Protein AF-A0A453J1J2-F1 (afdb_monomer_lite)

Sequence (426 aa):
AAAAWRRLLLQSETPRRQQQQAAAASPSPWSAGYLNTWLSQRTPVFGLRLWVLMGIAVGAAIVLVLLLLFLCLSRRRRGRRAANLYHPADAKPLKQQQHLQHHHAPTPAKDIQEIVRRQQQQQQPAPTPLPQPAAVQMAKAEPPPPQTQAQTLQQQRAQLPAMPAGSKRSTAASGLSATTSGGSERDLATPRSAGSGAAGPEVSHLGWGHWFTLRELEKATDGLAEENVIGEGGYGIVYRGTLQDSTIIAVKNLLNNRGQAEKEFKVEVETIGRVRHKNLVRLLGYCVEGAYRMLVYEYVDNGNLDQWLHGEIGEESPLTWDMRMNIIIGTAKGLAYLHEGLEPKVVHRDVKSSNILIDKQWNAKVSDFGLAKLLCSEESYVTTRVMGTFGYVAPEYASTGMLTERSDVYSFGVLLMEIITGRSPV

Organism: Aegilops tauschii subsp. strangulata (NCBI:txid200361)

Structure (mmCIF, N/CA/C/O backbone):
data_AF-A0A453J1J2-F1
#
_entry.id   AF-A0A453J1J2-F1
#
loop_
_atom_site.group_PDB
_atom_site.id
_atom_site.type_symbol
_atom_site.label_atom_id
_atom_site.label_alt_id
_atom_site.label_comp_id
_atom_site.label_asym_id
_atom_site.label_entity_id
_atom_site.label_seq_id
_atom_site.pdbx_PDB_ins_code
_atom_site.Cartn_x
_atom_site.Cartn_y
_atom_site.Cartn_z
_atom_site.occupancy
_atom_site.B_iso_or_equiv
_atom_site.auth_seq_id
_atom_site.auth_comp_id
_atom_site.auth_asym_id
_atom_site.auth_atom_id
_atom_site.pdbx_PDB_model_num
ATOM 1 N N . ALA A 1 1 ? 88.544 21.289 10.995 1.00 56.62 1 ALA A N 1
ATOM 2 C CA . ALA A 1 1 ? 88.482 20.207 12.005 1.00 56.62 1 ALA A CA 1
ATOM 3 C C . ALA A 1 1 ? 87.090 20.047 12.646 1.00 56.62 1 ALA A C 1
ATOM 5 O O . ALA A 1 1 ? 86.561 18.946 12.608 1.00 56.62 1 ALA A O 1
ATOM 6 N N . ALA A 1 2 ? 86.435 21.106 13.148 1.00 53.62 2 ALA A N 1
ATOM 7 C CA . ALA A 1 2 ? 85.122 20.995 13.819 1.00 53.62 2 ALA A CA 1
ATOM 8 C C . ALA A 1 2 ? 83.929 20.584 12.915 1.00 53.62 2 ALA A C 1
ATOM 10 O O . ALA A 1 2 ? 82.980 19.960 13.385 1.00 53.62 2 ALA A O 1
ATOM 11 N N . ALA A 1 3 ? 83.977 20.863 11.607 1.00 58.22 3 ALA A N 1
ATOM 12 C CA . ALA A 1 3 ? 82.910 20.477 10.673 1.00 58.22 3 ALA A CA 1
ATOM 13 C C . ALA A 1 3 ? 82.924 18.980 10.289 1.00 58.22 3 ALA A C 1
ATOM 15 O O . ALA A 1 3 ? 81.883 18.424 9.944 1.00 58.22 3 ALA A O 1
ATOM 16 N N . ALA A 1 4 ? 84.080 18.313 10.387 1.00 58.53 4 ALA A N 1
ATOM 17 C CA . ALA A 1 4 ? 84.209 16.885 10.080 1.00 58.53 4 ALA A CA 1
ATOM 18 C C . ALA A 1 4 ? 83.643 16.006 11.211 1.00 58.53 4 ALA A C 1
ATOM 20 O O . ALA A 1 4 ? 82.980 15.006 10.950 1.00 58.53 4 ALA A O 1
ATOM 21 N N . TRP A 1 5 ? 83.799 16.440 12.466 1.00 55.50 5 TRP A N 1
ATOM 22 C CA . TRP A 1 5 ? 83.269 15.732 13.636 1.00 55.50 5 TRP A CA 1
ATOM 23 C C . TRP A 1 5 ? 81.740 15.817 13.760 1.00 55.50 5 TRP A C 1
ATOM 25 O O . TRP A 1 5 ? 81.105 14.850 14.174 1.00 55.50 5 TRP A O 1
ATOM 35 N N . ARG A 1 6 ? 81.114 16.919 13.317 1.00 58.50 6 ARG A N 1
ATOM 36 C CA . ARG A 1 6 ? 79.641 17.033 13.289 1.00 58.50 6 ARG A CA 1
ATOM 37 C C . ARG A 1 6 ? 78.972 16.116 12.260 1.00 58.50 6 ARG A C 1
ATOM 39 O O . ARG A 1 6 ? 77.857 15.671 12.507 1.00 58.50 6 ARG A O 1
ATOM 46 N N . ARG A 1 7 ? 79.629 15.799 11.136 1.00 58.19 7 ARG A N 1
ATOM 47 C CA . ARG A 1 7 ? 79.069 14.872 10.131 1.00 58.19 7 ARG A CA 1
ATOM 48 C C . ARG A 1 7 ? 79.158 13.403 10.556 1.00 58.19 7 ARG A C 1
ATOM 50 O O . ARG A 1 7 ? 78.246 12.648 10.243 1.00 58.19 7 ARG A O 1
ATOM 57 N N . LEU A 1 8 ? 80.180 13.024 11.325 1.00 56.69 8 LEU A N 1
ATOM 58 C CA . LEU A 1 8 ? 80.324 11.661 11.855 1.00 56.69 8 LEU A CA 1
ATOM 59 C C . LEU A 1 8 ? 79.337 11.342 12.992 1.00 56.69 8 LEU A C 1
ATOM 61 O O . LEU A 1 8 ? 78.865 10.212 13.077 1.00 56.69 8 LEU A O 1
ATOM 65 N N . LEU A 1 9 ? 78.957 12.328 13.814 1.00 56.53 9 LEU A N 1
ATOM 66 C CA . LEU A 1 9 ? 77.939 12.145 14.864 1.00 56.53 9 LEU A CA 1
ATOM 67 C C . LEU A 1 9 ? 76.501 12.060 14.311 1.00 56.53 9 LEU A C 1
ATOM 69 O O . LEU A 1 9 ? 75.681 11.332 14.856 1.00 56.53 9 LEU A O 1
ATOM 73 N N . LEU A 1 10 ? 76.196 12.731 13.194 1.00 55.06 10 LEU A N 1
ATOM 74 C CA . LEU A 1 10 ? 74.865 12.670 12.564 1.00 55.06 10 LEU A CA 1
ATOM 75 C C . LEU A 1 10 ? 74.625 11.385 11.743 1.00 55.06 10 LEU A C 1
ATOM 77 O O . LEU A 1 10 ? 73.475 11.007 11.517 1.00 55.06 10 LEU A O 1
ATOM 81 N N . GLN A 1 11 ? 75.684 10.686 11.316 1.00 54.75 11 GLN A N 1
ATOM 82 C CA . GLN A 1 11 ? 75.571 9.399 10.612 1.00 54.75 11 GLN A CA 1
ATOM 83 C C . GLN A 1 11 ? 75.462 8.184 11.549 1.00 54.75 11 GLN A C 1
ATOM 85 O O . GLN A 1 11 ? 75.001 7.134 11.110 1.00 54.75 11 GLN A O 1
ATOM 90 N N . SER A 1 12 ? 75.826 8.301 12.832 1.00 50.47 12 SER A N 1
ATOM 91 C CA . SER A 1 12 ? 75.741 7.185 13.789 1.00 50.47 12 SER A CA 1
ATOM 92 C C . SER A 1 12 ? 74.404 7.103 14.546 1.00 50.47 12 SER A C 1
ATOM 94 O O . SER A 1 12 ? 74.060 6.036 15.058 1.00 50.47 12 SER A O 1
ATOM 96 N N . GLU A 1 13 ? 73.610 8.181 14.583 1.00 52.31 13 GLU A N 1
ATOM 97 C CA . GLU A 1 13 ? 72.320 8.223 15.300 1.00 52.31 13 GLU A CA 1
ATOM 98 C C . GLU A 1 13 ? 71.091 7.861 14.446 1.00 52.31 13 GLU A C 1
ATOM 100 O O . GLU A 1 13 ? 70.024 7.551 14.986 1.00 52.31 13 GLU A O 1
ATOM 105 N N . THR A 1 14 ? 71.214 7.841 13.118 1.00 55.72 14 THR A N 1
ATOM 106 C CA . THR A 1 14 ? 70.097 7.554 12.203 1.00 55.72 14 THR A CA 1
ATOM 107 C C . THR A 1 14 ? 69.649 6.081 12.156 1.00 55.72 14 THR A C 1
ATOM 109 O O . THR A 1 14 ? 68.434 5.863 12.163 1.00 55.72 14 THR A O 1
ATOM 112 N N . PRO A 1 15 ? 70.519 5.047 12.220 1.00 51.25 15 PRO A N 1
ATOM 113 C CA . PRO A 1 15 ? 70.036 3.663 12.198 1.00 51.25 15 PRO A CA 1
ATOM 114 C C . PRO A 1 15 ? 69.425 3.218 13.538 1.00 51.25 15 PRO A C 1
ATOM 116 O O . PRO A 1 15 ? 68.524 2.383 13.551 1.00 51.25 15 PRO A O 1
ATOM 119 N N . ARG A 1 16 ? 69.827 3.810 14.677 1.00 49.88 16 ARG A N 1
ATOM 120 C CA . ARG A 1 16 ? 69.275 3.438 15.997 1.00 49.88 16 ARG A CA 1
ATOM 121 C C . ARG A 1 16 ? 67.840 3.923 16.216 1.00 49.88 16 ARG A C 1
ATOM 123 O O . ARG A 1 16 ? 67.052 3.193 16.811 1.00 49.88 16 ARG A O 1
ATOM 130 N N . ARG A 1 17 ? 67.460 5.096 15.690 1.00 50.31 17 ARG A N 1
ATOM 131 C CA . ARG A 1 17 ? 66.071 5.590 15.791 1.00 50.31 17 ARG A CA 1
ATOM 132 C C . ARG A 1 17 ? 65.099 4.849 14.869 1.00 50.31 17 ARG A C 1
ATOM 134 O O . ARG A 1 17 ? 63.969 4.602 15.279 1.00 50.31 17 ARG A O 1
ATOM 141 N N . GLN A 1 18 ? 65.539 4.409 13.686 1.00 48.69 18 GLN A N 1
ATOM 142 C CA . GLN A 1 18 ? 64.707 3.570 12.809 1.00 48.69 18 GLN A CA 1
ATOM 143 C C . GLN A 1 18 ? 64.544 2.136 13.336 1.00 48.69 18 GLN A C 1
ATOM 145 O O . GLN A 1 18 ? 63.481 1.542 13.167 1.00 48.69 18 GLN A O 1
ATOM 150 N N . GLN A 1 19 ? 65.534 1.599 14.055 1.00 46.69 19 GLN A N 1
ATOM 151 C CA . GLN A 1 19 ? 65.447 0.253 14.633 1.00 46.69 19 GLN A CA 1
ATOM 152 C C . GLN A 1 19 ? 64.636 0.200 15.945 1.00 46.69 19 GLN A C 1
ATOM 154 O O . GLN A 1 19 ? 64.081 -0.845 16.272 1.00 46.69 19 GLN A O 1
ATOM 159 N N . GLN A 1 20 ? 64.477 1.326 16.657 1.00 46.50 20 GLN A N 1
ATOM 160 C CA . GLN A 1 20 ? 63.583 1.432 17.824 1.00 46.50 20 GLN A CA 1
ATOM 161 C C . GLN A 1 20 ? 62.115 1.736 17.474 1.00 46.50 20 GLN A C 1
ATOM 163 O O . GLN A 1 20 ? 61.237 1.394 18.260 1.00 46.50 20 GLN A O 1
ATOM 168 N N . GLN A 1 21 ? 61.816 2.304 16.298 1.00 45.72 21 GLN A N 1
ATOM 169 C CA . GLN A 1 21 ? 60.429 2.504 15.840 1.00 45.72 21 GLN A CA 1
ATOM 170 C C . GLN A 1 21 ? 59.830 1.292 15.105 1.00 45.72 21 GLN A C 1
ATOM 172 O O . GLN A 1 21 ? 58.610 1.180 15.030 1.00 45.72 21 GLN A O 1
ATOM 177 N N . ALA A 1 22 ? 60.647 0.346 14.630 1.00 45.25 22 ALA A N 1
ATOM 178 C CA . ALA A 1 22 ? 60.169 -0.888 13.993 1.00 45.25 22 ALA A CA 1
ATOM 179 C C . ALA A 1 22 ? 59.859 -2.037 14.982 1.00 45.25 22 ALA A C 1
ATOM 181 O O . ALA A 1 22 ? 59.237 -3.023 14.598 1.00 45.25 22 ALA A O 1
ATOM 182 N N . ALA A 1 23 ? 60.259 -1.921 16.255 1.00 45.78 23 ALA A N 1
ATOM 183 C CA . ALA A 1 23 ? 60.120 -2.986 17.258 1.00 45.78 23 ALA A CA 1
ATOM 184 C C . ALA A 1 23 ? 58.888 -2.850 18.184 1.00 45.78 23 ALA A C 1
ATOM 186 O O . ALA A 1 23 ? 58.718 -3.662 19.089 1.00 45.78 23 ALA A O 1
ATOM 187 N N . ALA A 1 24 ? 58.019 -1.852 17.971 1.00 48.31 24 ALA A N 1
ATOM 188 C CA . ALA A 1 24 ? 56.889 -1.539 18.861 1.00 48.31 24 ALA A CA 1
ATOM 189 C C . ALA A 1 24 ? 55.494 -1.759 18.239 1.00 48.31 24 ALA A C 1
ATOM 191 O O . ALA A 1 24 ? 54.511 -1.192 18.709 1.00 48.31 24 ALA A O 1
ATOM 192 N N . ALA A 1 25 ? 55.379 -2.586 17.198 1.00 50.47 25 ALA A N 1
ATOM 193 C CA . ALA A 1 25 ? 54.092 -2.941 16.601 1.00 50.47 25 ALA A CA 1
ATOM 194 C C . ALA A 1 25 ? 53.935 -4.463 16.509 1.00 50.47 25 ALA A C 1
ATOM 196 O O . ALA A 1 25 ? 53.969 -5.052 15.432 1.00 50.47 25 ALA A O 1
ATOM 197 N N . SER A 1 26 ? 53.751 -5.120 17.654 1.00 55.06 26 SER A N 1
ATOM 198 C CA . SER A 1 26 ? 53.107 -6.433 17.675 1.00 55.06 26 SER A CA 1
ATOM 199 C C . SER A 1 26 ? 51.663 -6.259 17.174 1.00 55.06 26 SER A C 1
ATOM 201 O O . SER A 1 26 ? 50.910 -5.507 17.802 1.00 55.06 26 SER A O 1
ATOM 203 N N . PRO A 1 27 ? 51.261 -6.881 16.047 1.00 55.09 27 PRO A N 1
ATOM 204 C CA . PRO A 1 27 ? 49.915 -6.722 15.514 1.00 55.09 27 PRO A CA 1
ATOM 205 C C . PRO A 1 27 ? 48.901 -7.230 16.537 1.00 55.09 27 PRO A C 1
ATOM 207 O O . PRO A 1 27 ? 49.075 -8.297 17.127 1.00 55.09 27 PRO A O 1
ATOM 210 N N . SER A 1 28 ? 47.838 -6.457 16.760 1.00 57.00 28 SER A N 1
ATOM 211 C CA . SER A 1 28 ? 46.749 -6.890 17.628 1.00 57.00 28 SER A CA 1
ATOM 212 C C . SER A 1 28 ? 46.155 -8.205 17.088 1.00 57.00 28 SER A C 1
ATOM 214 O O . SER A 1 28 ? 46.036 -8.357 15.863 1.00 57.00 28 SER A O 1
ATOM 216 N N . PRO A 1 29 ? 45.729 -9.145 17.959 1.00 58.69 29 PRO A N 1
ATOM 217 C CA . PRO A 1 29 ? 45.108 -10.414 17.545 1.00 58.69 29 PRO A CA 1
ATOM 218 C C . PRO A 1 29 ? 43.850 -10.234 16.677 1.00 58.69 29 PRO A C 1
ATOM 220 O O . PRO A 1 29 ? 43.385 -11.171 16.039 1.00 58.69 29 PRO A O 1
ATOM 223 N N . TRP A 1 30 ? 43.312 -9.013 16.657 1.00 55.50 30 TRP A N 1
ATOM 224 C CA . TRP A 1 30 ? 42.101 -8.601 15.955 1.00 55.50 30 TRP A CA 1
ATOM 225 C C . TRP A 1 30 ? 42.380 -7.806 14.675 1.00 55.50 30 TRP A C 1
ATOM 227 O O . TRP A 1 30 ? 41.449 -7.338 14.024 1.00 55.50 30 TRP A O 1
ATOM 237 N N . SER A 1 31 ? 43.648 -7.619 14.299 1.00 70.00 31 SER A N 1
ATOM 238 C CA . SER A 1 31 ? 43.981 -6.976 13.031 1.00 70.00 31 SER A CA 1
ATOM 239 C C . SER A 1 31 ? 43.538 -7.863 11.860 1.00 70.00 31 SER A C 1
ATOM 241 O O . SER A 1 31 ? 43.788 -9.070 11.837 1.00 70.00 31 SER A O 1
ATOM 243 N N . ALA A 1 32 ? 42.883 -7.263 10.861 1.00 61.59 32 ALA A N 1
ATOM 244 C CA . ALA A 1 32 ? 42.356 -7.978 9.693 1.00 61.59 32 ALA A CA 1
ATOM 245 C C . ALA A 1 32 ? 43.434 -8.812 8.966 1.00 61.59 32 ALA A C 1
ATOM 247 O O . ALA A 1 32 ? 43.147 -9.883 8.436 1.00 61.59 32 ALA A O 1
ATOM 248 N N . GLY A 1 33 ? 44.695 -8.365 9.001 1.00 67.62 33 GLY A N 1
ATOM 249 C CA . GLY A 1 33 ? 45.837 -9.102 8.453 1.00 67.62 33 GLY A CA 1
ATOM 250 C C . GLY A 1 33 ? 46.183 -10.385 9.220 1.00 67.62 33 GLY A C 1
ATOM 251 O O . GLY A 1 33 ? 46.533 -11.382 8.588 1.00 67.62 33 GLY A O 1
ATOM 252 N N . TYR A 1 34 ? 46.028 -10.392 10.550 1.00 69.44 34 TYR A N 1
ATOM 253 C CA . TYR A 1 34 ? 46.321 -11.546 11.411 1.00 69.44 34 TYR A CA 1
ATOM 254 C C . TYR A 1 34 ? 45.223 -12.611 11.320 1.00 69.44 34 TYR A C 1
ATOM 256 O O . TYR A 1 34 ? 45.510 -13.795 11.150 1.00 69.44 34 TYR A O 1
ATOM 264 N N . LEU A 1 35 ? 43.954 -12.187 11.318 1.00 67.00 35 LEU A N 1
ATOM 265 C CA . LEU A 1 35 ? 42.814 -13.077 11.069 1.00 67.00 35 LEU A CA 1
ATOM 266 C C . LEU A 1 35 ? 42.929 -13.743 9.694 1.00 67.00 35 LEU A C 1
ATOM 268 O O . LEU A 1 35 ? 42.712 -14.950 9.571 1.00 67.00 35 LEU A O 1
ATOM 272 N N . ASN A 1 36 ? 43.354 -12.982 8.679 1.00 67.81 36 ASN A N 1
ATOM 273 C CA . ASN A 1 36 ? 43.510 -13.514 7.333 1.00 67.81 36 ASN A CA 1
ATOM 274 C C . ASN A 1 36 ? 44.620 -14.554 7.196 1.00 67.81 36 ASN A C 1
ATOM 276 O O . ASN A 1 36 ? 44.466 -15.537 6.470 1.00 67.81 36 ASN A O 1
ATOM 280 N N . THR A 1 37 ? 45.727 -14.375 7.906 1.00 69.75 37 THR A N 1
ATOM 281 C CA . THR A 1 37 ? 46.812 -15.362 7.932 1.00 69.75 37 THR A CA 1
ATOM 282 C C . THR A 1 37 ? 46.430 -16.594 8.746 1.00 69.75 37 THR A C 1
ATOM 284 O O . THR A 1 37 ? 46.704 -17.710 8.304 1.00 69.75 37 THR A O 1
ATOM 287 N N . TRP A 1 38 ? 45.739 -16.418 9.876 1.00 67.62 38 TRP A N 1
ATOM 288 C CA . TRP A 1 38 ? 45.316 -17.522 10.739 1.00 67.62 38 TRP A CA 1
ATOM 289 C C . TRP A 1 38 ? 44.313 -18.448 10.053 1.00 67.62 38 TRP A C 1
ATOM 291 O O . TRP A 1 38 ? 44.503 -19.660 9.981 1.00 67.62 38 TRP A O 1
ATOM 301 N N . LEU A 1 39 ? 43.279 -17.878 9.450 1.00 64.31 39 LEU A N 1
ATOM 302 C CA . LEU A 1 39 ? 42.255 -18.666 8.784 1.00 64.31 39 LEU A CA 1
ATOM 303 C C . LEU A 1 39 ? 42.733 -19.262 7.434 1.00 64.31 39 LEU A C 1
ATOM 305 O O . LEU A 1 39 ? 42.168 -20.247 6.950 1.00 64.31 39 LEU A O 1
ATOM 309 N N . SER A 1 40 ? 43.811 -18.727 6.843 1.00 68.44 40 SER A N 1
ATOM 310 C CA . SER A 1 40 ? 44.469 -19.299 5.654 1.00 68.44 40 SER A CA 1
ATOM 311 C C . SER A 1 40 ? 45.275 -20.563 5.944 1.00 68.44 40 SER A C 1
ATOM 313 O O . SER A 1 40 ? 45.689 -21.236 4.992 1.00 68.44 40 SER A O 1
ATOM 315 N N . GLN A 1 41 ? 45.510 -20.895 7.218 1.00 72.25 41 GLN A N 1
ATOM 316 C CA . GLN A 1 41 ? 46.267 -22.086 7.575 1.00 72.25 41 GLN A CA 1
ATOM 317 C C . GLN A 1 41 ? 45.555 -23.352 7.085 1.00 72.25 41 GLN A C 1
ATOM 319 O O . GLN A 1 41 ? 44.331 -23.502 7.175 1.00 72.25 41 GLN A O 1
ATOM 324 N N . ARG A 1 42 ? 46.346 -24.259 6.505 1.00 69.75 42 ARG A N 1
ATOM 325 C CA . ARG A 1 42 ? 45.876 -25.565 6.041 1.00 69.75 42 ARG A CA 1
ATOM 326 C C . ARG A 1 42 ? 45.885 -26.531 7.214 1.00 69.75 42 ARG A C 1
ATOM 328 O O . ARG A 1 42 ? 46.877 -26.632 7.929 1.00 69.75 42 ARG A O 1
ATOM 335 N N . THR A 1 43 ? 44.785 -27.246 7.392 1.00 73.31 43 THR A N 1
ATOM 336 C CA . THR A 1 43 ? 44.684 -28.269 8.436 1.00 73.31 43 THR A CA 1
ATOM 337 C C . THR A 1 43 ? 45.410 -29.554 8.019 1.00 73.31 43 THR A C 1
ATOM 339 O O . THR A 1 43 ? 45.381 -29.919 6.838 1.00 73.31 43 THR A O 1
ATOM 342 N N . PRO A 1 44 ? 46.052 -30.266 8.965 1.00 61.03 44 PRO A N 1
ATOM 343 C CA . PRO A 1 44 ? 46.910 -31.413 8.658 1.00 61.03 44 PRO A CA 1
ATOM 344 C C . PRO A 1 44 ? 46.146 -32.635 8.132 1.00 61.03 44 PRO A C 1
ATOM 346 O O . PRO A 1 44 ? 46.750 -33.510 7.526 1.00 61.03 44 PRO A O 1
ATOM 349 N N . VAL A 1 45 ? 44.827 -32.700 8.333 1.00 59.31 45 VAL A N 1
ATOM 350 C CA . VAL A 1 45 ? 44.047 -33.919 8.065 1.00 59.31 45 VAL A CA 1
ATOM 351 C C . VAL A 1 45 ? 43.534 -33.987 6.618 1.00 59.31 45 VAL A C 1
ATOM 353 O O . VAL A 1 45 ? 43.320 -35.079 6.112 1.00 59.31 45 VAL A O 1
ATOM 356 N N . PHE A 1 46 ? 43.401 -32.855 5.908 1.00 61.44 46 PHE A N 1
ATOM 357 C CA . PHE A 1 46 ? 42.880 -32.841 4.525 1.00 61.44 46 PHE A CA 1
ATOM 358 C C . PHE A 1 46 ? 43.471 -31.746 3.617 1.00 61.44 46 PHE A C 1
ATOM 360 O O . PHE A 1 46 ? 43.022 -31.575 2.487 1.00 61.44 46 PHE A O 1
ATOM 367 N N . GLY A 1 47 ? 44.437 -30.948 4.091 1.00 72.06 47 GLY A N 1
ATOM 368 C CA . GLY A 1 47 ? 45.032 -29.855 3.306 1.00 72.06 47 GLY A CA 1
ATOM 369 C C . GLY A 1 47 ? 44.071 -28.700 2.977 1.00 72.06 47 GLY A C 1
ATOM 370 O O . GLY A 1 47 ? 44.446 -27.767 2.263 1.00 72.06 47 GLY A O 1
ATOM 371 N N . LEU A 1 48 ? 42.846 -28.737 3.507 1.00 76.19 48 LEU A N 1
ATOM 372 C CA . LEU A 1 48 ? 41.822 -27.712 3.336 1.00 76.19 48 LEU A CA 1
ATOM 373 C C . LEU A 1 48 ? 42.131 -26.497 4.218 1.00 76.19 48 LEU A C 1
ATOM 375 O O . LEU A 1 48 ? 42.612 -26.631 5.350 1.00 76.19 48 LEU A O 1
ATOM 379 N N . ARG A 1 49 ? 41.838 -25.301 3.693 1.00 80.62 49 ARG A N 1
ATOM 380 C CA . ARG A 1 49 ? 41.944 -24.042 4.446 1.00 80.62 49 ARG A CA 1
ATOM 381 C C . ARG A 1 49 ? 40.895 -24.009 5.563 1.00 80.62 49 ARG A C 1
ATOM 383 O O . ARG A 1 49 ? 39.766 -24.450 5.347 1.00 80.62 49 ARG A O 1
ATOM 390 N N . LEU A 1 50 ? 41.236 -23.433 6.715 1.00 78.69 50 LEU A N 1
ATOM 391 C CA . LEU A 1 50 ? 40.373 -23.409 7.903 1.00 78.69 50 LEU A CA 1
ATOM 392 C C . LEU A 1 50 ? 38.982 -22.799 7.641 1.00 78.69 50 LEU A C 1
ATOM 394 O O . LEU A 1 50 ? 37.986 -23.336 8.121 1.00 78.69 50 LEU A O 1
ATOM 398 N N . TRP A 1 51 ? 38.879 -21.755 6.808 1.00 78.75 51 TRP A N 1
ATOM 399 C CA . TRP A 1 51 ? 37.582 -21.173 6.409 1.00 78.75 51 TRP A CA 1
ATOM 400 C C . TRP A 1 51 ? 36.631 -22.181 5.765 1.00 78.75 51 TRP A C 1
ATOM 402 O O . TRP A 1 51 ? 35.424 -22.100 5.963 1.00 78.75 51 TRP A O 1
ATOM 412 N N . VAL A 1 52 ? 37.168 -23.111 4.970 1.00 84.25 52 VAL A N 1
ATOM 413 C CA . VAL A 1 52 ? 36.366 -24.102 4.242 1.00 84.25 52 VAL A CA 1
ATOM 414 C C . VAL A 1 52 ? 35.767 -25.094 5.231 1.00 84.25 52 VAL A C 1
ATOM 416 O O . VAL A 1 52 ? 34.587 -25.414 5.139 1.00 84.25 52 VAL A O 1
ATOM 419 N N . LEU A 1 53 ? 36.542 -25.516 6.232 1.00 82.81 53 LEU A N 1
ATOM 420 C CA . LEU A 1 53 ? 36.052 -26.378 7.307 1.00 82.81 53 LEU A CA 1
ATOM 421 C C . LEU A 1 53 ? 35.005 -25.676 8.173 1.00 82.81 53 LEU A C 1
ATOM 423 O O . LEU A 1 53 ? 33.976 -26.274 8.477 1.00 82.81 53 LEU A O 1
ATOM 427 N N . MET A 1 54 ? 35.224 -24.401 8.508 1.00 85.06 54 MET A N 1
ATOM 428 C CA . MET A 1 54 ? 34.226 -23.593 9.216 1.00 85.06 54 MET A CA 1
ATOM 429 C C . MET A 1 54 ? 32.938 -23.451 8.396 1.00 85.06 54 MET A C 1
ATOM 431 O O . MET A 1 54 ? 31.848 -23.613 8.939 1.00 85.06 54 MET A O 1
ATOM 435 N N . GLY A 1 55 ? 33.047 -23.231 7.082 1.00 88.75 55 GLY A N 1
ATOM 436 C CA . GLY A 1 55 ? 31.903 -23.176 6.172 1.00 88.75 55 GLY A CA 1
ATOM 437 C C . GLY A 1 55 ? 31.130 -24.495 6.101 1.00 88.75 55 GLY A C 1
ATOM 438 O O . GLY A 1 55 ? 29.905 -24.490 6.198 1.00 88.75 55 GLY A O 1
ATOM 439 N N . ILE A 1 56 ? 31.830 -25.631 6.006 1.00 89.88 56 ILE A N 1
ATOM 440 C CA . ILE A 1 56 ? 31.211 -26.967 6.001 1.00 89.88 56 ILE A CA 1
ATOM 441 C C . ILE A 1 56 ? 30.521 -27.254 7.340 1.00 89.88 56 ILE A C 1
ATOM 443 O O . ILE A 1 56 ? 29.391 -27.736 7.347 1.00 89.88 56 ILE A O 1
ATOM 447 N N . ALA A 1 57 ? 31.155 -26.927 8.468 1.00 90.56 57 ALA A N 1
ATOM 448 C CA . ALA A 1 57 ? 30.582 -27.138 9.796 1.00 90.56 57 ALA A CA 1
ATOM 449 C C . ALA A 1 57 ? 29.310 -26.303 10.016 1.00 90.56 57 ALA A C 1
ATOM 451 O O . ALA A 1 57 ? 28.301 -26.828 10.488 1.00 90.56 57 ALA A O 1
ATOM 452 N N . VAL A 1 58 ? 29.327 -25.026 9.617 1.00 94.44 58 VAL A N 1
ATOM 453 C CA . VAL A 1 58 ? 28.146 -24.150 9.672 1.00 94.44 58 VAL A CA 1
ATOM 454 C C . VAL A 1 58 ? 27.048 -24.667 8.742 1.00 94.44 58 VAL A C 1
ATOM 456 O O . VAL A 1 58 ? 25.892 -24.752 9.154 1.00 94.44 58 VAL A O 1
ATOM 459 N N . GLY A 1 59 ? 27.398 -25.090 7.523 1.00 92.75 59 GLY A N 1
ATOM 460 C CA . GLY A 1 59 ? 26.455 -25.701 6.585 1.00 92.75 59 GLY A CA 1
ATOM 461 C C . GLY A 1 59 ? 25.794 -26.962 7.151 1.00 92.75 59 GLY A C 1
ATOM 462 O O . GLY A 1 59 ? 24.570 -27.084 7.122 1.00 92.75 59 GLY A O 1
ATOM 463 N N . ALA A 1 60 ? 26.578 -27.866 7.743 1.00 94.06 60 ALA A N 1
ATOM 464 C CA . ALA A 1 60 ? 26.071 -29.081 8.378 1.00 94.06 60 ALA A CA 1
ATOM 465 C C . ALA A 1 60 ? 25.157 -28.773 9.578 1.00 94.06 60 ALA A C 1
ATOM 467 O O . ALA A 1 60 ? 24.108 -29.401 9.728 1.00 94.06 60 ALA A O 1
ATOM 468 N N . ALA A 1 61 ? 25.506 -27.775 10.398 1.00 94.56 61 ALA A N 1
ATOM 469 C CA . ALA A 1 61 ? 24.676 -27.337 11.518 1.00 94.56 61 ALA A CA 1
ATOM 470 C C . ALA A 1 61 ? 23.324 -26.773 11.049 1.00 94.56 61 ALA A C 1
ATOM 472 O O . ALA A 1 61 ? 22.287 -27.112 11.620 1.00 94.56 61 ALA A O 1
ATOM 473 N N . ILE A 1 62 ? 23.311 -25.971 9.977 1.00 95.56 62 ILE A N 1
ATOM 474 C CA . ILE A 1 62 ? 22.074 -25.438 9.385 1.00 95.56 62 ILE A CA 1
ATOM 475 C C . ILE A 1 62 ? 21.185 -26.579 8.880 1.00 95.56 62 ILE A C 1
ATOM 477 O O . ILE A 1 62 ? 19.997 -26.614 9.203 1.00 95.56 62 ILE A O 1
ATOM 481 N N . VAL A 1 63 ? 21.746 -27.543 8.142 1.00 95.44 63 VAL A N 1
ATOM 482 C CA . VAL A 1 63 ? 20.992 -28.708 7.645 1.00 95.44 63 VAL A CA 1
ATOM 483 C C . VAL A 1 63 ? 20.399 -29.515 8.802 1.00 95.44 63 VAL A C 1
ATOM 485 O O . VAL A 1 63 ? 19.235 -29.908 8.741 1.00 95.44 63 VAL A O 1
ATOM 488 N N . LEU A 1 64 ? 21.154 -29.709 9.886 1.00 96.12 64 LEU A N 1
ATOM 489 C CA . LEU A 1 64 ? 20.683 -30.429 11.068 1.00 96.12 64 LEU A CA 1
ATOM 490 C C . LEU A 1 64 ? 19.529 -29.697 11.770 1.00 96.12 64 LEU A C 1
ATOM 492 O O . LEU A 1 64 ? 18.534 -30.327 12.129 1.00 96.12 64 LEU A O 1
ATOM 496 N N . VAL A 1 65 ? 19.607 -28.370 11.903 1.00 96.38 65 VAL A N 1
ATOM 497 C CA . VAL A 1 65 ? 18.512 -27.551 12.452 1.00 96.38 65 VAL A CA 1
ATOM 498 C C . VAL A 1 65 ? 17.264 -27.639 11.571 1.00 96.38 65 VAL A C 1
ATOM 500 O O . VAL A 1 65 ? 16.166 -27.848 12.089 1.00 96.38 65 VAL A O 1
ATOM 503 N N . LEU A 1 66 ? 17.409 -27.545 10.246 1.00 95.06 66 LEU A N 1
ATOM 504 C CA . LEU A 1 66 ? 16.288 -27.673 9.309 1.00 95.06 66 LEU A CA 1
ATOM 505 C C . LEU A 1 66 ? 15.633 -29.060 9.383 1.00 95.06 66 LEU A C 1
ATOM 507 O O . LEU A 1 66 ? 14.405 -29.166 9.369 1.00 95.06 66 LEU A O 1
ATOM 511 N N . LEU A 1 67 ? 16.432 -30.118 9.534 1.00 96.06 67 LEU A N 1
ATOM 512 C CA . LEU A 1 67 ? 15.944 -31.490 9.672 1.00 96.06 67 LEU A CA 1
ATOM 513 C C . LEU A 1 67 ? 15.187 -31.683 10.996 1.00 96.06 67 LEU A C 1
ATOM 515 O O . LEU A 1 67 ? 14.101 -32.268 11.009 1.00 96.06 67 LEU A O 1
ATOM 519 N N . LEU A 1 68 ? 15.689 -31.123 12.102 1.00 95.38 68 LEU A N 1
ATOM 520 C CA . LEU A 1 68 ? 14.985 -31.126 13.388 1.00 95.38 68 LEU A CA 1
ATOM 521 C C . LEU A 1 68 ? 13.662 -30.355 13.321 1.00 95.38 68 LEU A C 1
ATOM 523 O O . LEU A 1 68 ? 12.646 -30.850 13.810 1.00 95.38 68 LEU A O 1
ATOM 527 N N . LEU A 1 69 ? 13.633 -29.189 12.669 1.00 94.50 69 LEU A N 1
ATOM 528 C CA . LEU A 1 69 ? 12.399 -28.428 12.454 1.00 94.50 69 LEU A CA 1
ATOM 529 C C . LEU A 1 69 ? 11.385 -29.226 11.626 1.00 94.50 69 LEU A C 1
ATOM 531 O O . LEU A 1 69 ? 10.214 -29.302 12.001 1.00 94.50 69 LEU A O 1
ATOM 535 N N . PHE A 1 70 ? 11.828 -29.890 10.557 1.00 94.25 70 PHE A N 1
ATOM 536 C CA . PHE A 1 70 ? 10.973 -30.749 9.739 1.00 94.25 70 PHE A CA 1
ATOM 537 C C . PHE A 1 70 ? 10.375 -31.917 10.542 1.00 94.25 70 PHE A C 1
ATOM 539 O O . PHE A 1 70 ? 9.173 -32.190 10.447 1.00 94.25 70 PHE A O 1
ATOM 546 N N . LEU A 1 71 ? 11.174 -32.576 11.387 1.00 93.38 71 LEU A N 1
ATOM 547 C CA . LEU A 1 71 ? 10.702 -33.652 12.266 1.00 93.38 71 LEU A CA 1
ATOM 548 C C . LEU A 1 71 ? 9.728 -33.140 13.337 1.00 93.38 71 LEU A C 1
ATOM 550 O O . LEU A 1 71 ? 8.698 -33.776 13.582 1.00 93.38 71 LEU A O 1
ATOM 554 N N . CYS A 1 72 ? 10.001 -31.979 13.935 1.00 89.75 72 CYS A N 1
ATOM 555 C CA . CYS A 1 72 ? 9.109 -31.329 14.896 1.00 89.75 72 CYS A CA 1
ATOM 556 C C . CYS A 1 72 ? 7.753 -30.985 14.262 1.00 89.75 72 CYS A C 1
ATOM 558 O O . CYS A 1 72 ? 6.706 -31.309 14.827 1.00 89.75 72 CYS A O 1
ATOM 560 N N . LEU A 1 73 ? 7.751 -30.401 13.061 1.00 87.81 73 LEU A N 1
ATOM 561 C CA . LEU A 1 73 ? 6.528 -30.068 12.324 1.00 87.81 73 LEU A CA 1
ATOM 562 C C . LEU A 1 73 ? 5.755 -31.322 11.892 1.00 87.81 73 LEU A C 1
ATOM 564 O O . LEU A 1 73 ? 4.527 -31.360 12.000 1.00 87.81 73 LEU A O 1
ATOM 568 N N . SER A 1 74 ? 6.459 -32.377 11.479 1.00 84.19 74 SER A N 1
ATOM 569 C CA . SER A 1 74 ? 5.853 -33.656 11.093 1.00 84.19 74 SER A CA 1
ATOM 570 C C . SER A 1 74 ? 5.194 -34.368 12.280 1.00 84.19 74 SER A C 1
ATOM 572 O O . SER A 1 74 ? 4.076 -34.875 12.157 1.00 84.19 74 SER A O 1
ATOM 574 N N . ARG A 1 75 ? 5.826 -34.345 13.464 1.00 83.12 75 ARG A N 1
ATOM 575 C CA . ARG A 1 75 ? 5.233 -34.862 14.711 1.00 83.12 75 ARG A CA 1
ATOM 576 C C . ARG A 1 75 ? 4.021 -34.039 15.150 1.00 83.12 75 ARG A C 1
ATOM 578 O O . ARG A 1 75 ? 3.000 -34.618 15.517 1.00 83.12 75 ARG A O 1
ATOM 585 N N . ARG A 1 76 ? 4.082 -32.706 15.031 1.00 77.25 76 ARG A N 1
ATOM 586 C CA . ARG A 1 76 ? 2.963 -31.803 15.362 1.00 77.25 76 ARG A CA 1
ATOM 587 C C . ARG A 1 76 ? 1.760 -32.008 14.430 1.00 77.25 76 ARG A C 1
ATOM 589 O O . ARG A 1 76 ? 0.624 -31.999 14.896 1.00 77.25 76 ARG A O 1
ATOM 596 N N . ARG A 1 77 ? 1.994 -32.280 13.136 1.00 72.50 77 ARG A N 1
ATOM 597 C CA . ARG A 1 77 ? 0.936 -32.667 12.178 1.00 72.50 77 ARG A CA 1
ATOM 598 C C . ARG A 1 77 ? 0.317 -34.032 12.501 1.00 72.50 77 ARG A C 1
ATOM 600 O O . ARG A 1 77 ? -0.897 -34.175 12.379 1.00 72.50 77 ARG A O 1
ATOM 607 N N . ARG A 1 78 ? 1.106 -35.019 12.949 1.00 69.50 78 ARG A N 1
ATOM 608 C CA . ARG A 1 78 ? 0.584 -36.336 13.376 1.00 69.50 78 ARG A CA 1
ATOM 609 C C . ARG A 1 78 ? -0.254 -36.251 14.655 1.00 69.50 78 ARG A C 1
ATOM 611 O O . ARG A 1 78 ? -1.313 -36.864 14.705 1.00 69.50 78 ARG A O 1
ATOM 618 N N . GLY A 1 79 ? 0.166 -35.445 15.634 1.00 62.72 79 GLY A N 1
ATOM 619 C CA . GLY A 1 79 ? -0.590 -35.223 16.875 1.00 62.72 79 GLY A CA 1
ATOM 620 C C . GLY A 1 79 ? -1.952 -34.558 16.648 1.00 62.72 79 GLY A C 1
ATOM 621 O O . GLY A 1 79 ? -2.945 -34.980 17.230 1.00 62.72 79 GLY A O 1
ATOM 622 N N . ARG A 1 80 ? -2.033 -33.589 15.723 1.00 58.25 80 ARG A N 1
ATOM 623 C CA . ARG A 1 80 ? -3.309 -32.950 15.343 1.00 58.25 80 ARG A CA 1
ATOM 624 C C . ARG A 1 80 ? -4.280 -33.906 14.637 1.00 58.25 80 ARG A C 1
ATOM 626 O O . ARG A 1 80 ? -5.481 -33.792 14.836 1.00 58.25 80 ARG A O 1
ATOM 633 N N . ARG A 1 81 ? -3.782 -34.878 13.860 1.00 54.84 81 ARG A N 1
ATOM 634 C CA . ARG A 1 81 ? -4.633 -35.913 13.238 1.00 54.84 81 ARG A CA 1
ATOM 635 C C . ARG A 1 81 ? -5.187 -36.923 14.248 1.00 54.84 81 ARG A C 1
ATOM 637 O O . ARG A 1 81 ? -6.289 -37.408 14.041 1.00 54.84 81 ARG A O 1
ATOM 644 N N . ALA A 1 82 ? -4.458 -37.215 15.327 1.00 54.69 82 ALA A N 1
ATOM 645 C CA . ALA A 1 82 ? -4.933 -38.111 16.384 1.00 54.69 82 ALA A CA 1
ATOM 646 C C . ALA A 1 82 ? -5.980 -37.447 17.301 1.00 54.69 82 ALA A C 1
ATOM 648 O O . ALA A 1 82 ? -6.922 -38.109 17.721 1.00 54.69 82 ALA A O 1
ATOM 649 N N . ALA A 1 83 ? -5.859 -36.139 17.558 1.00 55.84 83 ALA A N 1
ATOM 650 C CA . ALA A 1 83 ? -6.813 -35.390 18.384 1.00 55.84 83 ALA A CA 1
ATOM 651 C C . ALA A 1 83 ? -8.189 -35.189 17.711 1.00 55.84 83 ALA A C 1
ATOM 653 O O . ALA A 1 83 ? -9.196 -35.116 18.404 1.00 55.84 83 ALA A O 1
ATOM 654 N N . ASN A 1 84 ? -8.255 -35.172 16.374 1.00 48.28 84 ASN A N 1
ATOM 655 C CA . ASN A 1 84 ? -9.514 -35.012 15.630 1.00 48.28 84 ASN A CA 1
ATOM 656 C C . ASN A 1 84 ? -10.342 -36.302 15.474 1.00 48.28 84 ASN A C 1
ATOM 658 O O . ASN A 1 84 ? -11.431 -36.241 14.912 1.00 48.28 84 ASN A O 1
ATOM 662 N N . LEU A 1 85 ? -9.863 -37.461 15.947 1.00 49.75 85 LEU A N 1
ATOM 663 C CA . LEU A 1 85 ? -10.624 -38.723 15.902 1.00 49.75 85 LEU A CA 1
ATOM 664 C C . LEU A 1 85 ? -11.325 -39.085 17.225 1.00 49.75 85 LEU A C 1
ATOM 666 O O . LEU A 1 85 ? -11.991 -40.113 17.287 1.00 49.75 85 LEU A O 1
ATOM 670 N N . TYR A 1 86 ? -11.201 -38.262 18.269 1.00 38.41 86 TYR A N 1
ATOM 671 C CA . TYR A 1 86 ? -11.810 -38.510 19.578 1.00 38.41 86 TYR A CA 1
ATOM 672 C C . TYR A 1 86 ? -12.611 -3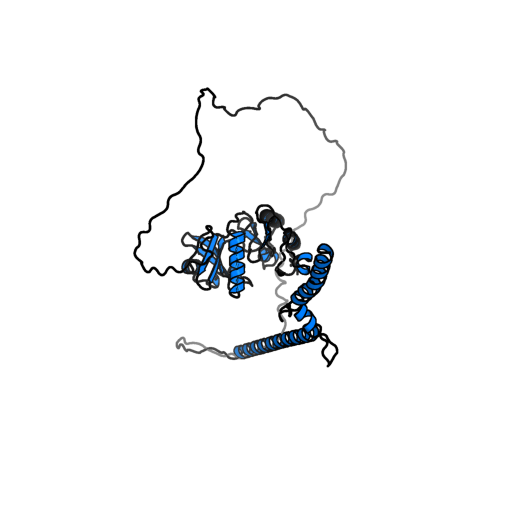7.291 20.048 1.00 38.41 86 TYR A C 1
ATOM 674 O O . TYR A 1 86 ? -12.177 -36.537 20.910 1.00 38.41 86 TYR A O 1
ATOM 682 N N . HIS A 1 87 ? -13.798 -37.106 19.471 1.00 43.94 87 HIS A N 1
ATOM 683 C CA . HIS A 1 87 ? -14.899 -36.403 20.134 1.00 43.94 87 HIS A CA 1
ATOM 684 C C . HIS A 1 87 ? -16.243 -36.807 19.510 1.00 43.94 87 HIS A C 1
ATOM 686 O O . HIS A 1 87 ? -16.496 -36.499 18.346 1.00 43.94 87 HIS A O 1
ATOM 692 N N . PRO A 1 88 ? -17.136 -37.441 20.287 1.00 40.19 88 PRO A N 1
ATOM 693 C CA . PRO A 1 88 ? -18.558 -37.157 20.194 1.00 40.19 88 PRO A CA 1
ATOM 694 C C . PRO A 1 88 ? -19.073 -36.534 21.492 1.00 40.19 88 PRO A C 1
ATOM 696 O O . PRO A 1 88 ? -18.617 -36.841 22.593 1.00 40.19 88 PRO A O 1
ATOM 699 N N . ALA A 1 89 ? -19.996 -35.606 21.282 1.00 36.22 89 ALA A N 1
ATOM 700 C CA . ALA A 1 89 ? -20.530 -34.634 22.211 1.00 36.22 89 ALA A CA 1
ATOM 701 C C . ALA A 1 89 ? -21.530 -35.201 23.231 1.00 36.22 89 ALA A C 1
ATOM 703 O O . ALA A 1 89 ? -22.143 -36.253 23.042 1.00 36.22 89 ALA A O 1
ATOM 704 N N . ASP A 1 90 ? -21.686 -34.417 24.293 1.00 36.56 90 ASP A N 1
ATOM 705 C CA . ASP A 1 90 ? -22.576 -34.586 25.431 1.00 36.56 90 ASP A CA 1
ATOM 706 C C . ASP A 1 90 ? -24.057 -34.757 25.061 1.00 36.56 90 ASP A C 1
ATOM 708 O O . ASP A 1 90 ? -24.641 -33.987 24.296 1.00 36.56 90 ASP A O 1
ATOM 712 N N . ALA A 1 91 ? -24.692 -35.727 25.717 1.00 35.03 91 ALA A N 1
ATOM 713 C CA . ALA A 1 91 ? -26.136 -35.874 25.794 1.00 35.03 91 ALA A CA 1
ATOM 714 C C . ALA A 1 91 ? -26.686 -35.121 27.021 1.00 35.03 91 ALA A C 1
ATOM 716 O O . ALA A 1 91 ? -26.229 -35.330 28.145 1.00 35.03 91 ALA A O 1
ATOM 717 N N . LYS A 1 92 ? -27.742 -34.321 26.831 1.00 33.31 92 LYS A N 1
ATOM 718 C CA . LYS A 1 92 ? -28.706 -33.976 27.892 1.00 33.31 92 LYS A CA 1
ATOM 719 C C . LYS A 1 92 ? -30.134 -34.272 27.409 1.00 33.31 92 LYS A C 1
ATOM 721 O O . LYS A 1 92 ? -30.445 -33.947 26.265 1.00 33.31 92 LYS A O 1
ATOM 726 N N . PRO A 1 93 ? -31.003 -34.877 28.245 1.00 34.97 93 PRO A N 1
ATOM 727 C CA . PRO A 1 93 ? -32.336 -35.301 27.834 1.00 34.97 93 PRO A CA 1
ATOM 728 C C . PRO A 1 93 ? -33.400 -34.245 28.171 1.00 34.97 93 PRO A C 1
ATOM 730 O O . PRO A 1 93 ? -33.390 -33.673 29.261 1.00 34.97 93 PRO A O 1
ATOM 733 N N . LEU A 1 94 ? -34.378 -34.063 27.281 1.00 31.23 94 LEU A N 1
ATOM 734 C CA . LEU A 1 94 ? -35.669 -33.454 27.609 1.00 31.23 94 LEU A CA 1
ATOM 735 C C . LEU A 1 94 ? -36.784 -34.466 27.317 1.00 31.23 94 LEU A C 1
ATOM 737 O O . LEU A 1 94 ? -36.839 -35.059 26.241 1.00 31.23 94 LEU A O 1
ATOM 741 N N . LYS A 1 95 ? -37.640 -34.688 28.316 1.00 31.78 95 LYS A N 1
ATOM 742 C CA . LYS A 1 95 ? -38.832 -35.540 28.252 1.00 31.78 95 LYS A CA 1
ATOM 743 C C . LYS A 1 95 ? -40.041 -34.751 27.726 1.00 31.78 95 LYS A C 1
ATOM 745 O O . LYS A 1 95 ? -40.178 -33.580 28.060 1.00 31.78 95 LYS A O 1
ATOM 750 N N . GLN A 1 96 ? -40.973 -35.516 27.134 1.00 28.55 96 GLN A N 1
ATOM 751 C CA . GLN A 1 96 ? -42.442 -35.340 27.177 1.00 28.55 96 GLN A CA 1
ATOM 752 C C . GLN A 1 96 ? -43.011 -34.321 26.160 1.00 28.55 96 GLN A C 1
ATOM 754 O O . GLN A 1 96 ? -42.518 -33.213 26.071 1.00 28.55 96 GLN A O 1
ATOM 759 N N . GLN A 1 97 ? -44.052 -34.562 25.355 1.00 29.19 97 GLN A N 1
ATOM 760 C CA . GLN A 1 97 ? -45.044 -35.635 25.218 1.00 29.19 97 GLN A CA 1
ATOM 761 C C . GLN A 1 97 ? -45.776 -35.386 23.884 1.00 29.19 97 GLN A C 1
ATOM 763 O O . GLN A 1 97 ? -46.255 -34.275 23.688 1.00 29.19 97 GLN A O 1
ATOM 768 N N . GLN A 1 98 ? -45.947 -36.383 23.015 1.00 31.30 98 GLN A N 1
ATOM 769 C CA . GLN A 1 98 ? -47.173 -36.519 22.216 1.00 31.30 98 GLN A CA 1
ATOM 770 C C . GLN A 1 98 ? -47.292 -37.946 21.674 1.00 31.30 98 GLN A C 1
ATOM 772 O O . GLN A 1 98 ? -46.317 -38.584 21.288 1.00 31.30 98 GLN A O 1
ATOM 777 N N . HIS A 1 99 ? -48.508 -38.459 21.792 1.00 27.86 99 HIS A N 1
ATOM 778 C CA . HIS A 1 99 ? -48.927 -39.844 21.645 1.00 27.86 99 HIS A CA 1
ATOM 779 C C . HIS A 1 99 ? -49.743 -39.991 20.348 1.00 27.86 99 HIS A C 1
ATOM 781 O O . HIS A 1 99 ? -50.361 -39.017 19.928 1.00 27.86 99 HIS A O 1
ATOM 787 N N . LEU A 1 100 ? -49.796 -41.230 19.830 1.00 31.03 100 LEU A N 1
ATOM 788 C CA . LEU A 1 100 ? -50.588 -41.761 18.698 1.00 31.03 100 LEU A CA 1
ATOM 789 C C . LEU A 1 100 ? -50.001 -41.428 17.304 1.00 31.03 100 LEU A C 1
ATOM 791 O O . LEU A 1 100 ? -49.734 -40.276 17.019 1.00 31.03 100 LEU A O 1
ATOM 795 N N . GLN A 1 101 ? -49.744 -42.352 16.366 1.00 29.00 101 GLN A N 1
ATOM 796 C CA . GLN A 1 101 ? -50.241 -43.715 16.145 1.00 29.00 101 GLN A CA 1
ATOM 797 C C . GLN A 1 101 ? -49.356 -44.476 15.121 1.00 29.00 101 GLN A C 1
ATOM 799 O O . GLN A 1 101 ? -48.886 -43.900 14.151 1.00 29.00 101 GLN A O 1
ATOM 804 N N . HIS A 1 102 ? -49.224 -45.787 15.354 1.00 29.94 102 HIS A N 1
ATOM 805 C CA . HIS A 1 102 ? -49.123 -46.924 14.418 1.00 29.94 102 HIS A CA 1
ATOM 806 C C . HIS A 1 102 ? -48.035 -47.072 13.316 1.00 29.94 102 HIS A C 1
ATOM 808 O O . HIS A 1 102 ? -48.051 -46.438 12.273 1.00 29.94 102 HIS A O 1
ATOM 814 N N . HIS A 1 103 ? -47.262 -48.152 13.531 1.00 31.22 103 HIS A N 1
ATOM 815 C CA . HIS A 1 103 ? -46.872 -49.249 12.621 1.00 31.22 103 HIS A CA 1
ATOM 816 C C . HIS A 1 103 ? -45.756 -49.104 11.559 1.00 31.22 103 HIS A C 1
ATOM 818 O O . HIS A 1 103 ? -45.944 -48.575 10.476 1.00 31.22 103 HIS A O 1
ATOM 824 N N . HIS A 1 104 ? -44.652 -49.798 11.889 1.00 31.86 104 HIS A N 1
ATOM 825 C CA . HIS A 1 104 ? -43.865 -50.758 11.086 1.00 31.86 104 HIS A CA 1
ATOM 826 C C . HIS A 1 104 ? -43.280 -50.322 9.727 1.00 31.86 104 HIS A C 1
ATOM 828 O O . HIS A 1 104 ? -43.967 -50.270 8.715 1.00 31.86 104 HIS A O 1
ATOM 834 N N . ALA A 1 105 ? -41.946 -50.222 9.696 1.00 29.00 105 ALA A N 1
ATOM 835 C CA . ALA A 1 105 ? -41.121 -50.578 8.536 1.00 29.00 105 ALA A CA 1
ATOM 836 C C . ALA A 1 105 ? -40.611 -52.031 8.698 1.00 29.00 105 ALA A C 1
ATOM 838 O O . ALA A 1 105 ? -40.533 -52.517 9.833 1.00 29.00 105 ALA A O 1
ATOM 839 N N . PRO A 1 106 ? -40.224 -52.713 7.603 1.00 36.66 106 PRO A N 1
ATOM 840 C CA . PRO A 1 106 ? -38.788 -52.741 7.318 1.00 36.66 106 PRO A CA 1
ATOM 841 C C . PRO A 1 106 ? -38.399 -52.600 5.827 1.00 36.66 106 PRO A C 1
ATOM 843 O O . PRO A 1 106 ? -39.152 -52.911 4.912 1.00 36.66 106 PRO A O 1
ATOM 846 N N . THR A 1 107 ? -37.168 -52.114 5.659 1.00 28.94 107 THR A N 1
ATOM 847 C CA . THR A 1 107 ? -36.222 -52.080 4.515 1.00 28.94 107 THR A CA 1
ATOM 848 C C . THR A 1 107 ? -36.073 -53.419 3.743 1.00 28.94 107 THR A C 1
ATOM 850 O O . THR A 1 107 ? -36.603 -54.413 4.236 1.00 28.94 107 THR A O 1
ATOM 853 N N . PRO A 1 108 ? -35.300 -53.555 2.619 1.00 40.91 108 PRO A N 1
ATOM 854 C CA . PRO A 1 108 ? -34.327 -52.641 1.980 1.00 40.91 108 PRO A CA 1
ATOM 855 C C . PRO A 1 108 ? -34.381 -52.548 0.425 1.00 40.91 108 PRO A C 1
ATOM 857 O O . PRO A 1 108 ? -35.147 -53.213 -0.264 1.00 40.91 108 PRO A O 1
ATOM 860 N N . ALA A 1 109 ? -33.485 -51.708 -0.098 1.00 33.25 109 ALA A N 1
ATOM 861 C CA . ALA A 1 109 ? -33.130 -51.445 -1.491 1.00 33.25 109 ALA A CA 1
ATOM 862 C C . ALA A 1 109 ? -32.956 -52.658 -2.430 1.00 33.25 109 ALA A C 1
ATOM 864 O O . ALA A 1 109 ? -32.455 -53.702 -2.012 1.00 33.25 109 ALA A O 1
ATOM 865 N N . LYS A 1 110 ? -33.241 -52.419 -3.723 1.00 31.78 110 LYS A N 1
ATOM 866 C CA . LYS A 1 110 ? -32.468 -52.860 -4.904 1.00 31.78 110 LYS A CA 1
ATOM 867 C C . LYS A 1 110 ? -32.938 -52.116 -6.170 1.00 31.78 110 LYS A C 1
ATOM 869 O O . LYS A 1 110 ? -34.056 -52.305 -6.625 1.00 31.78 110 LYS A O 1
ATOM 874 N N . ASP A 1 111 ? -32.053 -51.258 -6.668 1.00 30.64 111 ASP A N 1
ATOM 875 C CA . ASP A 1 111 ? -31.615 -51.153 -8.063 1.00 30.64 111 ASP A CA 1
ATOM 876 C C . ASP A 1 111 ? -32.581 -50.868 -9.240 1.00 30.64 111 ASP A C 1
ATOM 878 O O . ASP A 1 111 ? -33.342 -51.715 -9.688 1.00 30.64 111 ASP A O 1
ATOM 882 N N . ILE A 1 112 ? -32.296 -49.705 -9.854 1.00 35.56 112 ILE A N 1
ATOM 883 C CA . ILE A 1 112 ? -31.971 -49.500 -11.283 1.00 35.56 112 ILE A CA 1
ATOM 884 C C . ILE A 1 112 ? -33.127 -49.227 -12.276 1.00 35.56 112 ILE A C 1
ATOM 886 O O . ILE A 1 112 ? -33.971 -50.064 -12.558 1.00 35.56 112 ILE A O 1
ATOM 890 N N . GLN A 1 113 ? -33.000 -48.042 -12.904 1.00 33.12 113 GLN A N 1
ATOM 891 C CA . GLN A 1 113 ? -33.540 -47.592 -14.203 1.00 33.12 113 GLN A CA 1
ATOM 892 C C . GLN A 1 113 ? -35.053 -47.368 -14.341 1.00 33.12 113 GLN A C 1
ATOM 894 O O . GLN A 1 113 ? -35.730 -48.239 -14.856 1.00 33.12 113 GLN A O 1
ATOM 899 N N . GLU A 1 114 ? -35.538 -46.135 -14.098 1.00 39.72 114 GLU A N 1
ATOM 900 C CA . GLU A 1 114 ? -36.520 -45.493 -15.008 1.00 39.72 114 GLU A CA 1
ATOM 901 C C . GLU A 1 114 ? -36.749 -43.981 -14.742 1.00 39.72 114 GLU A C 1
ATOM 903 O O . GLU A 1 114 ? -37.855 -43.558 -14.426 1.00 39.72 114 GLU A O 1
ATOM 908 N N . ILE A 1 115 ? -35.736 -43.109 -14.879 1.00 39.53 115 ILE A N 1
ATOM 909 C CA . ILE A 1 115 ? -35.960 -41.635 -14.897 1.00 39.53 115 ILE A CA 1
ATOM 910 C C . ILE A 1 115 ? -35.133 -40.950 -16.006 1.00 39.53 115 ILE A C 1
ATOM 912 O O . ILE A 1 115 ? -34.569 -39.879 -15.839 1.00 39.53 115 ILE A O 1
ATOM 916 N N . VAL A 1 116 ? -35.082 -41.573 -17.188 1.00 41.78 116 VAL A N 1
ATOM 917 C CA . VAL A 1 116 ? -34.735 -40.901 -18.465 1.00 41.78 116 VAL A CA 1
ATOM 918 C C . VAL A 1 116 ? -36.005 -40.630 -19.295 1.00 41.78 116 VAL A C 1
ATOM 920 O O . VAL A 1 116 ? -35.966 -40.049 -20.371 1.00 41.78 116 VAL A O 1
ATOM 923 N N . ARG A 1 117 ? -37.188 -40.983 -18.771 1.00 38.25 117 ARG A N 1
ATOM 924 C CA . ARG A 1 117 ? -38.448 -40.985 -19.532 1.00 38.25 117 ARG A CA 1
ATOM 925 C C . ARG A 1 117 ? -39.418 -39.842 -19.214 1.00 38.25 117 ARG A C 1
ATOM 927 O O . ARG A 1 117 ? -40.535 -39.844 -19.717 1.00 38.25 117 ARG A O 1
ATOM 934 N N . ARG A 1 118 ? -39.021 -38.852 -18.401 1.00 38.34 118 ARG A N 1
ATOM 935 C CA . ARG A 1 118 ? -39.902 -37.737 -17.977 1.00 38.34 118 ARG A CA 1
ATOM 936 C C . ARG A 1 118 ? -39.520 -36.335 -18.477 1.00 38.34 118 ARG A C 1
ATOM 938 O O . ARG A 1 118 ? -40.104 -35.367 -18.011 1.00 38.34 118 ARG A O 1
ATOM 945 N N . GLN A 1 119 ? -38.634 -36.209 -19.468 1.00 37.00 119 GLN A N 1
ATOM 946 C CA . GLN A 1 119 ? -38.360 -34.919 -20.136 1.00 37.00 119 GLN A CA 1
ATOM 947 C C . GLN A 1 119 ? -38.760 -34.865 -21.625 1.00 37.00 119 GLN A C 1
ATOM 949 O O . GLN A 1 119 ? -38.338 -33.968 -22.343 1.00 37.00 119 GLN A O 1
ATOM 954 N N . GLN A 1 120 ? -39.621 -35.775 -22.099 1.00 38.38 120 GLN A N 1
ATOM 955 C CA . GLN A 1 120 ? -40.082 -35.797 -23.502 1.00 38.38 120 GLN A CA 1
ATOM 956 C C . GLN A 1 120 ? -41.590 -35.586 -23.717 1.00 38.38 120 GLN A C 1
ATOM 958 O O . GLN A 1 120 ? -42.103 -35.870 -24.794 1.00 38.38 120 GLN A O 1
ATOM 963 N N . GLN A 1 121 ? -42.319 -35.022 -22.753 1.00 37.66 121 GLN A N 1
ATOM 964 C CA . GLN A 1 121 ? -43.697 -34.569 -22.991 1.00 37.66 121 GLN A CA 1
ATOM 965 C C . GLN A 1 121 ? -43.907 -33.137 -22.505 1.00 37.66 121 GLN A C 1
ATOM 967 O O . GLN A 1 121 ? -44.578 -32.893 -21.511 1.00 37.66 121 GLN A O 1
ATOM 972 N N . GLN A 1 122 ? -43.325 -32.192 -23.243 1.00 37.25 122 GLN A N 1
ATOM 973 C CA . GLN A 1 122 ? -43.846 -30.832 -23.402 1.00 37.25 122 GLN A CA 1
ATOM 974 C C . GLN A 1 122 ? -43.221 -30.230 -24.670 1.00 37.25 122 GLN A C 1
ATOM 976 O O . GLN A 1 122 ? -42.175 -29.594 -24.635 1.00 37.25 122 GLN A O 1
ATOM 981 N N . GLN A 1 123 ? -43.850 -30.489 -25.818 1.00 34.06 123 GLN A N 1
ATOM 982 C CA . GLN A 1 123 ? -43.589 -29.782 -27.072 1.00 34.06 123 GLN A CA 1
ATOM 983 C C . GLN A 1 123 ? -44.832 -28.958 -27.422 1.00 34.06 123 GLN A C 1
ATOM 985 O O . GLN A 1 123 ? -45.902 -29.507 -27.678 1.00 34.06 123 GLN A O 1
ATOM 990 N N . GLN A 1 124 ? -44.674 -27.634 -27.380 1.00 35.44 124 GLN A N 1
ATOM 991 C CA . GLN A 1 124 ? -45.552 -26.651 -28.018 1.00 35.44 124 GLN A CA 1
ATOM 992 C C . GLN A 1 124 ? -45.189 -26.524 -29.514 1.00 35.44 124 GLN A C 1
ATOM 994 O O . GLN A 1 124 ? -44.035 -26.775 -29.873 1.00 35.44 124 GLN A O 1
ATOM 999 N N . PRO A 1 125 ? -46.139 -26.153 -30.394 1.00 38.94 125 PRO A N 1
ATOM 1000 C CA . PRO A 1 125 ? -45.914 -26.096 -31.837 1.00 38.94 125 PRO A CA 1
ATOM 1001 C C . PRO A 1 125 ? -45.185 -24.818 -32.300 1.00 38.94 125 PRO A C 1
ATOM 1003 O O . PRO A 1 125 ? -45.271 -23.762 -31.677 1.00 38.94 125 PRO A O 1
ATOM 1006 N N . ALA A 1 126 ? -44.472 -24.958 -33.421 1.00 38.16 126 ALA A N 1
ATOM 1007 C CA . ALA A 1 126 ? -43.595 -23.980 -34.072 1.00 38.16 126 ALA A CA 1
ATOM 1008 C C . ALA A 1 126 ? -44.325 -22.808 -34.774 1.00 38.16 126 ALA A C 1
ATOM 1010 O O . ALA A 1 126 ? -45.474 -22.975 -35.190 1.00 38.16 126 ALA A O 1
ATOM 1011 N N . PRO A 1 127 ? -43.651 -21.659 -35.008 1.00 39.44 127 PRO A N 1
ATOM 1012 C CA . PRO A 1 127 ? -44.144 -20.600 -35.883 1.00 39.44 127 PRO A CA 1
ATOM 1013 C C . PRO A 1 127 ? -43.660 -20.740 -37.344 1.00 39.44 127 PRO A C 1
ATOM 1015 O O . PRO A 1 127 ? -42.546 -21.176 -37.632 1.00 39.44 127 PRO A O 1
ATOM 1018 N N . THR A 1 128 ? -44.543 -20.332 -38.256 1.00 39.06 128 THR A N 1
ATOM 1019 C CA . THR A 1 128 ? -44.451 -20.296 -39.728 1.00 39.06 128 THR A CA 1
ATOM 1020 C C . THR A 1 128 ? -43.403 -19.293 -40.258 1.00 39.06 128 THR A C 1
ATOM 1022 O O . THR A 1 128 ? -43.257 -18.222 -39.667 1.00 39.06 128 THR A O 1
ATOM 1025 N N . PRO A 1 129 ? -42.713 -19.560 -41.392 1.00 40.94 129 PRO A N 1
ATOM 1026 C CA . PRO A 1 129 ? -41.705 -18.656 -41.956 1.00 40.94 129 PRO A CA 1
ATOM 1027 C C . PRO A 1 129 ? -42.294 -17.597 -42.911 1.00 40.94 129 PRO A C 1
ATOM 1029 O O . PRO A 1 129 ? -43.202 -17.884 -43.690 1.00 40.94 129 PRO A O 1
ATOM 1032 N N . LEU A 1 130 ? -41.731 -16.381 -42.890 1.00 39.00 130 LEU A N 1
ATOM 1033 C CA . LEU A 1 130 ? -41.980 -15.306 -43.867 1.00 39.00 130 LEU A CA 1
ATOM 1034 C C . LEU A 1 130 ? -40.865 -15.256 -44.938 1.00 39.00 130 LEU A C 1
ATOM 1036 O O . LEU A 1 130 ? -39.726 -15.624 -44.638 1.00 39.00 130 LEU A O 1
ATOM 1040 N N . PRO A 1 131 ? -41.165 -14.821 -46.180 1.00 43.66 131 PRO A N 1
ATOM 1041 C CA . PRO A 1 131 ? -40.291 -15.018 -47.337 1.00 43.66 131 PRO A CA 1
ATOM 1042 C C . PRO A 1 131 ? -39.273 -13.886 -47.567 1.00 43.66 131 PRO A C 1
ATOM 1044 O O . PRO A 1 131 ? -39.501 -12.724 -47.236 1.00 43.66 131 PRO A O 1
ATOM 1047 N N . GLN A 1 132 ? -38.157 -14.252 -48.203 1.00 41.50 132 GLN A N 1
ATOM 1048 C CA . GLN A 1 132 ? -37.102 -13.364 -48.710 1.00 41.50 132 GLN A CA 1
ATOM 1049 C C . GLN A 1 132 ? -37.543 -12.610 -49.979 1.00 41.50 132 GLN A C 1
ATOM 1051 O O . GLN A 1 132 ? -38.303 -13.168 -50.774 1.00 41.50 132 GLN A O 1
ATOM 1056 N N . PRO A 1 133 ? -36.955 -11.437 -50.276 1.00 45.22 133 PRO A N 1
ATOM 1057 C CA . PRO A 1 133 ? -36.831 -10.942 -51.643 1.00 45.22 133 PRO A CA 1
ATOM 1058 C C . PRO A 1 133 ? -35.382 -11.003 -52.157 1.00 45.22 133 PRO A C 1
ATOM 1060 O O . PRO A 1 133 ? -34.429 -10.665 -51.456 1.00 45.22 133 PRO A O 1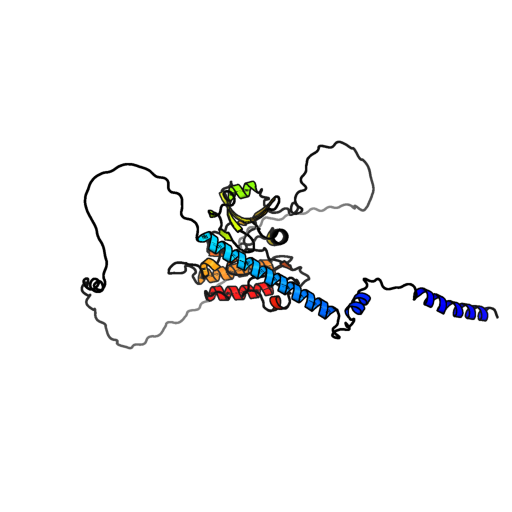
ATOM 1063 N N . ALA A 1 134 ? -35.250 -11.421 -53.417 1.00 34.22 134 ALA A N 1
ATOM 1064 C CA . ALA A 1 134 ? -34.012 -11.482 -54.188 1.00 34.22 134 ALA A CA 1
ATOM 1065 C C . ALA A 1 134 ? -33.608 -10.120 -54.793 1.00 34.22 134 ALA A C 1
ATOM 1067 O O . ALA A 1 134 ? -34.415 -9.201 -54.926 1.00 34.22 134 ALA A O 1
ATOM 1068 N N . ALA A 1 135 ? -32.332 -10.031 -55.168 1.00 36.00 135 ALA A N 1
ATOM 1069 C CA . ALA A 1 135 ? -31.614 -8.853 -55.649 1.00 36.00 135 ALA A CA 1
ATOM 1070 C C . ALA A 1 135 ? -31.999 -8.363 -57.061 1.00 36.00 135 ALA A C 1
ATOM 1072 O O . ALA A 1 135 ? -32.258 -9.168 -57.952 1.00 36.00 135 ALA A O 1
ATOM 1073 N N . VAL A 1 136 ? -31.861 -7.047 -57.291 1.00 33.62 136 VAL A N 1
ATOM 1074 C CA . VAL A 1 136 ? -31.587 -6.434 -58.607 1.00 33.62 136 VAL A CA 1
ATOM 1075 C C . VAL A 1 136 ? -30.571 -5.294 -58.421 1.00 33.62 136 VAL A C 1
ATOM 1077 O O . VAL A 1 136 ? -30.700 -4.480 -57.509 1.00 33.62 136 VAL A O 1
ATOM 1080 N N . GLN A 1 137 ? -29.536 -5.274 -59.266 1.00 33.38 137 GLN A N 1
ATOM 1081 C CA . GLN A 1 137 ? -28.447 -4.290 -59.302 1.00 33.38 137 GLN A CA 1
ATOM 1082 C C . GLN A 1 137 ? -28.720 -3.110 -60.259 1.00 33.38 137 GLN A C 1
ATOM 1084 O O . GLN A 1 137 ? -29.437 -3.251 -61.244 1.00 33.38 137 GLN A O 1
ATOM 1089 N N . MET A 1 138 ? -27.952 -2.037 -60.010 1.00 31.14 138 MET A N 1
ATOM 1090 C CA . MET A 1 138 ? -27.511 -0.931 -60.884 1.00 31.14 138 MET A CA 1
ATOM 1091 C C . MET A 1 138 ? -28.441 0.274 -61.109 1.00 31.14 138 MET A C 1
ATOM 1093 O O . MET A 1 138 ? -29.365 0.218 -61.908 1.00 31.14 138 MET A O 1
ATOM 1097 N N . ALA A 1 139 ? -28.044 1.430 -60.556 1.00 31.25 139 ALA A N 1
ATOM 1098 C CA . ALA A 1 139 ? -27.619 2.592 -61.349 1.00 31.25 139 ALA A CA 1
ATOM 1099 C C . ALA A 1 139 ? -26.902 3.647 -60.476 1.00 31.25 139 ALA A C 1
ATOM 1101 O O . ALA A 1 139 ? -27.106 3.759 -59.274 1.00 31.25 139 ALA A O 1
ATOM 1102 N N . LYS A 1 140 ? -26.017 4.376 -61.149 1.00 31.75 140 LYS A N 1
ATOM 1103 C CA . LYS A 1 140 ? -24.954 5.295 -60.730 1.00 31.75 140 LYS A CA 1
ATOM 1104 C C . LYS A 1 140 ? -25.478 6.726 -60.510 1.00 31.75 140 LYS A C 1
ATOM 1106 O O . LYS A 1 140 ? -26.195 7.210 -61.377 1.00 31.75 140 LYS A O 1
ATOM 1111 N N . ALA A 1 141 ? -25.045 7.421 -59.451 1.00 31.91 141 ALA A N 1
ATOM 1112 C CA . ALA A 1 141 ? -25.018 8.892 -59.385 1.00 31.91 141 ALA A CA 1
ATOM 1113 C C . ALA A 1 141 ? -24.033 9.401 -58.304 1.00 31.91 141 ALA A C 1
ATOM 1115 O O . ALA A 1 141 ? -23.927 8.820 -57.229 1.00 31.91 141 ALA A O 1
ATOM 1116 N N . GLU A 1 142 ? -23.294 10.451 -58.663 1.00 36.06 142 GLU A N 1
ATOM 1117 C CA . GLU A 1 142 ? -22.165 11.122 -57.991 1.00 36.06 142 GLU A CA 1
ATOM 1118 C C . GLU A 1 142 ? -22.461 11.829 -56.650 1.00 36.06 142 GLU A C 1
ATOM 1120 O O . GLU A 1 142 ? -23.618 12.128 -56.350 1.00 36.06 142 GLU A O 1
ATOM 1125 N N . PRO A 1 143 ? -21.411 12.185 -55.873 1.00 49.56 143 PRO A N 1
ATOM 1126 C CA . PRO A 1 143 ? -21.525 12.997 -54.662 1.00 49.56 143 PRO A CA 1
ATOM 1127 C C . PRO A 1 143 ? -21.439 14.509 -54.969 1.00 49.56 143 PRO A C 1
ATOM 1129 O O . PRO A 1 143 ? -20.692 14.902 -55.868 1.00 49.56 143 PRO A O 1
ATOM 1132 N N . PRO A 1 144 ? -22.105 15.399 -54.205 1.00 48.25 144 PRO A N 1
ATOM 1133 C CA . PRO A 1 144 ? -21.810 16.824 -54.280 1.00 48.25 144 PRO A CA 1
ATOM 1134 C C . PRO A 1 144 ? -20.576 17.216 -53.422 1.00 48.25 144 PRO A C 1
ATOM 1136 O O . PRO A 1 144 ? -20.333 16.607 -52.377 1.00 48.25 144 PRO A O 1
ATOM 1139 N N . PRO A 1 145 ? -19.790 18.223 -53.863 1.00 49.00 145 PRO A N 1
ATOM 1140 C CA . PRO A 1 145 ? -18.455 18.570 -53.353 1.00 49.00 145 PRO A CA 1
ATOM 1141 C C . PRO A 1 145 ? -18.474 19.636 -52.225 1.00 49.00 145 PRO A C 1
ATOM 1143 O O . PRO A 1 145 ? -19.540 20.156 -51.888 1.00 49.00 145 PRO A O 1
ATOM 1146 N N . PRO A 1 146 ? -17.309 19.988 -51.629 1.00 46.81 146 PRO A N 1
ATOM 1147 C CA . PRO A 1 146 ? -17.224 20.877 -50.473 1.00 46.81 146 PRO A CA 1
ATOM 1148 C C . PRO A 1 146 ? -17.221 22.350 -50.899 1.00 46.81 146 PRO A C 1
ATOM 1150 O O . PRO A 1 146 ? -16.675 22.697 -51.947 1.00 46.81 146 PRO A O 1
ATOM 1153 N N . GLN A 1 147 ? -17.769 23.237 -50.065 1.00 36.28 147 GLN A N 1
ATOM 1154 C CA . GLN A 1 147 ? -17.604 24.680 -50.245 1.00 36.28 147 GLN A CA 1
ATOM 1155 C C . GLN A 1 147 ? -16.950 25.335 -49.032 1.00 36.28 147 GLN A C 1
ATOM 1157 O O . GLN A 1 147 ? -17.514 25.486 -47.953 1.00 36.28 147 GLN A O 1
ATOM 1162 N N . THR A 1 148 ? -15.707 25.714 -49.291 1.00 32.62 148 THR A N 1
ATOM 1163 C CA . THR A 1 148 ? -14.869 26.698 -48.625 1.00 32.62 148 THR A CA 1
ATOM 1164 C C . THR A 1 148 ? -15.523 28.078 -48.666 1.00 32.62 148 THR A C 1
ATOM 1166 O O . THR A 1 148 ? -15.941 28.507 -49.737 1.00 32.62 148 THR A O 1
ATOM 1169 N N . GLN A 1 149 ? -15.471 28.831 -47.566 1.00 33.00 149 GLN A N 1
ATOM 1170 C CA . GLN A 1 149 ? -15.112 30.251 -47.629 1.00 33.00 149 GLN A CA 1
ATOM 1171 C C . GLN A 1 149 ? -14.588 30.723 -46.272 1.00 33.00 149 GLN A C 1
ATOM 1173 O O . GLN A 1 149 ? -15.306 30.850 -45.284 1.00 33.00 149 GLN A O 1
ATOM 1178 N N . ALA A 1 150 ? -13.277 30.941 -46.251 1.00 30.41 150 ALA A N 1
ATOM 1179 C CA . ALA A 1 150 ? -12.600 31.749 -45.263 1.00 30.41 150 ALA A CA 1
ATOM 1180 C C . ALA A 1 150 ? -12.850 33.239 -45.551 1.00 30.41 150 ALA A C 1
ATOM 1182 O O . ALA A 1 150 ? -13.069 33.623 -46.696 1.00 30.41 150 ALA A O 1
ATOM 1183 N N . GLN A 1 151 ? -12.642 34.040 -44.502 1.00 32.59 151 GLN A N 1
ATOM 1184 C CA . GLN A 1 151 ? -12.430 35.493 -44.476 1.00 32.59 151 GLN A CA 1
ATOM 1185 C C . GLN A 1 151 ? -13.673 36.375 -44.328 1.00 32.59 151 GLN A C 1
ATOM 1187 O O . GLN A 1 151 ? -14.220 36.883 -45.300 1.00 32.59 151 GLN A O 1
ATOM 1192 N N . THR A 1 152 ? -13.964 36.754 -43.079 1.00 30.47 152 THR A N 1
ATOM 1193 C CA . THR A 1 152 ? -14.003 38.185 -42.733 1.00 30.47 152 THR A CA 1
ATOM 1194 C C . THR A 1 152 ? -13.707 38.416 -41.243 1.00 30.47 152 THR A C 1
ATOM 1196 O O . THR A 1 152 ? -14.477 38.050 -40.367 1.00 30.47 152 THR A O 1
ATOM 1199 N N . LEU A 1 153 ? -12.523 38.985 -41.001 1.00 33.22 153 LEU A N 1
ATOM 1200 C CA . LEU A 1 153 ? -12.179 40.006 -40.003 1.00 33.22 153 LEU A CA 1
ATOM 1201 C C . LEU A 1 153 ? -12.719 39.898 -38.556 1.00 33.22 153 LEU A C 1
ATOM 1203 O O . LEU A 1 153 ? -13.814 40.330 -38.227 1.00 33.22 153 LEU A O 1
ATOM 1207 N N . GLN A 1 154 ? -11.810 39.511 -37.656 1.00 38.72 154 GLN A N 1
ATOM 1208 C CA . GLN A 1 154 ? -11.211 40.455 -36.701 1.00 38.72 154 GLN A CA 1
ATOM 1209 C C . GLN A 1 154 ? -12.183 41.372 -35.929 1.00 38.72 154 GLN A C 1
ATOM 1211 O O . GLN A 1 154 ? -12.226 42.573 -36.176 1.00 38.72 154 GLN A O 1
ATOM 1216 N N . GLN A 1 155 ? -12.848 40.855 -34.893 1.00 35.09 155 GLN A N 1
ATOM 1217 C CA . GLN A 1 155 ? -13.219 41.675 -33.734 1.00 35.09 155 GLN A CA 1
ATOM 1218 C C . GLN A 1 155 ? -13.559 40.823 -32.507 1.00 35.09 155 GLN A C 1
ATOM 1220 O O . GLN A 1 155 ? -14.107 39.737 -32.624 1.00 35.09 155 GLN A O 1
ATOM 1225 N N . GLN A 1 156 ? -13.250 41.379 -31.332 1.00 35.00 156 GLN A N 1
ATOM 1226 C CA . GLN A 1 156 ? -13.602 40.908 -29.983 1.00 35.00 156 GLN A CA 1
ATOM 1227 C C . GLN A 1 156 ? -12.622 39.938 -29.307 1.00 35.00 156 GLN A C 1
ATOM 1229 O O . GLN A 1 156 ? -12.966 38.925 -28.709 1.00 35.00 156 GLN A O 1
ATOM 1234 N N . ARG A 1 157 ? -11.366 40.392 -29.269 1.00 29.05 157 ARG A N 1
ATOM 1235 C CA . ARG A 1 157 ? -10.597 40.409 -28.018 1.00 29.05 157 ARG A CA 1
ATOM 1236 C C . ARG A 1 157 ? -11.075 41.607 -27.179 1.00 29.05 157 ARG A C 1
ATOM 1238 O O . ARG A 1 157 ? -11.326 42.663 -27.749 1.00 29.05 157 ARG A O 1
ATOM 1245 N N . ALA A 1 158 ? -11.075 41.429 -25.856 1.00 31.28 158 ALA A N 1
ATOM 1246 C CA . ALA A 1 158 ? -11.296 42.407 -24.778 1.00 31.28 158 ALA A CA 1
ATOM 1247 C C . ALA A 1 158 ? -12.720 42.482 -24.198 1.00 31.28 158 ALA A C 1
ATOM 1249 O O . ALA A 1 158 ? -13.627 43.025 -24.817 1.00 31.28 158 ALA A O 1
ATOM 1250 N N . GLN A 1 159 ? -12.846 42.028 -22.944 1.00 32.38 159 GLN A N 1
ATOM 1251 C CA . GLN A 1 159 ? -13.363 42.835 -21.830 1.00 32.38 159 GLN A CA 1
ATOM 1252 C C . GLN A 1 159 ? -13.056 42.145 -20.482 1.00 32.38 159 GLN A C 1
ATOM 1254 O O . GLN A 1 159 ? -13.742 41.228 -20.047 1.00 32.38 159 GLN A O 1
ATOM 1259 N N . LEU A 1 160 ? -11.978 42.606 -19.844 1.00 35.28 160 LEU A N 1
ATOM 1260 C CA . LEU A 1 160 ? -11.689 42.515 -18.408 1.00 35.28 160 LEU A CA 1
ATOM 1261 C C . LEU A 1 160 ? -11.623 43.975 -17.922 1.00 35.28 160 LEU A C 1
ATOM 1263 O O . LEU A 1 160 ? -10.945 44.769 -18.583 1.00 35.28 160 LEU A O 1
ATOM 1267 N N . PRO A 1 161 ? -12.307 44.372 -16.836 1.00 39.19 161 PRO A N 1
ATOM 1268 C CA . PRO A 1 161 ? -12.256 45.748 -16.356 1.00 39.19 161 PRO A CA 1
ATOM 1269 C C . PRO A 1 161 ? -10.994 46.011 -15.522 1.00 39.19 161 PRO A C 1
ATOM 1271 O O . PRO A 1 161 ? -10.651 45.257 -14.612 1.00 39.19 161 PRO A O 1
ATOM 1274 N N . ALA A 1 162 ? -10.318 47.113 -15.849 1.00 32.25 162 ALA A N 1
ATOM 1275 C CA . ALA A 1 162 ? -9.188 47.674 -15.120 1.00 32.25 162 ALA A CA 1
ATOM 1276 C C . ALA A 1 162 ? -9.663 48.629 -14.009 1.00 32.25 162 ALA A C 1
ATOM 1278 O O . ALA A 1 162 ? -10.596 49.405 -14.210 1.00 32.25 162 ALA A O 1
ATOM 1279 N N . MET A 1 163 ? -8.967 48.604 -12.869 1.00 35.53 163 MET A N 1
ATOM 1280 C CA . MET A 1 163 ? -9.016 49.630 -11.819 1.00 35.53 163 MET A CA 1
ATOM 1281 C C . MET A 1 163 ? -7.847 50.621 -11.998 1.00 35.53 163 MET A C 1
ATOM 1283 O O . MET A 1 163 ? -6.802 50.229 -12.525 1.00 35.53 163 MET A O 1
ATOM 1287 N N . PRO A 1 164 ? -8.000 51.897 -11.597 1.00 46.91 164 PRO A N 1
ATOM 1288 C CA . PRO A 1 164 ? -7.107 52.974 -12.014 1.00 46.91 164 PRO A CA 1
ATOM 1289 C C . PRO A 1 164 ? -5.866 53.147 -11.128 1.00 46.91 164 PRO A C 1
ATOM 1291 O O . PRO A 1 164 ? -5.854 52.826 -9.941 1.00 46.91 164 PRO A O 1
ATOM 1294 N N . ALA A 1 165 ? -4.835 53.735 -11.737 1.00 32.41 165 ALA A N 1
ATOM 1295 C CA . ALA A 1 165 ? -3.593 54.171 -11.113 1.00 32.41 165 ALA A CA 1
ATOM 1296 C C . ALA A 1 165 ? -3.569 55.693 -10.872 1.00 32.41 165 ALA A C 1
ATOM 1298 O O . ALA A 1 165 ? -4.116 56.470 -11.653 1.00 32.41 165 ALA A O 1
ATOM 1299 N N . GLY A 1 166 ? -2.825 56.100 -9.842 1.00 30.67 166 GLY A N 1
ATOM 1300 C CA . GLY A 1 166 ? -2.343 57.462 -9.581 1.00 30.67 166 GLY A CA 1
ATOM 1301 C C . GLY A 1 166 ? -2.108 57.647 -8.076 1.00 30.67 166 GLY A C 1
ATOM 1302 O O . GLY A 1 166 ? -2.920 57.197 -7.286 1.00 30.67 166 GLY A O 1
ATOM 1303 N N . SER A 1 167 ? -1.056 58.272 -7.552 1.00 30.59 167 SER A N 1
ATOM 1304 C CA . SER A 1 167 ? 0.158 58.883 -8.093 1.00 30.59 167 SER A CA 1
ATOM 1305 C C . SER A 1 167 ? 1.076 59.192 -6.889 1.00 30.59 167 SER A C 1
ATOM 1307 O O . SER A 1 167 ? 0.587 59.614 -5.848 1.00 30.59 167 SER A O 1
ATOM 1309 N N . LYS A 1 168 ? 2.389 58.980 -7.057 1.00 33.66 168 LYS A N 1
ATOM 1310 C CA . LYS A 1 168 ? 3.556 59.675 -6.455 1.00 33.66 168 LYS A CA 1
ATOM 1311 C C . LYS A 1 168 ? 3.484 60.217 -5.004 1.00 33.66 168 LYS A C 1
ATOM 1313 O O . LYS A 1 168 ? 2.846 61.237 -4.775 1.00 33.66 168 LYS A O 1
ATOM 1318 N N . ARG A 1 169 ? 4.414 59.768 -4.138 1.00 30.20 169 ARG A N 1
ATOM 1319 C CA . ARG A 1 169 ? 5.447 60.647 -3.522 1.00 30.20 169 ARG A CA 1
ATOM 1320 C C . ARG A 1 169 ? 6.578 59.869 -2.829 1.00 30.20 169 ARG A C 1
ATOM 1322 O O . ARG A 1 169 ? 6.353 58.864 -2.172 1.00 30.20 169 ARG A O 1
ATOM 1329 N N . SER A 1 170 ? 7.790 60.387 -3.003 1.00 31.17 170 SER A N 1
ATOM 1330 C CA . SER A 1 170 ? 9.058 60.068 -2.333 1.00 31.17 170 SER A CA 1
ATOM 1331 C C . SER A 1 170 ? 9.061 60.413 -0.836 1.00 31.17 170 SER A C 1
ATOM 1333 O O . SER A 1 170 ? 8.438 61.413 -0.493 1.00 31.17 170 SER A O 1
ATOM 1335 N N . THR A 1 171 ? 9.859 59.716 -0.011 1.00 31.42 171 THR A N 1
ATOM 1336 C CA . THR A 1 171 ? 11.129 60.215 0.592 1.00 31.42 171 THR A CA 1
ATOM 1337 C C . THR A 1 171 ? 11.704 59.247 1.643 1.00 31.42 171 THR A C 1
ATOM 1339 O O . THR A 1 171 ? 11.026 58.923 2.605 1.00 31.42 171 THR A O 1
ATOM 1342 N N . ALA A 1 172 ? 12.975 58.883 1.429 1.00 30.02 172 ALA A N 1
ATOM 1343 C CA . ALA A 1 172 ? 14.132 58.897 2.342 1.00 30.02 172 ALA A CA 1
ATOM 1344 C C . ALA A 1 172 ? 14.150 58.199 3.726 1.00 30.02 172 ALA A C 1
ATOM 1346 O O . ALA A 1 172 ? 13.311 58.451 4.580 1.00 30.02 172 ALA A O 1
ATOM 1347 N N . ALA A 1 173 ? 15.313 57.548 3.938 1.00 30.89 173 ALA A N 1
ATOM 1348 C CA . ALA A 1 173 ? 16.056 57.313 5.191 1.00 30.89 173 ALA A CA 1
ATOM 1349 C C . ALA A 1 173 ? 15.408 56.336 6.190 1.00 30.89 173 ALA A C 1
ATOM 1351 O O . ALA A 1 173 ? 14.200 56.276 6.322 1.00 30.89 173 ALA A O 1
ATOM 1352 N N . SER A 1 174 ? 16.100 55.505 6.961 1.00 30.88 174 SER A N 1
ATOM 1353 C CA . SER A 1 174 ? 17.510 55.254 7.295 1.00 30.88 174 SER A CA 1
ATOM 1354 C C . SER A 1 174 ? 17.453 53.974 8.148 1.00 30.88 174 SER A C 1
ATOM 1356 O O . SER A 1 174 ? 16.502 53.787 8.895 1.00 30.88 174 SER A O 1
ATOM 1358 N N . GLY A 1 175 ? 18.382 53.037 8.047 1.00 28.47 175 GLY A N 1
ATOM 1359 C CA . GLY A 1 175 ? 19.541 53.061 8.928 1.00 28.47 175 GLY A CA 1
ATOM 1360 C C . GLY A 1 175 ? 19.837 51.646 9.435 1.00 28.47 175 GLY A C 1
ATOM 1361 O O . GLY A 1 175 ? 18.982 50.767 9.425 1.00 28.47 175 GLY A O 1
ATOM 1362 N N . LEU A 1 176 ? 21.104 51.454 9.774 1.00 32.69 176 LEU A N 1
ATOM 1363 C CA . LEU A 1 176 ? 21.813 50.200 9.971 1.00 32.69 176 LEU A CA 1
ATOM 1364 C C . LEU A 1 176 ? 21.315 49.364 11.159 1.00 32.69 176 LEU A C 1
ATOM 1366 O O . LEU A 1 176 ? 20.786 49.894 12.131 1.00 32.69 176 LEU A O 1
ATOM 1370 N N . SER A 1 177 ? 21.657 48.073 11.160 1.00 31.48 177 SER A N 1
ATOM 1371 C CA . SER A 1 177 ? 21.971 47.353 12.400 1.00 31.48 177 SER A CA 1
ATOM 1372 C C . SER A 1 177 ? 23.026 46.281 12.141 1.00 31.48 177 SER A C 1
ATOM 1374 O O . SER A 1 177 ? 22.815 45.340 11.380 1.00 31.48 177 SER A O 1
ATOM 1376 N N . ALA A 1 178 ? 24.172 46.468 12.790 1.00 32.59 178 ALA A N 1
ATOM 1377 C CA . ALA A 1 178 ? 25.257 45.517 12.921 1.00 32.59 178 ALA A CA 1
ATOM 1378 C C . ALA A 1 178 ? 25.426 45.172 14.409 1.00 32.59 178 ALA A C 1
ATOM 1380 O O . ALA A 1 178 ? 25.369 46.050 15.263 1.00 32.59 178 ALA A O 1
ATOM 1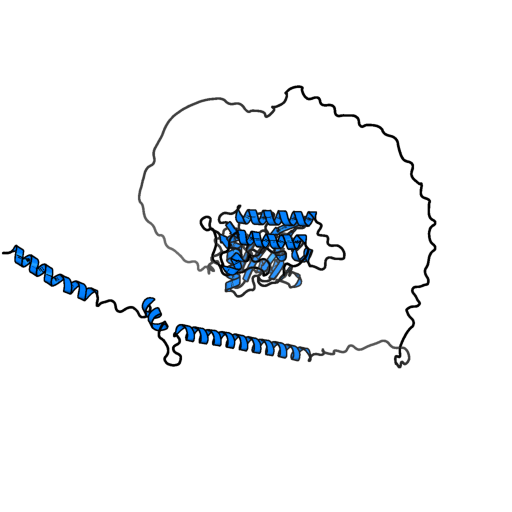381 N N . THR A 1 179 ? 25.685 43.885 14.644 1.00 30.08 179 THR A N 1
ATOM 1382 C CA . THR A 1 179 ? 26.569 43.305 15.670 1.00 30.08 179 THR A CA 1
ATOM 1383 C C . THR A 1 179 ? 26.296 43.488 17.173 1.00 30.08 179 THR A C 1
ATOM 1385 O O . THR A 1 179 ? 26.387 44.572 17.733 1.00 30.08 179 THR A O 1
ATOM 1388 N N . THR A 1 180 ? 26.213 42.308 17.808 1.00 31.67 180 THR A N 1
ATOM 1389 C CA . THR A 1 180 ? 26.876 41.871 19.058 1.00 31.67 180 THR A CA 1
ATOM 1390 C C . THR A 1 180 ? 26.421 42.434 20.404 1.00 31.67 180 THR A C 1
ATOM 1392 O O . THR A 1 180 ? 26.611 43.606 20.698 1.00 31.67 180 THR A O 1
ATOM 1395 N N . SER A 1 181 ? 26.036 41.521 21.304 1.00 32.75 181 SER A N 1
ATOM 1396 C CA . SER A 1 181 ? 26.819 41.096 22.488 1.00 32.75 181 SER A CA 1
ATOM 1397 C C . SER A 1 181 ? 25.954 40.849 23.733 1.00 32.75 181 SER A C 1
ATOM 1399 O O . SER A 1 181 ? 25.111 41.664 24.077 1.00 32.75 181 SER A O 1
ATOM 1401 N N . GLY A 1 182 ? 26.257 39.734 24.412 1.00 27.11 182 GLY A N 1
ATOM 1402 C CA . GLY A 1 182 ? 26.393 39.653 25.870 1.00 27.11 182 GLY A CA 1
ATOM 1403 C C . GLY A 1 182 ? 25.130 39.593 26.734 1.00 27.11 182 GLY A C 1
ATOM 1404 O O . GLY A 1 182 ? 24.220 40.396 26.593 1.00 27.11 182 GLY A O 1
ATOM 1405 N N . GLY A 1 183 ? 25.158 38.712 27.738 1.00 27.78 183 GLY A N 1
ATOM 1406 C CA . GLY A 1 183 ? 24.417 38.950 28.980 1.00 27.78 183 GLY A CA 1
ATOM 1407 C C . GLY A 1 183 ? 23.709 37.735 29.555 1.00 27.78 183 GLY A C 1
ATOM 1408 O O . GLY A 1 183 ? 22.633 37.361 29.115 1.00 27.78 183 GLY A O 1
ATOM 1409 N N . SER A 1 184 ? 24.341 37.152 30.559 1.00 32.03 184 SER A N 1
ATOM 1410 C CA . SER A 1 184 ? 23.966 35.990 31.357 1.00 32.03 184 SER A CA 1
ATOM 1411 C C . SER A 1 184 ? 23.003 36.296 32.525 1.00 32.03 184 SER A C 1
ATOM 1413 O O . SER A 1 184 ? 22.810 37.447 32.903 1.00 32.03 184 SER A O 1
ATOM 1415 N N . GLU A 1 185 ? 22.528 35.201 33.138 1.00 33.69 185 GLU A N 1
ATOM 1416 C CA . GLU A 1 185 ? 22.015 35.026 34.515 1.00 33.69 185 GLU A CA 1
ATOM 1417 C C . GLU A 1 185 ? 20.518 35.277 34.811 1.00 33.69 185 GLU A C 1
ATOM 1419 O O . GLU A 1 185 ? 20.058 36.414 34.916 1.00 33.69 185 GLU A O 1
ATOM 1424 N N . ARG A 1 186 ? 19.783 34.207 35.165 1.00 33.09 186 ARG A N 1
ATOM 1425 C CA . ARG A 1 186 ? 19.568 33.812 36.579 1.00 33.09 186 ARG A CA 1
ATOM 1426 C C . ARG A 1 186 ? 18.626 32.610 36.720 1.00 33.09 186 ARG A C 1
ATOM 1428 O O . ARG A 1 186 ? 17.511 32.612 36.209 1.00 33.09 186 ARG A O 1
ATOM 1435 N N . ASP A 1 187 ? 19.096 31.636 37.493 1.00 32.91 187 ASP A N 1
ATOM 1436 C CA . ASP A 1 187 ? 18.331 30.542 38.085 1.00 32.91 187 ASP A CA 1
ATOM 1437 C C . ASP A 1 187 ? 17.344 31.046 39.150 1.00 32.91 187 ASP A C 1
ATOM 1439 O O . ASP A 1 187 ? 17.708 31.843 40.017 1.00 32.91 187 ASP A O 1
ATOM 1443 N N . LEU A 1 188 ? 16.131 30.485 39.158 1.00 33.34 188 LEU A N 1
ATOM 1444 C CA 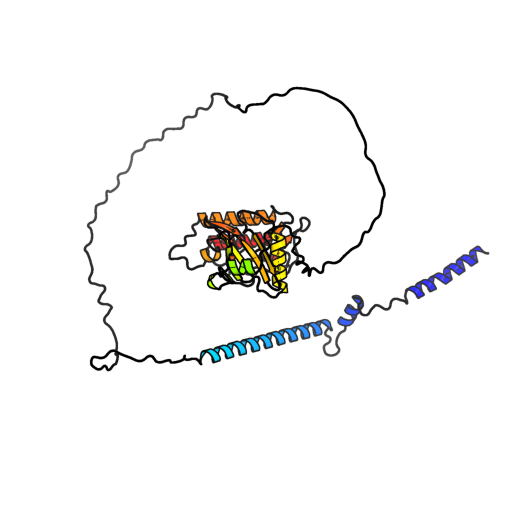. LEU A 1 188 ? 15.296 30.361 40.354 1.00 33.34 188 LEU A CA 1
ATOM 1445 C C . LEU A 1 188 ? 14.689 28.949 40.395 1.00 33.34 188 LEU A C 1
ATOM 1447 O O . LEU A 1 188 ? 13.915 28.557 39.525 1.00 33.34 188 LEU A O 1
ATOM 1451 N N . ALA A 1 189 ? 15.057 28.192 41.427 1.00 33.38 189 ALA A N 1
ATOM 1452 C CA . ALA A 1 189 ? 14.543 26.861 41.746 1.00 33.38 189 ALA A CA 1
ATOM 1453 C C . ALA A 1 189 ? 13.231 26.973 42.554 1.00 33.38 189 ALA A C 1
ATOM 1455 O O . ALA A 1 189 ? 13.143 27.785 43.472 1.00 33.38 189 ALA A O 1
ATOM 1456 N N . THR A 1 190 ? 12.161 26.228 42.248 1.00 30.33 190 THR A N 1
ATOM 1457 C CA . THR A 1 190 ? 11.693 24.957 42.879 1.00 30.33 190 THR A CA 1
ATOM 1458 C C . THR A 1 190 ? 10.140 24.919 42.786 1.00 30.33 190 THR A C 1
ATOM 1460 O O . THR A 1 190 ? 9.568 25.970 42.502 1.00 30.33 190 THR A O 1
ATOM 1463 N N . PRO A 1 191 ? 9.399 23.817 43.078 1.00 40.81 191 PRO A N 1
ATOM 1464 C CA . PRO A 1 191 ? 9.781 22.423 43.310 1.00 40.81 191 PRO A CA 1
ATOM 1465 C C . PRO A 1 191 ? 9.053 21.407 42.391 1.00 40.81 191 PRO A C 1
ATOM 1467 O O . PRO A 1 191 ? 8.123 21.703 41.648 1.00 40.81 191 PRO A O 1
ATOM 1470 N N . ARG A 1 192 ? 9.506 20.155 42.500 1.00 36.66 192 ARG A N 1
ATOM 1471 C CA . ARG A 1 192 ? 8.961 18.934 41.894 1.00 36.66 192 ARG A CA 1
ATOM 1472 C C . ARG A 1 192 ? 7.458 18.747 42.152 1.00 36.66 192 ARG A C 1
ATOM 1474 O O . ARG A 1 192 ? 7.039 18.703 43.304 1.00 36.66 192 ARG A O 1
ATOM 1481 N N . SER A 1 193 ? 6.709 18.455 41.090 1.00 31.31 193 SER A N 1
ATOM 1482 C CA . SER A 1 193 ? 5.531 17.585 41.158 1.00 31.31 193 SER A CA 1
ATOM 1483 C C . SER A 1 193 ? 5.861 16.287 40.429 1.00 31.31 193 SER A C 1
ATOM 1485 O O . SER A 1 193 ? 6.304 16.293 39.279 1.00 31.31 193 SER A O 1
ATOM 1487 N N . ALA A 1 194 ? 5.713 15.178 41.146 1.00 40.47 194 ALA A N 1
ATOM 1488 C CA . ALA A 1 194 ? 5.856 13.831 40.632 1.00 40.47 194 ALA A CA 1
ATOM 1489 C C . ALA A 1 194 ? 4.697 13.531 39.670 1.00 40.47 194 ALA A C 1
ATOM 1491 O O . ALA A 1 194 ? 3.630 13.086 40.077 1.00 40.47 194 ALA A O 1
ATOM 1492 N N . GLY A 1 195 ? 4.919 13.784 38.384 1.00 31.31 195 GLY A N 1
ATOM 1493 C CA . GLY A 1 195 ? 4.118 13.231 37.304 1.00 31.31 195 GLY A CA 1
ATOM 1494 C C . GLY A 1 195 ? 4.928 12.141 36.627 1.00 31.31 195 GLY A C 1
ATOM 1495 O O . GLY A 1 195 ? 5.956 12.429 36.020 1.00 31.31 195 GLY A O 1
ATOM 1496 N N . SER A 1 196 ? 4.476 10.896 36.751 1.00 38.50 196 SER A N 1
ATOM 1497 C CA . SER A 1 196 ? 4.886 9.764 35.920 1.00 38.50 196 SER A CA 1
ATOM 1498 C C . SER A 1 196 ? 4.573 10.080 34.451 1.00 38.50 196 SER A C 1
ATOM 1500 O O . SER A 1 196 ? 3.564 9.641 33.904 1.00 38.50 196 SER A O 1
ATOM 1502 N N . GLY A 1 197 ? 5.420 10.888 33.818 1.00 31.02 197 GLY A N 1
ATOM 1503 C CA . GLY A 1 197 ? 5.437 11.063 32.380 1.00 31.02 197 GLY A CA 1
ATOM 1504 C C . GLY A 1 197 ? 6.019 9.798 31.783 1.00 31.02 197 GLY A C 1
ATOM 1505 O O . GLY A 1 197 ? 7.236 9.621 31.773 1.00 31.02 197 GLY A O 1
ATOM 1506 N N . ALA A 1 198 ? 5.147 8.905 31.317 1.00 40.53 198 ALA A N 1
ATOM 1507 C CA . ALA A 1 198 ? 5.531 7.938 30.309 1.00 40.53 198 ALA A CA 1
ATOM 1508 C C . ALA A 1 198 ? 6.198 8.738 29.187 1.00 40.53 198 ALA A C 1
ATOM 1510 O O . ALA A 1 198 ? 5.549 9.571 28.552 1.00 40.53 198 ALA A O 1
ATOM 1511 N N . ALA A 1 199 ? 7.508 8.561 29.017 1.00 39.06 199 ALA A N 1
ATOM 1512 C CA . ALA A 1 199 ? 8.203 9.077 27.856 1.00 39.06 199 ALA A CA 1
ATOM 1513 C C . ALA A 1 199 ? 7.440 8.545 26.639 1.00 39.06 199 ALA A C 1
ATOM 1515 O O . ALA A 1 199 ? 7.369 7.330 26.436 1.00 39.06 199 ALA A O 1
ATOM 1516 N N . GLY A 1 200 ? 6.774 9.449 25.916 1.00 41.56 200 GLY A N 1
ATOM 1517 C CA . GLY A 1 200 ? 6.061 9.101 24.698 1.00 41.56 200 GLY A CA 1
ATOM 1518 C C . GLY A 1 200 ? 7.015 8.369 23.751 1.00 41.56 200 GLY A C 1
ATOM 1519 O O . GLY A 1 200 ? 8.220 8.642 23.772 1.00 41.56 200 GLY A O 1
ATOM 1520 N N . PRO A 1 201 ? 6.521 7.400 22.963 1.00 47.12 201 PRO A N 1
ATOM 1521 C CA . PRO A 1 201 ? 7.365 6.700 22.004 1.00 47.12 201 PRO A CA 1
ATOM 1522 C C . PRO A 1 201 ? 8.031 7.720 21.074 1.00 47.12 201 PRO A C 1
ATOM 1524 O O . PRO A 1 201 ? 7.379 8.669 20.667 1.00 47.12 201 PRO A O 1
ATOM 1527 N N . GLU A 1 202 ? 9.292 7.500 20.695 1.00 48.72 202 GLU A N 1
ATOM 1528 C CA . GLU A 1 202 ? 10.151 8.373 19.857 1.00 48.72 202 GLU A CA 1
ATOM 1529 C C . GLU A 1 202 ? 9.478 8.897 18.559 1.00 48.72 202 GLU A C 1
ATOM 1531 O O . GLU A 1 202 ? 9.886 9.895 17.971 1.00 48.72 202 GLU A O 1
ATOM 1536 N N . VAL A 1 203 ? 8.379 8.260 18.154 1.00 49.41 203 VAL A N 1
ATOM 1537 C CA . VAL A 1 203 ? 7.498 8.577 17.023 1.00 49.41 203 VAL A CA 1
ATOM 1538 C C . VAL A 1 203 ? 6.537 9.757 17.305 1.00 49.41 203 VAL A C 1
ATOM 1540 O O . VAL A 1 203 ? 5.933 10.306 16.385 1.00 49.41 203 VAL A O 1
ATOM 1543 N N . SER A 1 204 ? 6.402 10.216 18.555 1.00 45.62 204 SER A N 1
ATOM 1544 C CA . SER A 1 204 ? 5.515 11.319 18.965 1.00 45.62 204 SER A CA 1
ATOM 1545 C C . SER A 1 204 ? 5.932 12.707 18.442 1.00 45.62 204 SER A C 1
ATOM 1547 O O . SER A 1 204 ? 5.260 13.703 18.685 1.00 45.62 204 SER A O 1
ATOM 1549 N N . HIS A 1 205 ? 7.028 12.811 17.692 1.00 47.66 205 HIS A N 1
ATOM 1550 C CA . HIS A 1 205 ? 7.512 14.0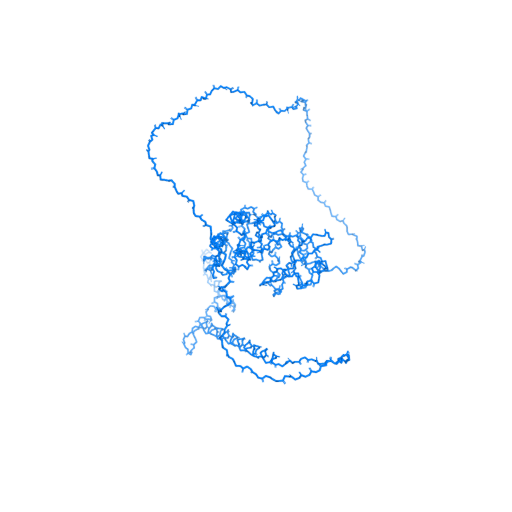82 17.142 1.00 47.66 205 HIS A CA 1
ATOM 1551 C C . HIS A 1 205 ? 7.149 14.311 15.666 1.00 47.66 205 HIS A C 1
ATOM 1553 O O . HIS A 1 205 ? 7.529 15.329 15.092 1.00 47.66 205 HIS A O 1
ATOM 1559 N N . LEU A 1 206 ? 6.405 13.401 15.028 1.00 52.91 206 LEU A N 1
ATOM 1560 C CA . LEU A 1 206 ? 6.196 13.448 13.575 1.00 52.91 206 LEU A CA 1
ATOM 1561 C C . LEU A 1 206 ? 5.148 14.467 13.092 1.00 52.91 206 LEU A C 1
ATOM 1563 O O . LEU A 1 206 ? 5.114 14.778 11.900 1.00 52.91 206 LEU A O 1
ATOM 1567 N N . GLY A 1 207 ? 4.330 15.039 13.981 1.00 54.59 207 GLY A N 1
ATOM 1568 C CA . GLY A 1 207 ? 3.502 16.218 13.682 1.00 54.59 207 GLY A CA 1
ATOM 1569 C C . GLY A 1 207 ? 2.476 16.065 12.546 1.00 54.59 207 GLY A C 1
ATOM 1570 O O . GLY A 1 207 ? 2.010 17.074 12.023 1.00 54.59 207 GLY A O 1
ATOM 1571 N N . TRP A 1 208 ? 2.119 14.844 12.132 1.00 66.75 208 TRP A N 1
ATOM 1572 C CA . TRP A 1 208 ? 1.010 14.607 11.204 1.00 66.75 208 TRP A CA 1
ATOM 1573 C C . TRP A 1 208 ? 0.180 13.394 11.647 1.00 66.75 208 TRP A C 1
ATOM 1575 O O . TRP A 1 208 ? 0.700 12.450 12.243 1.00 66.75 208 TRP A O 1
ATOM 1585 N N . GLY A 1 209 ? -1.102 13.411 11.271 1.00 75.12 209 GLY A N 1
ATOM 1586 C CA . GLY A 1 209 ? -2.033 12.306 11.497 1.00 75.12 209 GLY A CA 1
ATOM 1587 C C . GLY A 1 209 ? -2.609 12.294 12.911 1.00 75.12 209 GLY A C 1
ATOM 1588 O O . GLY A 1 209 ? -2.109 12.964 13.812 1.00 75.12 209 GLY A O 1
ATOM 1589 N N . HIS A 1 210 ? -3.699 11.556 13.094 1.00 86.12 210 HIS A N 1
ATOM 1590 C CA . HIS A 1 210 ? -4.301 11.381 14.413 1.00 86.12 210 HIS A CA 1
ATOM 1591 C C . HIS A 1 210 ? -3.576 10.265 15.169 1.00 86.12 210 HIS A C 1
ATOM 1593 O O . HIS A 1 210 ? -3.353 9.178 14.632 1.00 86.12 210 HIS A O 1
ATOM 1599 N N . TRP A 1 211 ? -3.210 10.522 16.423 1.00 91.62 211 TRP A N 1
ATOM 1600 C CA . TRP A 1 211 ? -2.793 9.455 17.331 1.00 91.62 211 TRP A CA 1
ATOM 1601 C C . TRP A 1 211 ? -4.025 8.833 17.949 1.00 91.62 211 TRP A C 1
ATOM 1603 O O . TRP A 1 211 ? -4.718 9.492 18.721 1.00 91.62 211 TRP A O 1
ATOM 1613 N N . PHE A 1 212 ? -4.292 7.596 17.563 1.00 94.88 212 PHE A N 1
ATOM 1614 C CA . PHE A 1 212 ? -5.395 6.830 18.104 1.00 94.88 212 PHE A CA 1
ATOM 1615 C C . PHE A 1 212 ? -4.919 6.050 19.319 1.00 94.88 212 PHE A C 1
ATOM 1617 O O . PHE A 1 212 ? -3.829 5.466 19.315 1.00 94.88 212 PHE A O 1
ATOM 1624 N N . THR A 1 213 ? -5.760 6.011 20.340 1.00 95.62 213 THR A N 1
ATOM 1625 C CA . THR A 1 213 ? -5.564 5.094 21.458 1.00 95.62 213 THR A CA 1
ATOM 1626 C C . THR A 1 213 ? -5.990 3.680 21.075 1.00 95.62 213 THR A C 1
ATOM 1628 O O . THR A 1 213 ? -6.861 3.495 20.219 1.00 95.62 213 THR A O 1
ATOM 1631 N N . LEU A 1 214 ? -5.423 2.665 21.729 1.00 96.38 214 LEU A N 1
ATOM 1632 C CA . LEU A 1 214 ? -5.829 1.273 21.501 1.00 96.38 214 LEU A CA 1
ATOM 1633 C C . LEU A 1 214 ? -7.331 1.106 21.757 1.00 96.38 214 LEU A C 1
ATOM 1635 O O . LEU A 1 214 ? -8.040 0.531 20.939 1.00 96.38 214 LEU A O 1
ATOM 1639 N N . ARG A 1 215 ? -7.831 1.709 22.841 1.00 96.69 215 ARG A N 1
ATOM 1640 C CA . ARG A 1 215 ? -9.249 1.676 23.219 1.00 96.69 215 ARG A CA 1
ATOM 1641 C C . ARG A 1 215 ? -10.167 2.270 22.148 1.00 96.69 215 ARG A C 1
ATOM 1643 O O . ARG A 1 215 ? -11.280 1.782 21.959 1.00 96.69 215 ARG A O 1
ATOM 1650 N N . GLU A 1 216 ? -9.747 3.343 21.478 1.00 96.81 216 GLU A N 1
ATOM 1651 C CA . GLU A 1 216 ? -10.516 3.929 20.374 1.00 96.81 216 GLU A CA 1
ATOM 1652 C C . GLU A 1 216 ? -10.604 2.973 19.188 1.00 96.81 216 GLU A C 1
ATOM 1654 O O . GLU A 1 216 ? -11.691 2.799 18.638 1.00 96.81 216 GLU A O 1
ATOM 1659 N N . LEU A 1 217 ? -9.491 2.331 18.824 1.00 97.88 217 LEU A N 1
ATOM 1660 C CA . LEU A 1 217 ? -9.451 1.390 17.705 1.00 97.88 217 LEU A CA 1
ATOM 1661 C C . LEU A 1 217 ? -10.186 0.088 18.017 1.00 97.88 217 LEU A C 1
ATOM 1663 O O . LEU A 1 217 ? -10.924 -0.398 17.165 1.00 97.88 217 LEU A O 1
ATOM 1667 N N . GLU A 1 218 ? -10.064 -0.437 19.235 1.00 97.12 218 GLU A N 1
ATOM 1668 C CA . GLU A 1 218 ? -10.860 -1.571 19.709 1.00 97.12 218 GLU A CA 1
ATOM 1669 C C . GLU A 1 218 ? -12.347 -1.231 19.629 1.00 97.12 218 GLU A C 1
ATOM 1671 O O . GLU A 1 218 ? -13.103 -1.955 18.996 1.00 97.12 218 GLU A O 1
ATOM 1676 N N . LYS A 1 219 ? -12.781 -0.082 20.158 1.00 97.88 219 LYS A N 1
ATOM 1677 C CA . LYS A 1 219 ? -14.188 0.330 20.055 1.00 97.88 219 LYS A CA 1
ATOM 1678 C C . LYS A 1 219 ? -14.648 0.476 18.600 1.00 97.88 219 LYS A C 1
ATOM 1680 O O . LYS A 1 219 ? -15.775 0.110 18.288 1.00 97.88 219 LYS A O 1
ATOM 1685 N N . ALA A 1 220 ? -13.805 1.017 17.721 1.00 98.00 220 ALA A N 1
ATOM 1686 C CA . ALA A 1 220 ? -14.147 1.210 16.314 1.00 98.00 220 ALA A CA 1
ATOM 1687 C C . ALA A 1 220 ? -14.266 -0.109 15.532 1.00 98.00 220 ALA A C 1
ATOM 1689 O O . ALA A 1 220 ? -14.991 -0.156 14.542 1.00 98.00 220 ALA A O 1
ATOM 1690 N N . THR A 1 221 ? -13.559 -1.157 15.960 1.00 97.94 221 THR A N 1
ATOM 1691 C CA . THR A 1 221 ? -13.468 -2.472 15.292 1.00 97.94 221 THR A CA 1
ATOM 1692 C C . THR A 1 221 ? -14.217 -3.580 16.040 1.00 97.94 221 THR A C 1
ATOM 1694 O O . THR A 1 221 ? -14.012 -4.760 15.758 1.00 97.94 221 THR A O 1
ATOM 1697 N N . ASP A 1 222 ? -15.061 -3.203 17.003 1.00 97.19 222 ASP A N 1
ATOM 1698 C CA . ASP A 1 222 ? -15.795 -4.107 17.899 1.00 97.19 222 ASP A CA 1
ATOM 1699 C C . ASP A 1 222 ? -14.898 -5.102 18.663 1.00 97.19 222 ASP A C 1
ATOM 1701 O O . ASP A 1 222 ? -15.172 -6.287 18.790 1.00 97.19 222 ASP A O 1
ATOM 1705 N N . GLY A 1 223 ? -13.764 -4.612 19.161 1.00 96.38 223 GLY A N 1
ATOM 1706 C CA . GLY A 1 223 ? -12.773 -5.409 19.877 1.00 96.38 223 GLY A CA 1
ATOM 1707 C C . GLY A 1 223 ? -11.848 -6.206 18.960 1.00 96.38 223 GLY A C 1
ATOM 1708 O O . GLY A 1 223 ? -11.389 -7.270 19.365 1.00 96.38 223 GLY A O 1
ATOM 1709 N N . LEU A 1 224 ? -11.556 -5.696 17.753 1.00 95.69 224 LEU A N 1
ATOM 1710 C CA . LEU A 1 224 ? -10.797 -6.409 16.713 1.00 95.69 224 LEU A CA 1
ATOM 1711 C C . LEU A 1 224 ? -11.478 -7.735 16.330 1.00 95.69 224 LEU A C 1
ATOM 1713 O O . LEU A 1 224 ? -10.829 -8.778 16.240 1.00 95.69 224 LEU A O 1
ATOM 1717 N N . ALA A 1 225 ? -12.799 -7.686 16.150 1.00 96.06 225 ALA A N 1
ATOM 1718 C CA . ALA A 1 225 ? -13.618 -8.861 15.892 1.00 96.06 225 ALA A CA 1
ATOM 1719 C C . ALA A 1 225 ? -13.308 -9.503 14.525 1.00 96.06 225 ALA A C 1
ATOM 1721 O O . ALA A 1 225 ? -12.969 -8.810 13.560 1.00 96.06 225 ALA A O 1
ATOM 1722 N N . GLU A 1 226 ? -13.437 -10.828 14.435 1.00 95.62 226 GLU A N 1
ATOM 1723 C CA . GLU A 1 226 ? -13.105 -11.602 13.228 1.00 95.62 226 GLU A CA 1
ATOM 1724 C C . GLU A 1 226 ? -14.020 -11.235 12.049 1.00 95.62 226 GLU A C 1
ATOM 1726 O O . GLU A 1 226 ? -13.569 -11.134 10.911 1.00 95.62 226 GLU A O 1
ATOM 1731 N N . GLU A 1 227 ? -15.285 -10.918 12.321 1.00 96.75 227 GLU A N 1
ATOM 1732 C CA . GLU A 1 227 ? -16.263 -10.441 11.339 1.00 96.75 227 GLU A CA 1
ATOM 1733 C C . GLU A 1 227 ? -15.882 -9.112 10.673 1.00 96.75 227 GLU A C 1
ATOM 1735 O O . GLU A 1 227 ? -16.384 -8.794 9.594 1.00 96.75 227 GLU A O 1
ATOM 1740 N N . ASN A 1 228 ? -14.993 -8.334 11.296 1.00 96.69 228 ASN A N 1
ATOM 1741 C CA . ASN A 1 228 ? -14.502 -7.075 10.752 1.00 96.69 228 ASN A CA 1
ATOM 1742 C C . ASN A 1 228 ? -13.209 -7.249 9.946 1.00 96.69 228 ASN A C 1
ATOM 1744 O O . ASN A 1 228 ? -12.697 -6.262 9.416 1.00 96.69 228 ASN A O 1
ATOM 1748 N N . VAL A 1 229 ? -12.662 -8.461 9.826 1.00 96.25 229 VAL A N 1
ATOM 1749 C CA . VAL A 1 229 ? -11.448 -8.711 9.042 1.00 96.25 229 VAL A CA 1
ATOM 1750 C C . VAL A 1 229 ? -11.739 -8.541 7.551 1.00 96.25 229 VAL A C 1
ATOM 1752 O O . VAL A 1 229 ? -12.593 -9.209 6.977 1.00 96.25 229 VAL A O 1
ATOM 1755 N N . ILE A 1 230 ? -10.988 -7.647 6.909 1.00 93.69 230 ILE A N 1
ATOM 1756 C CA . ILE A 1 230 ? -11.061 -7.375 5.462 1.00 93.69 230 ILE A CA 1
ATOM 1757 C C . ILE A 1 230 ? -9.787 -7.783 4.715 1.00 93.69 230 ILE A C 1
ATOM 1759 O O . ILE A 1 230 ? -9.740 -7.725 3.489 1.00 93.69 230 ILE A O 1
ATOM 1763 N N . GLY A 1 231 ? -8.749 -8.201 5.440 1.00 89.88 231 GLY A N 1
ATOM 1764 C CA . GLY A 1 231 ? -7.528 -8.748 4.863 1.00 89.88 231 GLY A CA 1
ATOM 1765 C C . GLY A 1 231 ? -6.612 -9.332 5.931 1.00 89.88 231 GLY A C 1
ATOM 1766 O O . GLY A 1 231 ? -6.464 -8.764 7.010 1.00 89.88 231 GLY A O 1
ATOM 1767 N N . GLU A 1 232 ? -5.971 -10.453 5.623 1.00 87.56 232 GLU A N 1
ATOM 1768 C CA . GLU A 1 232 ? -4.986 -11.106 6.484 1.00 87.56 232 GLU A CA 1
ATOM 1769 C C . GLU A 1 232 ? -3.800 -11.563 5.633 1.00 87.56 232 GLU A C 1
ATOM 1771 O O . GLU A 1 232 ? -3.969 -12.083 4.529 1.00 87.56 232 GLU A O 1
ATOM 1776 N N . GLY A 1 233 ? -2.582 -11.374 6.137 1.00 78.94 233 GLY A N 1
ATOM 1777 C CA . GLY A 1 233 ? -1.394 -11.852 5.448 1.00 78.94 233 GLY A CA 1
ATOM 1778 C C . GLY A 1 233 ? -0.118 -11.694 6.256 1.00 78.94 233 GLY A C 1
ATOM 1779 O O . GLY A 1 233 ? -0.121 -11.400 7.450 1.00 78.94 233 GLY A O 1
ATOM 1780 N N . GLY A 1 234 ? 1.014 -11.851 5.570 1.00 75.44 234 GLY A N 1
ATOM 1781 C CA . GLY A 1 234 ? 2.345 -11.758 6.172 1.00 75.44 234 GLY A CA 1
ATOM 1782 C C . GLY A 1 234 ? 2.710 -10.385 6.741 1.00 75.44 234 GLY A C 1
ATOM 1783 O O . GLY A 1 234 ? 3.818 -10.254 7.233 1.00 75.44 234 GLY A O 1
ATOM 1784 N N . TYR A 1 235 ? 1.823 -9.391 6.669 1.00 75.19 235 TYR A N 1
ATOM 1785 C CA . TYR A 1 235 ? 1.998 -8.031 7.193 1.00 75.19 235 TYR A CA 1
ATOM 1786 C C . TYR A 1 235 ? 1.039 -7.724 8.355 1.00 75.19 235 TYR A C 1
ATOM 1788 O O . TYR A 1 235 ? 0.994 -6.596 8.841 1.00 75.19 235 TYR A O 1
ATOM 1796 N N . GLY A 1 236 ? 0.263 -8.715 8.806 1.00 88.19 236 GLY A N 1
ATOM 1797 C CA . GLY A 1 236 ? -0.732 -8.570 9.863 1.00 88.19 236 GLY A CA 1
ATOM 1798 C C . GLY A 1 236 ? -2.170 -8.696 9.365 1.00 88.19 236 GLY A C 1
ATOM 1799 O O . GLY A 1 236 ? -2.429 -9.279 8.311 1.00 88.19 236 GLY A O 1
ATOM 1800 N N . ILE A 1 237 ? -3.099 -8.164 10.158 1.00 93.31 237 ILE A N 1
ATOM 1801 C CA . ILE A 1 237 ? -4.544 -8.256 9.917 1.00 93.31 237 ILE A CA 1
ATOM 1802 C C . ILE A 1 237 ? -5.111 -6.850 9.751 1.00 93.31 237 ILE A C 1
ATOM 1804 O O . ILE A 1 237 ? -4.775 -5.947 10.517 1.00 93.31 237 ILE A O 1
ATOM 1808 N N . VAL A 1 238 ? -5.968 -6.667 8.755 1.00 95.94 238 VAL A N 1
ATOM 1809 C CA . VAL A 1 238 ? -6.673 -5.420 8.473 1.00 95.94 238 VAL A CA 1
ATOM 1810 C C . VAL A 1 238 ? -8.134 -5.578 8.865 1.00 95.94 238 VAL A C 1
ATOM 1812 O O . VAL A 1 238 ? -8.826 -6.458 8.357 1.00 95.94 238 VAL A O 1
ATOM 1815 N N . TYR A 1 239 ? -8.599 -4.692 9.738 1.00 97.75 239 TYR A N 1
ATOM 1816 C CA . TYR A 1 239 ? -9.973 -4.642 10.218 1.00 97.75 239 TYR A CA 1
ATOM 1817 C C . TYR A 1 239 ? -10.694 -3.436 9.622 1.00 97.75 239 TYR A C 1
ATOM 1819 O O . TYR A 1 239 ? -10.143 -2.334 9.573 1.00 97.75 239 TYR A O 1
ATOM 1827 N N . ARG A 1 240 ? -11.947 -3.610 9.220 1.00 97.94 240 ARG A N 1
ATOM 1828 C CA . ARG A 1 240 ? -12.873 -2.504 8.996 1.00 97.94 240 ARG A CA 1
ATOM 1829 C C . ARG A 1 240 ? -13.305 -1.951 10.352 1.00 97.94 240 ARG A C 1
ATOM 1831 O O . ARG A 1 240 ? -13.653 -2.707 11.251 1.00 97.94 240 ARG A O 1
ATOM 1838 N N . GLY A 1 241 ? -13.314 -0.633 10.494 1.00 97.88 241 GLY A N 1
ATOM 1839 C CA . GLY A 1 241 ? -13.807 0.026 11.698 1.00 97.88 241 GLY A CA 1
ATOM 1840 C C . GLY A 1 241 ? -14.681 1.230 11.387 1.00 97.88 241 GLY A C 1
ATOM 1841 O O . GLY A 1 241 ? -14.611 1.797 10.297 1.00 97.88 241 GLY A O 1
ATOM 1842 N N . THR A 1 242 ? -15.488 1.634 12.363 1.00 98.19 242 THR A N 1
ATOM 1843 C CA . THR A 1 242 ? -16.297 2.856 12.316 1.00 98.19 242 THR A CA 1
ATOM 1844 C C . THR A 1 242 ? -15.963 3.710 13.535 1.00 98.19 242 THR A C 1
ATOM 1846 O O . THR A 1 242 ? -16.195 3.302 14.673 1.00 98.19 242 THR A O 1
ATOM 1849 N N . LEU A 1 243 ? -15.395 4.894 13.311 1.00 95.56 243 LEU A N 1
ATOM 1850 C CA . LEU A 1 243 ? -15.097 5.860 14.369 1.00 95.56 243 LEU A CA 1
ATOM 1851 C C . LEU A 1 243 ? -16.386 6.472 14.949 1.00 95.56 243 LEU A C 1
ATOM 1853 O O . LEU A 1 243 ? -17.478 6.327 14.402 1.00 95.56 243 LEU A O 1
ATOM 1857 N N . GLN A 1 244 ? -16.267 7.180 16.077 1.00 93.62 244 GLN A N 1
ATOM 1858 C CA . GLN A 1 244 ? -17.420 7.783 16.769 1.00 93.62 244 GLN A CA 1
ATOM 1859 C C . GLN A 1 244 ? -18.146 8.844 15.931 1.00 93.62 244 GLN A C 1
ATOM 1861 O O . GLN A 1 244 ? -19.345 9.046 16.093 1.00 93.62 244 GLN A O 1
ATOM 1866 N N . ASP A 1 245 ? -17.424 9.500 15.026 1.00 93.81 245 ASP A N 1
ATOM 1867 C CA . ASP A 1 245 ? -17.944 10.468 14.060 1.00 93.81 245 ASP A CA 1
ATOM 1868 C C . ASP A 1 245 ? -18.555 9.803 12.809 1.00 93.81 245 ASP A C 1
ATOM 1870 O O . ASP A 1 245 ? -18.890 10.487 11.848 1.00 93.81 245 ASP A O 1
ATOM 1874 N N . SER A 1 246 ? -18.730 8.475 12.823 1.00 96.19 246 SER A N 1
ATOM 1875 C CA . SER A 1 246 ? -19.192 7.645 11.699 1.00 96.19 246 SER A CA 1
ATOM 1876 C C . SER A 1 246 ? -18.215 7.535 10.524 1.00 96.19 246 SER A C 1
ATOM 1878 O O . SER A 1 246 ? -18.572 6.977 9.484 1.00 96.19 246 SER A O 1
ATOM 1880 N N . THR A 1 247 ? -16.972 8.003 10.671 1.00 96.00 247 THR A N 1
ATOM 1881 C CA . THR A 1 247 ? -15.938 7.799 9.653 1.00 96.00 247 THR A CA 1
ATOM 1882 C C . THR A 1 247 ? -15.560 6.318 9.583 1.00 96.00 247 THR A C 1
ATOM 1884 O O . THR A 1 247 ? -15.139 5.725 10.578 1.00 96.00 247 THR A O 1
ATOM 1887 N N . ILE A 1 248 ? -15.684 5.717 8.397 1.00 97.62 248 ILE A N 1
ATOM 1888 C CA . ILE A 1 248 ? -15.261 4.333 8.148 1.00 97.62 248 ILE A CA 1
ATOM 1889 C C . ILE A 1 248 ? -13.752 4.318 7.878 1.00 97.62 248 ILE A C 1
ATOM 1891 O O . ILE A 1 248 ? -13.245 5.093 7.064 1.00 97.62 248 ILE A O 1
ATOM 1895 N N . ILE A 1 249 ? -13.038 3.426 8.558 1.00 97.69 249 ILE A N 1
ATOM 1896 C CA . ILE A 1 249 ? -11.579 3.308 8.514 1.00 97.69 249 ILE A CA 1
ATOM 1897 C C . ILE A 1 249 ? -11.140 1.863 8.276 1.00 97.69 249 ILE A C 1
ATOM 1899 O O . ILE A 1 249 ? -11.884 0.918 8.543 1.00 97.69 249 ILE A O 1
ATOM 1903 N N . ALA A 1 250 ? -9.906 1.702 7.806 1.00 97.94 250 ALA A N 1
ATOM 1904 C CA . ALA A 1 250 ? -9.207 0.423 7.784 1.00 97.94 250 ALA A CA 1
ATOM 1905 C C . ALA A 1 250 ? -8.064 0.450 8.810 1.00 97.94 250 ALA A C 1
ATOM 1907 O O . ALA A 1 250 ? -7.180 1.305 8.741 1.00 97.94 250 ALA A O 1
ATOM 1908 N N . VAL A 1 251 ? -8.084 -0.475 9.768 1.00 97.56 251 VAL A N 1
ATOM 1909 C CA . VAL A 1 251 ? -7.094 -0.597 10.845 1.00 97.56 251 VAL A CA 1
ATOM 1910 C C . VAL A 1 251 ? -6.198 -1.793 10.559 1.00 97.56 251 VAL A C 1
ATOM 1912 O O . VAL A 1 251 ? -6.607 -2.936 10.734 1.00 97.56 251 VAL A O 1
ATOM 1915 N N . LYS A 1 252 ? -4.962 -1.541 10.128 1.00 95.94 252 LYS A N 1
ATOM 1916 C CA . LYS A 1 252 ? -3.940 -2.573 9.914 1.00 95.94 252 LYS A CA 1
ATOM 1917 C C . LYS A 1 252 ? -3.179 -2.800 11.216 1.00 95.94 252 LYS A C 1
ATOM 1919 O O . LYS A 1 252 ? -2.396 -1.949 11.633 1.00 95.94 252 LYS A O 1
ATOM 1924 N N . ASN A 1 253 ? -3.412 -3.940 11.854 1.00 94.31 253 ASN A N 1
ATOM 1925 C CA . ASN A 1 253 ? -2.703 -4.395 13.042 1.00 94.31 253 ASN A CA 1
ATOM 1926 C C . ASN A 1 253 ? -1.482 -5.232 12.638 1.00 94.31 253 ASN A C 1
ATOM 1928 O O . ASN A 1 253 ? -1.625 -6.324 12.084 1.00 94.31 253 ASN A O 1
ATOM 1932 N N . LEU A 1 254 ? -0.280 -4.725 12.914 1.00 90.81 254 LEU A N 1
ATOM 1933 C CA . LEU A 1 254 ? 0.979 -5.362 12.534 1.00 90.81 254 LEU A CA 1
ATOM 1934 C C . LEU A 1 254 ? 1.346 -6.446 13.562 1.00 90.81 254 LEU A C 1
ATOM 1936 O O . LEU A 1 254 ? 1.936 -6.164 14.604 1.00 90.81 254 LEU A O 1
ATOM 1940 N N . LEU A 1 255 ? 0.996 -7.700 13.261 1.00 80.38 255 LEU A N 1
ATOM 1941 C CA . LEU A 1 255 ? 1.133 -8.848 14.178 1.00 80.38 255 LEU A CA 1
ATOM 1942 C C . LEU A 1 255 ? 2.447 -9.640 14.034 1.00 80.38 255 LEU A C 1
ATOM 1944 O O . LEU A 1 255 ? 2.647 -10.655 14.703 1.00 80.38 255 LEU A O 1
ATOM 1948 N N . ASN A 1 256 ? 3.356 -9.194 13.168 1.00 70.44 256 ASN A N 1
ATOM 1949 C CA . ASN A 1 256 ? 4.628 -9.870 12.915 1.00 70.44 256 ASN A CA 1
ATOM 1950 C C . ASN A 1 256 ? 5.581 -9.839 14.118 1.00 70.44 256 ASN A C 1
ATOM 1952 O O . ASN A 1 256 ? 5.402 -9.094 15.081 1.00 70.44 256 ASN A O 1
ATOM 1956 N N . ASN A 1 257 ? 6.672 -10.613 14.024 1.00 73.38 257 ASN A N 1
ATOM 1957 C CA . ASN A 1 257 ? 7.806 -10.564 14.950 1.00 73.38 257 ASN A CA 1
ATOM 1958 C C . ASN A 1 257 ? 8.107 -9.100 15.311 1.00 73.38 257 ASN A C 1
ATOM 1960 O O . ASN A 1 257 ? 8.296 -8.288 14.405 1.00 73.38 257 ASN A O 1
ATOM 1964 N N . ARG A 1 258 ? 8.201 -8.772 16.606 1.00 71.81 258 ARG A N 1
ATOM 1965 C CA . ARG A 1 258 ? 8.261 -7.383 17.106 1.00 71.81 258 ARG A CA 1
ATOM 1966 C C . ARG A 1 258 ? 9.226 -6.469 16.333 1.00 71.81 258 ARG A C 1
ATOM 1968 O O . ARG A 1 258 ? 8.904 -5.320 16.069 1.00 71.81 258 ARG A O 1
ATOM 1975 N N . GLY A 1 259 ? 10.391 -6.981 15.928 1.00 77.25 259 GLY A N 1
ATOM 1976 C CA . GLY A 1 259 ? 11.379 -6.210 15.164 1.00 77.25 259 GLY A CA 1
ATOM 1977 C C . GLY A 1 259 ? 11.038 -5.965 13.686 1.00 77.25 259 GLY A C 1
ATOM 1978 O O . GLY A 1 259 ? 11.547 -5.010 13.110 1.00 77.25 259 GLY A O 1
ATOM 1979 N N . GLN A 1 260 ? 10.220 -6.811 13.059 1.00 78.06 260 GLN A N 1
ATOM 1980 C CA . GLN A 1 260 ? 9.735 -6.610 11.690 1.00 78.06 260 GLN A CA 1
ATOM 1981 C C . GLN A 1 260 ? 8.548 -5.643 11.684 1.00 78.06 260 GLN A C 1
ATOM 1983 O O . GLN A 1 260 ? 8.571 -4.682 10.922 1.00 78.06 260 GLN A O 1
ATOM 1988 N N . ALA A 1 261 ? 7.586 -5.840 12.593 1.00 79.12 261 ALA A N 1
ATOM 1989 C CA . ALA A 1 261 ? 6.441 -4.946 12.755 1.00 79.12 261 ALA A CA 1
ATOM 1990 C C . ALA A 1 261 ? 6.882 -3.497 13.025 1.00 79.12 261 ALA A C 1
ATOM 1992 O O . ALA A 1 261 ? 6.383 -2.578 12.390 1.00 79.12 261 ALA A O 1
ATOM 1993 N N . GLU A 1 262 ? 7.882 -3.284 13.891 1.00 84.88 262 GLU A N 1
ATOM 1994 C CA . GLU A 1 262 ? 8.433 -1.945 14.155 1.00 84.88 262 GLU A CA 1
ATOM 1995 C C . GLU A 1 262 ? 9.073 -1.310 12.907 1.00 84.88 262 GLU A C 1
ATOM 1997 O O . GLU A 1 262 ? 8.935 -0.111 12.678 1.00 84.88 262 GLU A O 1
ATOM 2002 N N . LYS A 1 263 ? 9.766 -2.105 12.079 1.00 83.06 263 LYS A N 1
ATOM 2003 C CA . LYS A 1 263 ? 10.393 -1.611 10.843 1.00 83.06 263 LYS A CA 1
ATOM 2004 C C . LYS A 1 263 ? 9.353 -1.210 9.808 1.00 83.06 263 LYS A C 1
ATOM 2006 O O . LYS A 1 263 ? 9.478 -0.131 9.245 1.00 83.06 263 LYS A O 1
ATOM 2011 N N . GLU A 1 264 ? 8.363 -2.063 9.563 1.00 82.81 264 GLU A N 1
ATOM 2012 C CA . GLU A 1 264 ? 7.266 -1.777 8.631 1.00 82.81 264 GLU A CA 1
ATOM 2013 C C . GLU A 1 264 ? 6.470 -0.562 9.105 1.00 82.81 264 GLU A C 1
ATOM 2015 O O . GLU A 1 264 ? 6.271 0.374 8.339 1.00 82.81 264 GLU A O 1
ATOM 2020 N N . PHE A 1 265 ? 6.134 -0.515 10.398 1.00 88.06 265 PHE A N 1
ATOM 2021 C CA . PHE A 1 265 ? 5.476 0.628 11.018 1.00 88.06 265 PHE A CA 1
ATOM 2022 C C . PHE A 1 265 ? 6.237 1.930 10.765 1.00 88.06 265 PHE A C 1
ATOM 2024 O O . PHE A 1 265 ? 5.671 2.884 10.237 1.00 88.06 265 PHE A O 1
ATOM 2031 N N . LYS A 1 266 ? 7.532 1.959 11.107 1.00 86.19 266 LYS A N 1
ATOM 2032 C CA . LYS A 1 266 ? 8.380 3.140 10.931 1.00 86.19 266 LYS A CA 1
ATOM 2033 C C . LYS A 1 266 ? 8.468 3.550 9.463 1.00 86.19 266 LYS A C 1
ATOM 2035 O O . LYS A 1 266 ? 8.350 4.734 9.173 1.00 86.19 266 LYS A O 1
ATOM 2040 N N . VAL A 1 267 ? 8.619 2.588 8.550 1.00 82.94 267 VAL A N 1
ATOM 2041 C CA . VAL A 1 267 ? 8.652 2.843 7.103 1.00 82.94 267 VAL A CA 1
ATOM 2042 C C . VAL A 1 267 ? 7.355 3.485 6.628 1.00 82.94 267 VAL A C 1
ATOM 2044 O O . VAL A 1 267 ? 7.420 4.534 5.995 1.00 82.94 267 VAL A O 1
ATOM 2047 N N . GLU A 1 268 ? 6.192 2.905 6.930 1.00 86.38 268 GLU A N 1
ATOM 2048 C CA . GLU A 1 268 ? 4.908 3.434 6.449 1.00 86.38 268 GLU A CA 1
ATOM 2049 C C . GLU A 1 268 ? 4.652 4.836 6.995 1.00 86.38 268 GLU A C 1
ATOM 2051 O O . GLU A 1 268 ? 4.327 5.757 6.247 1.00 86.38 268 GLU A O 1
ATOM 2056 N N . VAL A 1 269 ? 4.883 5.015 8.292 1.00 87.50 269 VAL A N 1
ATOM 2057 C CA . VAL A 1 269 ? 4.781 6.299 8.972 1.00 87.50 269 VAL A CA 1
ATOM 2058 C C . VAL A 1 269 ? 5.727 7.303 8.286 1.00 87.50 269 VAL A C 1
ATOM 2060 O O . VAL A 1 269 ? 5.254 8.252 7.662 1.00 87.50 269 VAL A O 1
ATOM 2063 N N . GLU A 1 270 ? 7.042 7.095 8.289 1.00 84.12 270 GLU A N 1
ATOM 2064 C CA . GLU A 1 270 ? 8.005 8.067 7.743 1.00 84.12 270 GLU A CA 1
ATOM 2065 C C . GLU A 1 270 ? 7.830 8.347 6.241 1.00 84.12 270 GLU A C 1
ATOM 2067 O O . GLU A 1 270 ? 8.051 9.478 5.806 1.00 84.12 270 GLU A O 1
ATOM 2072 N N . THR A 1 271 ? 7.413 7.346 5.461 1.00 79.38 271 THR A N 1
ATOM 2073 C CA . THR A 1 271 ? 7.362 7.419 3.994 1.00 79.38 271 THR A CA 1
ATOM 2074 C C . THR A 1 271 ? 6.039 7.978 3.478 1.00 79.38 271 THR A C 1
ATOM 2076 O O . THR A 1 271 ? 6.037 8.931 2.700 1.00 79.38 271 THR A O 1
ATOM 2079 N N . ILE A 1 272 ? 4.900 7.398 3.885 1.00 83.62 272 ILE A N 1
ATOM 2080 C CA . ILE A 1 272 ? 3.583 7.734 3.310 1.00 83.62 272 ILE A CA 1
ATOM 2081 C C . ILE A 1 272 ? 2.747 8.640 4.203 1.00 83.62 272 ILE A C 1
ATOM 2083 O O . ILE A 1 272 ? 1.702 9.148 3.794 1.00 83.62 272 ILE A O 1
ATOM 2087 N N . GLY A 1 273 ? 3.224 8.905 5.414 1.00 83.38 273 GLY A N 1
ATOM 2088 C CA . GLY A 1 273 ? 2.535 9.714 6.394 1.00 83.38 273 GLY A CA 1
ATOM 2089 C C . GLY A 1 273 ? 1.901 10.993 5.865 1.00 83.38 273 GLY A C 1
ATOM 2090 O O . GLY A 1 273 ? 0.682 11.200 5.929 1.00 83.38 273 GLY A O 1
ATOM 2091 N N . ARG A 1 274 ? 2.750 11.843 5.290 1.00 81.81 274 ARG A N 1
ATOM 2092 C CA . ARG A 1 274 ? 2.365 13.160 4.767 1.00 81.81 274 ARG A CA 1
ATOM 2093 C C . ARG A 1 274 ? 1.897 13.118 3.313 1.00 81.81 274 ARG A C 1
ATOM 2095 O O . ARG A 1 274 ? 1.449 14.136 2.793 1.00 81.81 274 ARG A O 1
ATOM 2102 N N . VAL A 1 275 ? 1.970 11.960 2.664 1.00 88.38 275 VAL A N 1
ATOM 2103 C CA . VAL A 1 275 ? 1.657 11.813 1.245 1.00 88.38 275 VAL A CA 1
ATOM 2104 C C . VAL A 1 275 ? 0.149 11.871 1.022 1.00 88.38 275 VAL A C 1
ATOM 2106 O O . VAL A 1 275 ? -0.638 11.226 1.721 1.00 88.38 275 VAL A O 1
ATOM 2109 N N . ARG A 1 276 ? -0.271 12.685 0.049 1.00 92.31 276 ARG A N 1
ATOM 2110 C CA . ARG A 1 276 ? -1.676 12.872 -0.326 1.00 92.31 276 ARG A CA 1
ATOM 2111 C C . ARG A 1 276 ? -1.802 12.883 -1.841 1.00 92.31 276 ARG A C 1
ATOM 2113 O O . ARG A 1 276 ? -1.412 13.842 -2.497 1.00 92.31 276 ARG A O 1
ATOM 2120 N N . HIS A 1 277 ? -2.393 11.828 -2.386 1.00 97.25 277 HIS A N 1
ATOM 2121 C CA . HIS A 1 277 ? -2.671 11.717 -3.809 1.00 97.25 277 HIS A CA 1
ATOM 2122 C C . HIS A 1 277 ? -3.938 10.886 -4.019 1.00 97.25 277 HIS A C 1
ATOM 2124 O O . HIS A 1 277 ? -4.165 9.914 -3.307 1.00 97.25 277 HIS A O 1
ATOM 2130 N N . LYS A 1 278 ? -4.771 11.246 -5.001 1.00 97.25 278 LYS A N 1
ATOM 2131 C CA . LYS A 1 278 ? -6.067 10.580 -5.238 1.00 97.25 278 LYS A CA 1
ATOM 2132 C C . LYS A 1 278 ? -5.950 9.095 -5.603 1.00 97.25 278 LYS A C 1
ATOM 2134 O O . LYS A 1 278 ? -6.898 8.354 -5.384 1.00 97.25 278 LYS A O 1
ATOM 2139 N N . ASN A 1 279 ? -4.799 8.685 -6.143 1.00 98.56 279 ASN A N 1
ATOM 2140 C CA . ASN A 1 279 ? -4.497 7.301 -6.513 1.00 98.56 279 ASN A CA 1
ATOM 2141 C C . ASN A 1 279 ? -3.578 6.584 -5.513 1.00 98.56 279 ASN A C 1
ATOM 2143 O O . ASN A 1 279 ? -2.993 5.566 -5.864 1.00 98.56 279 ASN A O 1
ATOM 2147 N N . LEU A 1 280 ? -3.420 7.103 -4.294 1.00 97.75 280 LEU A N 1
ATOM 2148 C CA . LEU A 1 280 ? -2.729 6.425 -3.195 1.00 97.75 280 LEU A CA 1
ATOM 2149 C C . LEU A 1 280 ? -3.685 6.341 -2.000 1.00 97.75 280 LEU A C 1
ATOM 2151 O O . LEU A 1 280 ? -4.450 7.277 -1.759 1.00 97.75 280 LEU A O 1
ATOM 2155 N N . VAL A 1 281 ? -3.650 5.240 -1.253 1.00 96.75 281 VAL A N 1
ATOM 2156 C CA . VAL A 1 281 ? -4.438 5.105 -0.023 1.00 96.75 281 VAL A CA 1
ATOM 2157 C C . VAL A 1 281 ? -3.856 6.009 1.058 1.00 96.75 281 VAL A C 1
ATOM 2159 O O . VAL A 1 281 ? -2.664 5.979 1.364 1.00 96.75 281 VAL A O 1
ATOM 2162 N N . ARG A 1 282 ? -4.712 6.838 1.648 1.00 94.88 282 ARG A N 1
ATOM 2163 C CA . ARG A 1 282 ? -4.329 7.829 2.647 1.00 94.88 282 ARG A CA 1
ATOM 2164 C C . ARG A 1 282 ? -4.155 7.202 4.030 1.00 94.88 282 ARG A C 1
ATOM 2166 O O . ARG A 1 282 ? -5.121 6.718 4.615 1.00 94.88 282 ARG A O 1
ATOM 2173 N N . LEU A 1 283 ? -2.964 7.356 4.612 1.00 94.56 283 LEU A N 1
ATOM 2174 C CA . LEU A 1 283 ? -2.738 7.131 6.043 1.00 94.56 283 LEU A CA 1
ATOM 2175 C C . LEU A 1 283 ? -3.333 8.295 6.860 1.00 94.56 283 LEU A C 1
ATOM 2177 O O . LEU A 1 283 ? -2.926 9.458 6.720 1.00 94.56 283 LEU A O 1
ATOM 2181 N N . LEU A 1 284 ? -4.319 7.986 7.700 1.00 93.94 284 LEU A N 1
ATOM 2182 C CA . LEU A 1 284 ? -5.030 8.933 8.566 1.00 93.94 284 LEU A CA 1
ATOM 2183 C C . LEU A 1 284 ? -4.317 9.130 9.904 1.00 93.94 284 LEU A C 1
ATOM 2185 O O . LEU A 1 284 ? -4.302 10.240 10.439 1.00 93.94 284 LEU A O 1
ATOM 2189 N N . GLY A 1 285 ? -3.714 8.068 10.427 1.00 94.56 285 GLY A N 1
ATOM 2190 C CA . GLY A 1 285 ? -3.084 8.079 11.735 1.00 94.56 285 GLY A CA 1
ATOM 2191 C C . GLY A 1 285 ? -2.520 6.723 12.122 1.00 94.56 285 GLY A C 1
ATOM 2192 O O . GLY A 1 285 ? -2.399 5.822 11.292 1.00 94.56 285 GLY A O 1
ATOM 2193 N N . TYR A 1 286 ? -2.160 6.592 13.391 1.00 94.88 286 TYR A N 1
ATOM 2194 C CA . TYR A 1 286 ? -1.541 5.383 13.919 1.00 94.88 286 TYR A CA 1
ATOM 2195 C C . TYR A 1 286 ? -1.789 5.227 15.421 1.00 94.88 286 TYR A C 1
ATOM 2197 O O . TYR A 1 286 ? -2.128 6.191 16.108 1.00 94.88 286 TYR A O 1
ATOM 2205 N N . CYS A 1 287 ? -1.576 4.012 15.924 1.00 94.38 287 CYS A N 1
ATOM 2206 C CA . CYS A 1 287 ? -1.567 3.684 17.346 1.00 94.38 287 CYS A CA 1
ATOM 2207 C C . CYS A 1 287 ? -0.250 2.990 17.720 1.00 94.38 287 CYS A C 1
ATOM 2209 O O . CYS A 1 287 ? 0.195 2.055 17.044 1.00 94.38 287 CYS A O 1
ATOM 2211 N N . VAL A 1 288 ? 0.362 3.462 18.810 1.00 91.88 288 VAL A N 1
ATOM 2212 C CA . VAL A 1 288 ? 1.595 2.922 19.399 1.00 91.88 288 VAL A CA 1
ATOM 2213 C C . VAL A 1 288 ? 1.371 2.764 20.901 1.00 91.88 288 VAL A C 1
ATOM 2215 O O . VAL A 1 288 ? 1.678 3.660 21.682 1.00 91.88 288 VAL A O 1
ATOM 2218 N N . GLU A 1 289 ? 0.839 1.614 21.313 1.00 90.88 289 GLU A N 1
ATOM 2219 C CA . GLU A 1 289 ? 0.582 1.303 22.723 1.00 90.88 289 GLU A CA 1
ATOM 2220 C C . GLU A 1 289 ? 1.113 -0.086 23.084 1.00 90.88 289 GLU A C 1
ATOM 2222 O O . GLU A 1 289 ? 0.708 -1.105 22.526 1.00 90.88 289 GLU A O 1
ATOM 2227 N N . GLY A 1 290 ? 2.063 -0.143 24.021 1.00 87.50 290 GLY A N 1
ATOM 2228 C CA . GLY A 1 290 ? 2.706 -1.396 24.414 1.00 87.50 290 GLY A CA 1
ATOM 2229 C C . GLY A 1 290 ? 3.327 -2.130 23.217 1.00 87.50 290 GLY A C 1
ATOM 2230 O O . GLY A 1 290 ? 4.233 -1.614 22.552 1.00 87.50 290 GLY A O 1
ATOM 2231 N N . ALA A 1 291 ? 2.849 -3.351 22.965 1.00 84.81 291 ALA A N 1
ATOM 2232 C CA . ALA A 1 291 ? 3.268 -4.178 21.833 1.00 84.81 291 ALA A CA 1
ATOM 2233 C C . ALA A 1 291 ? 2.481 -3.902 20.540 1.00 84.81 291 ALA A C 1
ATOM 2235 O O . ALA A 1 291 ? 2.891 -4.379 19.486 1.00 84.81 291 ALA A O 1
ATOM 2236 N N . TYR A 1 292 ? 1.389 -3.138 20.604 1.00 89.06 292 TYR A N 1
ATOM 2237 C CA . TYR A 1 292 ? 0.549 -2.865 19.448 1.00 89.06 292 TYR A CA 1
ATOM 2238 C C . TYR A 1 292 ? 1.175 -1.795 18.559 1.00 89.06 292 TYR A C 1
ATOM 2240 O O . TYR A 1 292 ? 1.618 -0.734 19.019 1.00 89.06 292 TYR A O 1
ATOM 2248 N N . ARG A 1 293 ? 1.214 -2.104 17.266 1.00 92.75 293 ARG A N 1
ATOM 2249 C CA . ARG A 1 293 ? 1.542 -1.180 16.185 1.00 92.75 293 ARG A CA 1
ATOM 2250 C C . ARG A 1 293 ? 0.413 -1.270 15.182 1.00 92.75 293 ARG A C 1
ATOM 2252 O O . ARG A 1 293 ? 0.270 -2.289 14.511 1.00 92.75 293 ARG A O 1
ATOM 2259 N N . MET A 1 294 ? -0.408 -0.228 15.130 1.00 94.69 294 MET A N 1
ATOM 2260 C CA . MET A 1 294 ? -1.536 -0.178 14.209 1.00 94.69 294 MET A CA 1
ATOM 2261 C C . MET A 1 294 ? -1.449 1.054 13.323 1.00 94.69 294 MET A C 1
ATOM 2263 O O . MET A 1 294 ? -1.105 2.143 13.785 1.00 94.69 294 MET A O 1
ATOM 2267 N N . LEU A 1 295 ? -1.785 0.870 12.053 1.00 95.31 295 LEU A N 1
ATOM 2268 C CA . LEU A 1 295 ? -1.870 1.923 11.051 1.00 95.31 295 LEU A CA 1
ATOM 2269 C C . LEU A 1 295 ? -3.336 2.098 10.661 1.00 95.31 295 LEU A C 1
ATOM 2271 O O . LEU A 1 295 ? -4.048 1.114 10.462 1.00 95.31 295 LEU A O 1
ATOM 2275 N N . VAL A 1 296 ? -3.794 3.346 10.585 1.00 96.62 296 VAL A N 1
ATOM 2276 C CA . VAL A 1 296 ? -5.195 3.676 10.306 1.00 96.62 296 VAL A CA 1
ATOM 2277 C C . VAL A 1 296 ? -5.281 4.389 8.968 1.00 96.62 296 VAL A C 1
ATOM 2279 O O . VAL A 1 296 ? -4.746 5.489 8.815 1.00 96.62 296 VAL A O 1
ATOM 2282 N N . TYR A 1 297 ? -5.975 3.784 8.011 1.00 96.50 297 TYR A N 1
ATOM 2283 C CA . TYR A 1 297 ? -6.163 4.303 6.658 1.00 96.50 297 TYR A CA 1
ATOM 2284 C C . TYR A 1 297 ? -7.614 4.692 6.403 1.00 96.50 297 TYR A C 1
ATOM 2286 O O . TYR A 1 297 ? -8.529 4.281 7.123 1.00 96.50 297 TYR A O 1
ATOM 2294 N N . GLU A 1 298 ? -7.822 5.462 5.334 1.00 95.88 298 GLU A N 1
ATOM 2295 C CA . GLU A 1 298 ? -9.144 5.541 4.717 1.00 95.88 298 GLU A CA 1
ATOM 2296 C C . GLU A 1 298 ? -9.616 4.137 4.305 1.00 95.88 298 GLU A C 1
ATOM 2298 O O . GLU A 1 298 ? -8.827 3.324 3.819 1.00 95.88 298 GLU A O 1
ATOM 2303 N N . TYR A 1 299 ? -10.900 3.849 4.509 1.00 97.25 299 TYR A N 1
ATOM 2304 C CA . TYR A 1 299 ? -11.515 2.640 3.972 1.00 97.25 299 TYR A CA 1
ATOM 2305 C C . TYR A 1 299 ? -11.833 2.819 2.481 1.00 97.25 299 TYR A C 1
ATOM 2307 O O . TYR A 1 299 ? -12.234 3.902 2.055 1.00 97.25 299 TYR A O 1
ATOM 2315 N N . VAL A 1 300 ? -11.654 1.756 1.695 1.00 97.00 300 VAL A N 1
ATOM 2316 C CA . VAL A 1 300 ? -11.868 1.745 0.243 1.00 97.00 300 VAL A CA 1
ATOM 2317 C C . VAL A 1 300 ? -12.840 0.608 -0.095 1.00 97.00 300 VAL A C 1
ATOM 2319 O O . VAL A 1 300 ? -12.548 -0.552 0.184 1.00 97.00 300 VAL A O 1
ATOM 2322 N N . ASP A 1 301 ? -14.013 0.953 -0.638 1.00 91.81 301 ASP A N 1
ATOM 2323 C CA . ASP A 1 301 ? -15.211 0.097 -0.592 1.00 91.81 301 ASP A CA 1
ATOM 2324 C C . ASP A 1 301 ? -15.141 -1.195 -1.419 1.00 91.81 301 ASP A C 1
ATOM 2326 O O . ASP A 1 301 ? -15.595 -2.237 -0.953 1.00 91.81 301 ASP A O 1
ATOM 2330 N N . ASN A 1 302 ? -14.584 -1.160 -2.634 1.00 93.25 302 ASN A N 1
ATOM 2331 C CA . ASN A 1 302 ? -14.647 -2.299 -3.557 1.00 93.25 302 ASN A CA 1
ATOM 2332 C C . ASN A 1 302 ? -13.469 -3.270 -3.385 1.00 93.25 302 ASN A C 1
ATOM 2334 O O . ASN A 1 302 ? -13.141 -3.994 -4.316 1.00 93.25 302 ASN A O 1
ATOM 2338 N N . GLY A 1 303 ? -12.805 -3.304 -2.229 1.00 93.81 303 GLY A N 1
ATOM 2339 C CA . GLY A 1 303 ? -11.706 -4.244 -1.996 1.00 93.81 303 GLY A CA 1
ATOM 2340 C C . GLY A 1 303 ? -10.519 -4.032 -2.945 1.00 93.81 303 GLY A C 1
ATOM 2341 O O . GLY A 1 303 ? -10.219 -2.899 -3.337 1.00 93.81 303 GLY A O 1
ATOM 2342 N N . ASN A 1 304 ? -9.815 -5.116 -3.280 1.00 95.50 304 ASN A N 1
ATOM 2343 C CA . ASN A 1 304 ? -8.602 -5.074 -4.102 1.00 95.50 304 ASN A CA 1
ATOM 2344 C C . ASN A 1 304 ? -8.809 -5.657 -5.510 1.00 95.50 304 ASN A C 1
ATOM 2346 O O . ASN A 1 304 ? -9.746 -6.404 -5.773 1.00 95.50 304 ASN A O 1
ATOM 2350 N N . LEU A 1 305 ? -7.919 -5.303 -6.436 1.00 96.62 305 LEU A N 1
ATOM 2351 C CA . LEU A 1 305 ? -8.006 -5.696 -7.841 1.00 96.62 305 LEU A CA 1
ATOM 2352 C C . LEU A 1 305 ? -7.827 -7.204 -8.069 1.00 96.62 305 LEU A C 1
ATOM 2354 O O . LEU A 1 305 ? -8.415 -7.734 -9.005 1.00 96.62 305 LEU A O 1
ATOM 2358 N N . ASP A 1 306 ? -7.055 -7.892 -7.226 1.00 94.94 306 ASP A N 1
ATOM 2359 C CA . ASP A 1 306 ? -6.866 -9.349 -7.305 1.00 94.94 306 ASP A CA 1
ATOM 2360 C C . ASP A 1 306 ? -8.207 -10.087 -7.161 1.00 94.94 306 ASP A C 1
ATOM 2362 O O . ASP A 1 306 ? -8.545 -10.927 -7.995 1.00 94.94 306 ASP A O 1
ATOM 2366 N N . GLN A 1 307 ? -9.046 -9.658 -6.212 1.00 93.12 307 GLN A N 1
ATOM 2367 C CA . GLN A 1 307 ? -10.407 -10.178 -6.031 1.00 93.12 307 GLN A CA 1
ATOM 2368 C C . GLN A 1 307 ? -11.287 -9.976 -7.273 1.00 93.12 307 GLN A C 1
ATOM 2370 O O . GLN A 1 307 ? -12.116 -10.831 -7.570 1.00 93.12 307 GLN A O 1
ATOM 2375 N N . TRP A 1 308 ? -11.102 -8.881 -8.018 1.00 93.69 308 TRP A N 1
ATOM 2376 C CA . TRP A 1 308 ? -11.854 -8.594 -9.250 1.00 93.69 308 TRP A CA 1
ATOM 2377 C C . TRP A 1 308 ? -11.296 -9.268 -10.508 1.00 93.69 308 TRP A C 1
ATOM 2379 O O . TRP A 1 308 ? -11.982 -9.317 -11.531 1.00 93.69 308 TRP A O 1
ATOM 2389 N N . LEU A 1 309 ? -10.056 -9.748 -10.469 1.00 93.25 309 LEU A N 1
ATOM 2390 C CA . LEU A 1 309 ? -9.447 -10.475 -11.580 1.00 93.25 309 LEU A CA 1
ATOM 2391 C C . LEU A 1 309 ? -9.628 -11.985 -11.432 1.00 93.25 309 LEU A C 1
ATOM 2393 O O . LEU A 1 309 ? -9.921 -12.648 -12.424 1.00 93.25 309 LEU A O 1
ATOM 2397 N N . HIS A 1 310 ? -9.487 -12.499 -10.209 1.00 91.56 310 HIS A N 1
ATOM 2398 C CA . HIS A 1 310 ? -9.360 -13.935 -9.941 1.00 91.56 310 HIS A CA 1
ATOM 2399 C C . HIS A 1 310 ? -10.381 -14.474 -8.931 1.00 91.56 310 HIS A C 1
ATOM 2401 O O . HIS A 1 310 ? -10.421 -15.680 -8.695 1.00 91.56 310 HIS A O 1
ATOM 2407 N N . GLY A 1 311 ? -11.191 -13.609 -8.314 1.00 86.44 311 GLY A N 1
ATOM 2408 C CA . GLY A 1 311 ? -12.237 -14.023 -7.381 1.00 86.44 311 GLY A CA 1
ATOM 2409 C C . GLY A 1 311 ? -13.449 -14.657 -8.067 1.00 86.44 311 GLY A C 1
ATOM 2410 O O . GLY A 1 311 ? -13.616 -14.607 -9.287 1.00 86.44 311 GLY A O 1
ATOM 2411 N N . GLU A 1 312 ? -14.340 -15.232 -7.261 1.00 79.12 312 GLU A N 1
ATOM 2412 C CA . GLU A 1 312 ? -15.613 -15.791 -7.727 1.00 79.12 312 GLU A CA 1
ATOM 2413 C C . GLU A 1 312 ? -16.618 -14.665 -8.021 1.00 79.12 312 GLU A C 1
ATOM 2415 O O . GLU A 1 312 ? -17.431 -14.291 -7.176 1.00 79.12 312 GLU A O 1
ATOM 2420 N N . ILE A 1 313 ? -16.545 -14.086 -9.221 1.00 74.62 313 ILE A N 1
ATOM 2421 C CA . ILE A 1 313 ? -17.353 -12.921 -9.607 1.00 74.62 313 ILE A CA 1
ATOM 2422 C C . ILE A 1 313 ? -18.438 -13.341 -10.604 1.00 74.62 313 ILE A C 1
ATOM 2424 O O . ILE A 1 313 ? -18.351 -13.025 -11.783 1.00 74.62 313 ILE A O 1
ATOM 2428 N N . GLY A 1 314 ? -19.458 -14.063 -10.130 1.00 69.19 314 GLY A N 1
ATOM 2429 C CA . GLY A 1 314 ? -20.639 -14.431 -10.929 1.00 69.19 314 GLY A CA 1
ATOM 2430 C C . GLY A 1 314 ? -20.334 -15.055 -12.304 1.00 69.19 314 GLY A C 1
ATOM 2431 O O . GLY A 1 314 ? -19.238 -15.543 -12.559 1.00 69.19 314 GLY A O 1
ATOM 2432 N N . GLU A 1 315 ? -21.324 -15.071 -13.200 1.00 71.25 315 GLU A N 1
ATOM 2433 C CA . GLU A 1 315 ? -21.124 -15.535 -14.586 1.00 71.25 315 GLU A CA 1
ATOM 2434 C C . GLU A 1 315 ? -20.470 -14.464 -15.477 1.00 71.25 315 GLU A C 1
ATOM 2436 O O . GLU A 1 315 ? -19.783 -14.794 -16.444 1.00 71.25 315 GLU A O 1
ATOM 2441 N N . GLU A 1 316 ? -20.638 -13.182 -15.137 1.00 74.50 316 GLU A N 1
ATOM 2442 C CA . GLU A 1 316 ? -20.092 -12.050 -15.885 1.00 74.50 316 GLU A CA 1
ATOM 2443 C C . GLU A 1 316 ? -19.236 -11.163 -14.976 1.00 74.50 316 GLU A C 1
ATOM 2445 O O . GLU A 1 316 ? -19.710 -10.615 -13.978 1.00 74.50 316 GLU A O 1
ATOM 2450 N N . SER A 1 317 ? -17.966 -10.980 -15.350 1.00 80.19 317 SER A N 1
ATOM 2451 C CA . SER A 1 317 ? -17.080 -10.053 -14.646 1.00 80.19 317 SER A CA 1
ATOM 2452 C C . SER A 1 317 ? -17.530 -8.608 -14.906 1.00 80.19 317 SER A C 1
ATOM 2454 O O . SER A 1 317 ? -17.570 -8.184 -16.064 1.00 80.19 317 SER A O 1
ATOM 2456 N N . PRO A 1 318 ? -17.778 -7.797 -13.863 1.00 83.31 318 PRO A N 1
ATOM 2457 C CA . PRO A 1 318 ? -18.106 -6.386 -14.022 1.00 83.31 318 PRO A CA 1
ATOM 2458 C C . PRO A 1 318 ? -16.894 -5.559 -14.468 1.00 83.31 318 PRO A C 1
ATOM 2460 O O . PRO A 1 318 ? -17.043 -4.383 -14.784 1.00 83.31 318 PRO A O 1
ATOM 2463 N N . LEU A 1 319 ? -15.688 -6.139 -14.496 1.00 90.69 319 LEU A N 1
ATOM 2464 C CA . LEU A 1 319 ? -14.451 -5.443 -14.825 1.00 90.69 319 LEU A CA 1
ATOM 2465 C C . LEU A 1 319 ? -14.305 -5.267 -16.347 1.00 90.69 319 LEU A C 1
ATOM 2467 O O . LEU A 1 319 ? -13.540 -5.977 -17.013 1.00 90.69 319 LEU A O 1
ATOM 2471 N N . THR A 1 320 ? -15.049 -4.301 -16.889 1.00 93.75 320 THR A N 1
ATOM 2472 C CA . THR A 1 320 ? -15.008 -3.920 -18.310 1.00 93.75 320 THR A CA 1
ATOM 2473 C C . THR A 1 320 ? -13.636 -3.387 -18.725 1.00 93.75 320 THR A C 1
ATOM 2475 O O . THR A 1 320 ? -12.814 -2.992 -17.893 1.00 93.75 320 THR A O 1
ATOM 2478 N N . TRP A 1 321 ? -13.381 -3.334 -20.033 1.00 95.31 321 TRP A N 1
ATOM 2479 C CA . TRP A 1 321 ? -12.130 -2.791 -20.563 1.00 95.31 321 TRP A CA 1
ATOM 2480 C C . TRP A 1 321 ? -11.879 -1.335 -20.143 1.00 95.31 321 TRP A C 1
ATOM 2482 O O . TRP A 1 321 ? -10.769 -1.003 -19.730 1.00 95.31 321 TRP A O 1
ATOM 2492 N N . ASP A 1 322 ? -12.903 -0.481 -20.168 1.00 96.38 322 ASP A N 1
ATOM 2493 C CA . ASP A 1 322 ? -12.766 0.922 -19.761 1.00 96.38 322 ASP A CA 1
ATOM 2494 C C . ASP A 1 322 ? -12.384 1.051 -18.282 1.00 96.38 322 ASP A C 1
ATOM 2496 O O . ASP A 1 322 ? -11.531 1.864 -17.919 1.00 96.38 322 ASP A O 1
ATOM 2500 N N . MET A 1 323 ? -12.945 0.194 -17.424 1.00 96.38 323 MET A N 1
ATOM 2501 C CA . MET A 1 323 ? -12.594 0.143 -16.002 1.00 96.38 323 MET A CA 1
ATOM 2502 C C . MET A 1 323 ? -11.154 -0.334 -15.807 1.00 96.38 323 MET A C 1
ATOM 2504 O O . MET A 1 323 ? -10.405 0.288 -15.055 1.00 96.38 323 MET A O 1
ATOM 2508 N N . ARG A 1 324 ? -10.725 -1.373 -16.537 1.00 97.56 324 ARG A N 1
ATOM 2509 C CA . ARG A 1 324 ? -9.327 -1.844 -16.540 1.00 97.56 324 ARG A CA 1
ATOM 2510 C C . ARG A 1 324 ? -8.369 -0.727 -16.943 1.00 97.56 324 ARG A C 1
ATOM 2512 O O . ARG A 1 324 ? -7.381 -0.491 -16.251 1.00 97.56 324 ARG A O 1
ATOM 2519 N N . MET A 1 325 ? -8.685 0.008 -18.007 1.00 98.06 325 MET A N 1
ATOM 2520 C CA . MET A 1 325 ? -7.880 1.145 -18.456 1.00 98.06 325 MET A CA 1
ATOM 2521 C C . MET A 1 325 ? -7.845 2.274 -17.424 1.00 98.06 325 MET A C 1
ATOM 2523 O O . MET A 1 325 ? -6.770 2.819 -17.162 1.00 98.06 325 MET A O 1
ATOM 2527 N N . ASN A 1 326 ? -8.974 2.597 -16.786 1.00 98.06 326 ASN A N 1
ATOM 2528 C CA . ASN A 1 326 ? -9.005 3.586 -15.708 1.00 98.06 326 ASN A CA 1
ATOM 2529 C C . ASN A 1 326 ? -8.112 3.169 -14.528 1.00 98.06 326 ASN A C 1
ATOM 2531 O O . ASN A 1 326 ? -7.362 3.989 -13.996 1.00 98.06 326 ASN A O 1
ATOM 2535 N N . ILE A 1 327 ? -8.142 1.887 -14.161 1.00 98.50 327 ILE A N 1
ATOM 2536 C CA . ILE A 1 327 ? -7.317 1.310 -13.095 1.00 98.50 327 ILE A CA 1
ATOM 2537 C C . ILE A 1 327 ? -5.831 1.402 -13.447 1.00 98.50 327 ILE A C 1
ATOM 2539 O O . ILE A 1 327 ? -5.053 1.927 -12.652 1.00 98.50 327 ILE A O 1
ATOM 2543 N N . ILE A 1 328 ? -5.442 0.980 -14.653 1.00 98.69 328 ILE A N 1
ATOM 2544 C CA . ILE A 1 328 ? -4.060 1.068 -15.153 1.00 98.69 328 ILE A CA 1
ATOM 2545 C C . ILE A 1 328 ? -3.552 2.513 -15.077 1.00 98.69 328 ILE A C 1
ATOM 2547 O O . ILE A 1 328 ? -2.482 2.775 -14.524 1.00 98.69 328 ILE A O 1
ATOM 2551 N N . ILE A 1 329 ? -4.335 3.464 -15.593 1.00 98.75 329 ILE A N 1
ATOM 2552 C CA . ILE A 1 329 ? -3.976 4.887 -15.613 1.00 98.75 329 ILE A CA 1
ATOM 2553 C C . ILE A 1 329 ? -3.893 5.453 -14.189 1.00 98.75 329 ILE A C 1
ATOM 2555 O O . ILE A 1 329 ? -2.992 6.238 -13.889 1.00 98.75 329 ILE A O 1
ATOM 2559 N N . GLY A 1 330 ? -4.829 5.089 -13.311 1.00 98.69 330 GLY A N 1
ATOM 2560 C CA . GLY A 1 330 ? -4.837 5.509 -11.911 1.00 98.69 330 GLY A CA 1
ATOM 2561 C C . GLY A 1 330 ? -3.597 5.026 -11.164 1.00 98.69 330 GLY A C 1
ATOM 2562 O O . GLY A 1 330 ? -2.899 5.834 -10.551 1.00 98.69 330 GLY A O 1
ATOM 2563 N N . THR A 1 331 ? -3.270 3.740 -11.287 1.00 98.81 331 THR A N 1
ATOM 2564 C CA . THR A 1 331 ? -2.064 3.143 -10.701 1.00 98.81 331 THR A CA 1
ATOM 2565 C C . THR A 1 331 ? -0.797 3.816 -11.228 1.00 98.81 331 THR A C 1
ATOM 2567 O O . THR A 1 331 ? 0.044 4.226 -10.430 1.00 98.81 331 THR A O 1
ATOM 2570 N N . ALA A 1 332 ? -0.691 4.035 -12.544 1.00 98.75 332 ALA A N 1
ATOM 2571 C CA . ALA A 1 332 ? 0.449 4.730 -13.145 1.00 98.75 332 ALA A CA 1
ATOM 2572 C C . ALA A 1 332 ? 0.623 6.155 -12.593 1.00 98.75 332 ALA A C 1
ATOM 2574 O O . ALA A 1 332 ? 1.735 6.554 -12.261 1.00 98.75 332 ALA A O 1
ATOM 2575 N N . LYS A 1 333 ? -0.473 6.913 -12.428 1.00 98.75 333 LYS A N 1
ATOM 2576 C CA . LYS A 1 333 ? -0.441 8.251 -11.808 1.00 98.75 333 LYS A CA 1
ATOM 2577 C C . LYS A 1 333 ? 0.026 8.200 -10.354 1.00 98.75 333 LYS A C 1
ATOM 2579 O O . LYS A 1 333 ? 0.764 9.082 -9.926 1.00 98.75 333 LYS A O 1
ATOM 2584 N N . GLY A 1 334 ? -0.404 7.189 -9.599 1.00 98.44 334 GLY A N 1
ATOM 2585 C CA . GLY A 1 334 ? 0.060 6.956 -8.232 1.00 98.44 334 GLY A CA 1
ATOM 2586 C C . GLY A 1 334 ? 1.568 6.710 -8.170 1.00 98.44 334 GLY A C 1
ATOM 2587 O O . GLY A 1 334 ? 2.257 7.387 -7.413 1.00 98.44 334 GLY A O 1
ATOM 2588 N N . LEU A 1 335 ? 2.084 5.803 -9.003 1.00 98.50 335 LEU A N 1
ATOM 2589 C CA . LEU A 1 335 ? 3.514 5.481 -9.058 1.00 98.50 335 LEU A CA 1
ATOM 2590 C C . LEU A 1 335 ? 4.361 6.662 -9.548 1.00 98.50 335 LEU A C 1
ATOM 2592 O O . LEU A 1 335 ? 5.357 6.994 -8.915 1.00 98.50 335 LEU A O 1
ATOM 2596 N N . ALA A 1 336 ? 3.925 7.359 -10.600 1.00 98.44 336 ALA A N 1
ATOM 2597 C CA . ALA A 1 336 ? 4.604 8.558 -11.089 1.00 98.44 336 ALA A CA 1
ATOM 2598 C C . ALA A 1 336 ? 4.713 9.629 -9.994 1.00 98.44 336 ALA A C 1
ATOM 2600 O O . ALA A 1 336 ? 5.767 10.230 -9.809 1.00 98.44 336 ALA A O 1
ATOM 2601 N N . TYR A 1 337 ? 3.655 9.824 -9.199 1.00 98.00 337 TYR A N 1
ATOM 2602 C CA . TYR A 1 337 ? 3.710 10.738 -8.061 1.00 98.00 337 TYR A CA 1
ATOM 2603 C C . TYR A 1 337 ? 4.742 10.306 -7.005 1.00 98.00 337 TYR A C 1
ATOM 2605 O O . TYR A 1 337 ? 5.447 11.159 -6.475 1.00 98.00 337 TYR A O 1
ATOM 2613 N N . LEU A 1 338 ? 4.879 9.007 -6.719 1.00 96.25 338 LEU A N 1
ATOM 2614 C CA . LEU A 1 338 ? 5.890 8.506 -5.778 1.00 96.25 338 LEU A CA 1
ATOM 2615 C C . LEU A 1 338 ? 7.327 8.702 -6.289 1.00 96.25 338 LEU A C 1
ATOM 2617 O O . LEU A 1 338 ? 8.224 9.002 -5.501 1.00 96.25 338 LEU A O 1
ATOM 2621 N N . HIS A 1 339 ? 7.547 8.527 -7.594 1.00 96.00 339 HIS A N 1
ATOM 2622 C CA . HIS A 1 339 ? 8.880 8.564 -8.211 1.00 96.00 339 HIS A CA 1
ATOM 2623 C C . HIS A 1 339 ? 9.346 9.967 -8.603 1.00 96.00 339 HIS A C 1
ATOM 2625 O O . HIS A 1 339 ? 10.549 10.218 -8.634 1.00 96.00 339 HIS A O 1
ATOM 2631 N N . GLU A 1 340 ? 8.416 10.865 -8.926 1.00 94.62 340 GLU A N 1
ATOM 2632 C CA . GLU A 1 340 ? 8.719 12.188 -9.495 1.00 94.62 340 GLU A CA 1
ATOM 2633 C C . GLU A 1 340 ? 8.094 13.343 -8.702 1.00 94.62 340 GLU A C 1
ATOM 2635 O O . GLU A 1 340 ? 8.583 14.469 -8.758 1.00 94.62 340 GLU A O 1
ATOM 2640 N N . GLY A 1 341 ? 7.006 13.088 -7.970 1.00 92.69 341 GLY A N 1
ATOM 2641 C CA . GLY A 1 341 ? 6.268 14.103 -7.211 1.00 92.69 341 GLY A CA 1
ATOM 2642 C C . GLY A 1 341 ? 6.717 14.267 -5.757 1.00 92.69 341 GLY A C 1
ATOM 2643 O O . GLY A 1 341 ? 6.236 15.178 -5.080 1.00 92.69 341 GLY A O 1
ATOM 2644 N N . LEU A 1 342 ? 7.609 13.398 -5.274 1.00 91.69 342 LEU A N 1
ATOM 2645 C CA . LEU A 1 342 ? 8.140 13.399 -3.912 1.00 91.69 342 LEU A CA 1
ATOM 2646 C C . LEU A 1 342 ? 9.661 13.559 -3.918 1.00 91.69 342 LEU A C 1
ATOM 2648 O O . LEU A 1 342 ? 10.352 12.986 -4.755 1.00 91.69 342 LEU A O 1
ATOM 2652 N N . GLU A 1 343 ? 10.166 14.302 -2.934 1.00 90.31 343 GLU A N 1
ATOM 2653 C CA . GLU A 1 343 ? 11.592 14.426 -2.638 1.00 90.31 343 GLU A CA 1
ATOM 2654 C C . GLU A 1 343 ? 11.791 14.206 -1.123 1.00 90.31 343 GLU A C 1
ATOM 2656 O O . GLU A 1 343 ? 11.257 14.989 -0.326 1.00 90.31 343 GLU A O 1
ATOM 2661 N N . PRO A 1 344 ? 12.506 13.147 -0.695 1.00 90.25 344 PRO A N 1
ATOM 2662 C CA . PRO A 1 344 ? 13.109 12.095 -1.524 1.00 90.25 344 PRO A CA 1
ATOM 2663 C C . PRO A 1 344 ? 12.066 11.222 -2.238 1.00 90.25 344 PRO A C 1
ATOM 2665 O O . PRO A 1 344 ? 10.918 11.113 -1.797 1.00 90.25 344 PRO A O 1
ATOM 2668 N N . LYS A 1 345 ? 12.485 10.576 -3.331 1.00 92.81 345 LYS A N 1
ATOM 2669 C CA . LYS A 1 345 ? 11.631 9.666 -4.106 1.00 92.81 345 LYS A CA 1
ATOM 2670 C C . LYS A 1 345 ? 11.240 8.460 -3.262 1.00 92.81 345 LYS A C 1
ATOM 2672 O O . LYS A 1 345 ? 12.006 8.012 -2.408 1.00 92.81 345 LYS A O 1
ATOM 2677 N N . VAL A 1 346 ? 10.082 7.880 -3.547 1.00 94.56 346 VAL A N 1
ATOM 2678 C CA . VAL A 1 346 ? 9.588 6.688 -2.851 1.00 94.56 346 VAL A CA 1
ATOM 2679 C C . VAL A 1 346 ? 9.471 5.527 -3.828 1.00 94.56 346 VAL A C 1
ATOM 2681 O O . VAL A 1 346 ? 8.691 5.591 -4.768 1.00 94.56 346 VAL A O 1
ATOM 2684 N N . VAL A 1 347 ? 10.194 4.437 -3.578 1.00 96.00 347 VAL A N 1
ATOM 2685 C CA . VAL A 1 347 ? 10.018 3.166 -4.296 1.00 96.00 347 VAL A CA 1
ATOM 2686 C C . VAL A 1 347 ? 9.075 2.276 -3.487 1.00 96.00 347 VAL A C 1
ATOM 2688 O O . VAL A 1 347 ? 9.351 1.985 -2.321 1.00 96.00 347 VAL A O 1
ATOM 2691 N N . HIS A 1 348 ? 7.965 1.852 -4.089 1.00 96.56 348 HIS A N 1
ATOM 2692 C CA . HIS A 1 348 ? 6.897 1.074 -3.457 1.00 96.56 348 HIS A CA 1
ATOM 2693 C C . HIS A 1 348 ? 7.327 -0.362 -3.139 1.00 96.56 348 HIS A C 1
ATOM 2695 O O . HIS A 1 348 ? 7.074 -0.857 -2.040 1.00 96.56 348 HIS A O 1
ATOM 2701 N N . ARG A 1 349 ? 8.010 -1.017 -4.090 1.00 96.19 349 ARG A N 1
ATOM 2702 C CA . ARG A 1 349 ? 8.640 -2.347 -4.006 1.00 96.19 349 ARG A CA 1
ATOM 2703 C C . ARG A 1 349 ? 7.708 -3.562 -3.962 1.00 96.19 349 ARG A C 1
ATOM 2705 O O . ARG A 1 349 ? 8.175 -4.673 -4.191 1.00 96.19 349 ARG A O 1
ATOM 2712 N N . ASP A 1 350 ? 6.416 -3.379 -3.698 1.00 95.94 350 ASP A N 1
ATOM 2713 C CA . ASP A 1 350 ? 5.422 -4.468 -3.736 1.00 95.94 350 ASP A CA 1
ATOM 2714 C C . ASP A 1 350 ? 4.185 -4.112 -4.575 1.00 95.94 350 ASP A C 1
ATOM 2716 O O . ASP A 1 350 ? 3.049 -4.177 -4.113 1.00 95.94 350 ASP A O 1
ATOM 2720 N N . VAL A 1 351 ? 4.404 -3.644 -5.806 1.00 98.38 351 VAL A N 1
ATOM 2721 C CA . VAL A 1 351 ? 3.309 -3.362 -6.750 1.00 98.38 351 VAL A CA 1
ATOM 2722 C C . VAL A 1 351 ? 2.749 -4.683 -7.285 1.00 98.38 351 VAL A C 1
ATOM 2724 O O . VAL A 1 351 ? 3.473 -5.440 -7.926 1.00 98.38 351 VAL A O 1
ATOM 2727 N N . LYS A 1 352 ? 1.464 -4.942 -7.025 1.00 97.50 352 LYS A N 1
ATOM 2728 C CA . LYS A 1 352 ? 0.706 -6.136 -7.445 1.00 97.50 352 LYS A CA 1
ATOM 2729 C C . LYS A 1 352 ? -0.797 -5.883 -7.343 1.00 97.50 352 LYS A C 1
ATOM 2731 O O . LYS A 1 352 ? -1.200 -4.943 -6.657 1.00 97.50 352 LYS A O 1
ATOM 2736 N N . SER A 1 353 ? -1.618 -6.734 -7.954 1.00 97.44 353 SER A N 1
ATOM 2737 C CA . SER A 1 353 ? -3.083 -6.606 -7.964 1.00 97.44 353 SER A CA 1
ATOM 2738 C C . SER A 1 353 ? -3.701 -6.539 -6.563 1.00 97.44 353 SER A C 1
ATOM 2740 O O . SER A 1 353 ? -4.537 -5.673 -6.308 1.00 97.44 353 SER A O 1
ATOM 2742 N N . SER A 1 354 ? -3.228 -7.341 -5.606 1.00 95.62 354 SER A N 1
ATOM 2743 C CA . SER A 1 354 ? -3.744 -7.315 -4.225 1.00 95.62 354 SER A CA 1
ATOM 2744 C C . SER A 1 354 ? -3.485 -5.994 -3.485 1.00 95.62 354 SER A C 1
ATOM 2746 O O . SER A 1 354 ? -4.145 -5.716 -2.488 1.00 95.62 354 SER A O 1
ATOM 2748 N N . ASN A 1 355 ? -2.537 -5.181 -3.965 1.00 97.31 355 ASN A N 1
ATOM 2749 C CA . ASN A 1 355 ? -2.171 -3.891 -3.377 1.00 97.31 355 ASN A CA 1
ATOM 2750 C C . ASN A 1 355 ? -2.783 -2.702 -4.137 1.00 97.31 355 ASN A C 1
ATOM 2752 O O . ASN A 1 355 ? -2.527 -1.548 -3.783 1.00 97.31 355 ASN A O 1
ATOM 2756 N N . ILE A 1 356 ? -3.611 -2.955 -5.155 1.00 98.44 356 ILE A N 1
ATOM 2757 C CA . ILE A 1 356 ? -4.414 -1.929 -5.824 1.00 98.44 356 ILE A CA 1
ATOM 2758 C C . ILE A 1 356 ? -5.842 -2.015 -5.293 1.00 98.44 356 ILE A C 1
ATOM 2760 O O . ILE A 1 356 ? -6.579 -2.934 -5.643 1.00 98.44 356 ILE A O 1
ATOM 2764 N N . LEU A 1 357 ? -6.239 -1.056 -4.459 1.00 98.06 357 LEU A N 1
ATOM 2765 C CA . LEU A 1 357 ? -7.612 -0.954 -3.970 1.00 98.06 357 LEU A CA 1
ATOM 2766 C C . LEU A 1 357 ? -8.489 -0.189 -4.957 1.00 98.06 357 LEU A C 1
ATOM 2768 O O . LEU A 1 357 ? -8.019 0.723 -5.644 1.00 98.06 357 LEU A O 1
ATOM 2772 N N . ILE A 1 358 ? -9.769 -0.545 -4.996 1.00 97.56 358 ILE A N 1
ATOM 2773 C CA . ILE A 1 358 ? -10.753 0.023 -5.914 1.00 97.56 358 ILE A CA 1
ATOM 2774 C C . ILE A 1 358 ? -11.804 0.781 -5.108 1.00 97.56 358 ILE A C 1
ATOM 2776 O O . ILE A 1 358 ? -12.473 0.214 -4.248 1.00 97.56 358 ILE A O 1
ATOM 2780 N N . ASP A 1 359 ? -11.964 2.077 -5.366 1.00 95.69 359 ASP A N 1
ATOM 2781 C CA . ASP A 1 359 ? -13.030 2.846 -4.721 1.00 95.69 359 ASP A CA 1
ATOM 2782 C C . ASP A 1 359 ? -14.401 2.584 -5.367 1.00 95.69 359 ASP A C 1
ATOM 2784 O O . ASP A 1 359 ? -14.515 1.998 -6.447 1.00 95.69 359 ASP A O 1
ATOM 2788 N N . LYS A 1 360 ? -15.467 3.062 -4.720 1.00 93.38 360 LYS A N 1
ATOM 2789 C CA . LYS A 1 360 ? -16.852 2.989 -5.219 1.00 93.38 360 LYS A CA 1
ATOM 2790 C C . LYS A 1 360 ? -17.087 3.639 -6.597 1.00 93.38 360 LYS A C 1
ATOM 2792 O O . LYS A 1 360 ? -18.141 3.431 -7.191 1.00 93.38 360 LYS A O 1
ATOM 2797 N N . GLN A 1 361 ? -16.157 4.454 -7.100 1.00 94.50 361 GLN A N 1
ATOM 2798 C CA . GLN A 1 361 ? -16.184 5.060 -8.438 1.00 94.50 361 GLN A CA 1
ATOM 2799 C C . GLN A 1 361 ? -15.286 4.304 -9.436 1.00 94.50 361 GLN A C 1
ATOM 2801 O O . GLN A 1 361 ? -15.082 4.789 -10.547 1.00 94.50 361 GLN A O 1
ATOM 2806 N N . TRP A 1 362 ? -14.761 3.132 -9.066 1.00 94.06 362 TRP A N 1
ATOM 2807 C CA . TRP A 1 362 ? -13.832 2.334 -9.868 1.00 94.06 362 TRP A CA 1
ATOM 2808 C C . TRP A 1 362 ? -12.508 3.035 -10.184 1.00 94.06 362 TRP A C 1
ATOM 2810 O O . TRP A 1 362 ? -11.882 2.780 -11.217 1.00 94.06 362 TRP A O 1
ATOM 2820 N N . ASN A 1 363 ? -12.049 3.910 -9.288 1.00 96.75 363 ASN A N 1
ATOM 2821 C CA . ASN A 1 363 ? -10.698 4.455 -9.353 1.00 96.75 363 ASN A CA 1
ATOM 2822 C C . ASN A 1 363 ? -9.730 3.597 -8.541 1.00 96.75 363 ASN A C 1
ATOM 2824 O O . ASN A 1 363 ? -10.038 3.151 -7.435 1.00 96.75 363 ASN A O 1
ATOM 2828 N N . ALA A 1 364 ? -8.525 3.431 -9.081 1.00 98.25 364 ALA A N 1
ATOM 2829 C CA . ALA A 1 364 ? -7.443 2.723 -8.416 1.00 98.25 364 ALA A CA 1
ATOM 2830 C C . ALA A 1 364 ? -6.733 3.590 -7.368 1.00 98.25 364 ALA A C 1
ATOM 2832 O O . ALA A 1 364 ? -6.410 4.760 -7.624 1.00 98.25 364 ALA A O 1
ATOM 2833 N N . LYS A 1 365 ? -6.417 2.970 -6.229 1.00 98.56 365 LYS A N 1
ATOM 2834 C CA . LYS A 1 365 ? -5.563 3.499 -5.165 1.00 98.56 365 LYS A CA 1
ATOM 2835 C C . LYS A 1 365 ? -4.480 2.483 -4.803 1.00 98.56 365 LYS A C 1
ATOM 2837 O O . LYS A 1 365 ? -4.789 1.382 -4.362 1.00 98.56 365 LYS A O 1
ATOM 2842 N N . VAL A 1 366 ? -3.213 2.862 -4.955 1.00 98.31 366 VAL A N 1
ATOM 2843 C CA . VAL A 1 366 ? -2.072 2.040 -4.520 1.00 98.31 366 VAL A CA 1
ATOM 2844 C C . VAL A 1 366 ? -2.009 2.031 -2.992 1.00 98.31 366 VAL A C 1
ATOM 2846 O O . VAL A 1 366 ? -2.149 3.080 -2.356 1.00 98.31 366 VAL A O 1
ATOM 2849 N N . SER A 1 367 ? -1.818 0.852 -2.414 1.00 95.50 367 SER A N 1
ATOM 2850 C CA . SER A 1 367 ? -1.837 0.588 -0.975 1.00 95.50 367 SER A CA 1
ATOM 2851 C C . SER A 1 367 ? -0.653 -0.280 -0.542 1.00 95.50 367 SER A C 1
ATOM 2853 O O . SER A 1 367 ? 0.056 -0.811 -1.385 1.00 95.50 367 SER A O 1
ATOM 2855 N N . ASP A 1 368 ? -0.499 -0.452 0.773 1.00 91.50 368 ASP A N 1
ATOM 2856 C CA . ASP A 1 368 ? 0.517 -1.293 1.420 1.00 91.50 368 ASP A CA 1
ATOM 2857 C C . ASP A 1 368 ? 1.977 -0.856 1.186 1.00 91.50 368 ASP A C 1
ATOM 2859 O O . ASP A 1 368 ? 2.738 -1.445 0.419 1.00 91.50 368 ASP A O 1
ATOM 2863 N N . PHE A 1 369 ? 2.397 0.172 1.930 1.00 91.44 369 PHE A N 1
ATOM 2864 C CA . PHE A 1 369 ? 3.740 0.754 1.834 1.00 91.44 369 PHE A CA 1
ATOM 2865 C C . PHE A 1 369 ? 4.749 0.106 2.792 1.00 91.44 369 PHE A C 1
ATOM 2867 O O . PHE A 1 369 ? 5.851 0.628 2.965 1.00 91.44 369 PHE A O 1
ATOM 2874 N N . GLY A 1 370 ? 4.417 -1.028 3.420 1.00 87.00 370 GLY A N 1
ATOM 2875 C CA . GLY A 1 370 ? 5.252 -1.656 4.455 1.00 87.00 370 GLY A CA 1
ATOM 2876 C C . GLY A 1 370 ? 6.666 -2.025 3.989 1.00 87.00 370 GLY A C 1
ATOM 2877 O O . GLY A 1 370 ? 7.595 -2.104 4.796 1.00 87.00 370 GLY A O 1
ATOM 2878 N N . LEU A 1 371 ? 6.857 -2.213 2.679 1.00 88.69 371 LEU A N 1
ATOM 2879 C CA . LEU A 1 371 ? 8.153 -2.520 2.069 1.00 88.69 371 LEU A CA 1
ATOM 2880 C C . LEU 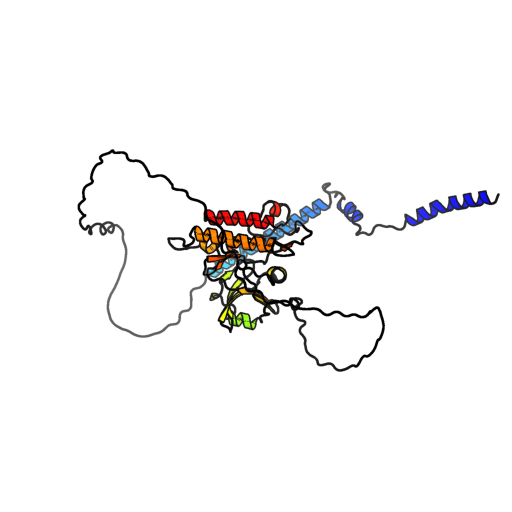A 1 371 ? 8.862 -1.320 1.429 1.00 88.69 371 LEU A C 1
ATOM 2882 O O . LEU A 1 371 ? 10.004 -1.490 0.971 1.00 88.69 371 LEU A O 1
ATOM 2886 N N . ALA A 1 372 ? 8.221 -0.151 1.415 1.00 93.19 372 ALA A N 1
ATOM 2887 C CA . ALA A 1 372 ? 8.675 1.013 0.675 1.00 93.19 372 ALA A CA 1
ATOM 2888 C C . ALA A 1 372 ? 10.060 1.502 1.127 1.00 93.19 372 ALA A C 1
ATOM 2890 O O . ALA A 1 372 ? 10.535 1.241 2.242 1.00 93.19 372 ALA A O 1
ATOM 2891 N N . LYS A 1 373 ? 10.742 2.209 0.226 1.00 92.75 373 LYS A N 1
ATOM 2892 C CA . LYS A 1 373 ? 12.063 2.786 0.476 1.00 92.75 373 LYS A CA 1
ATOM 2893 C C . LYS A 1 373 ? 12.164 4.197 -0.070 1.00 92.75 373 LYS A C 1
ATOM 2895 O O . LYS A 1 373 ? 11.732 4.464 -1.185 1.00 92.75 373 LYS A O 1
ATOM 2900 N N . LEU A 1 374 ? 12.789 5.064 0.721 1.00 91.12 374 LEU A N 1
ATOM 2901 C CA . LEU A 1 374 ? 13.214 6.382 0.275 1.00 91.12 374 LEU A CA 1
ATOM 2902 C C . LEU A 1 374 ? 14.484 6.235 -0.563 1.00 91.12 374 LEU A C 1
ATOM 2904 O O . LEU A 1 374 ? 15.427 5.570 -0.133 1.00 91.12 374 LEU A O 1
ATOM 2908 N N . LEU A 1 375 ? 14.490 6.855 -1.734 1.00 89.19 375 LEU A N 1
ATOM 2909 C CA . LEU A 1 375 ? 15.644 7.002 -2.607 1.00 89.19 375 LEU A CA 1
ATOM 2910 C C . LEU A 1 375 ? 16.026 8.487 -2.597 1.00 89.19 375 LEU A C 1
ATOM 2912 O O . LEU A 1 375 ? 15.272 9.337 -3.074 1.00 89.19 375 LEU A O 1
ATOM 2916 N N . CYS A 1 376 ? 17.162 8.803 -1.976 1.00 83.19 376 CYS A N 1
ATOM 2917 C CA . CYS A 1 376 ? 17.662 10.173 -1.873 1.00 83.19 376 CYS A CA 1
ATOM 2918 C C . CYS A 1 376 ? 18.012 10.726 -3.262 1.00 83.19 376 CYS A C 1
ATOM 2920 O O . CYS A 1 376 ? 18.529 9.982 -4.088 1.00 83.19 376 CYS A O 1
ATOM 2922 N N . SER A 1 377 ? 17.797 12.028 -3.495 1.00 71.81 377 SER A N 1
ATOM 2923 C CA . SER A 1 377 ? 18.045 12.692 -4.792 1.00 71.81 377 SER A CA 1
ATOM 2924 C C . SER A 1 377 ? 19.416 12.396 -5.423 1.00 71.81 377 SER A C 1
ATOM 2926 O O . SER A 1 377 ? 19.547 12.367 -6.645 1.00 71.81 377 SER A O 1
ATOM 2928 N N . GLU A 1 378 ? 20.445 12.179 -4.599 1.00 75.38 378 GLU A N 1
ATOM 2929 C CA . GLU A 1 378 ? 21.826 11.947 -5.046 1.00 75.38 378 GLU A CA 1
ATOM 2930 C C . GLU A 1 378 ? 22.119 10.482 -5.418 1.00 75.38 378 GLU A C 1
ATOM 2932 O O . GLU A 1 378 ? 23.126 10.197 -6.069 1.00 75.38 378 GLU A O 1
ATOM 2937 N N . GLU A 1 379 ? 21.253 9.543 -5.029 1.00 76.44 379 GLU A N 1
ATOM 2938 C CA . GLU A 1 379 ? 21.445 8.112 -5.254 1.00 76.44 379 GLU A CA 1
ATOM 2939 C C . GLU A 1 379 ? 20.553 7.603 -6.393 1.00 76.44 379 GLU A C 1
ATOM 2941 O O . GLU A 1 379 ? 19.367 7.910 -6.487 1.00 76.44 379 GLU A O 1
ATOM 2946 N N . SER A 1 380 ? 21.124 6.770 -7.266 1.00 86.38 380 SER A N 1
ATOM 2947 C CA . SER A 1 380 ? 20.376 6.112 -8.350 1.00 86.38 380 SER A CA 1
ATOM 2948 C C . SER A 1 380 ? 19.754 4.780 -7.931 1.00 86.38 380 SER A C 1
ATOM 2950 O O . SER A 1 380 ? 18.927 4.238 -8.660 1.00 86.38 380 SER A O 1
ATOM 2952 N N . TYR A 1 381 ? 20.157 4.232 -6.783 1.00 91.75 381 TYR A N 1
ATOM 2953 C CA . TYR A 1 381 ? 19.649 2.976 -6.242 1.00 91.75 381 TYR A CA 1
ATOM 2954 C C . TYR A 1 381 ? 19.849 2.908 -4.726 1.00 91.75 381 TYR A C 1
ATOM 2956 O O . TYR A 1 381 ? 20.754 3.536 -4.187 1.00 91.75 381 TYR A O 1
ATOM 2964 N N . VAL A 1 382 ? 19.067 2.057 -4.061 1.00 92.19 382 VAL A N 1
ATOM 2965 C CA . VAL A 1 382 ? 19.283 1.656 -2.664 1.00 92.19 382 VAL A CA 1
ATOM 2966 C C . VAL A 1 382 ? 19.644 0.176 -2.616 1.00 92.19 382 VAL A C 1
ATOM 2968 O O . VAL A 1 382 ? 18.868 -0.678 -3.047 1.00 92.19 382 VAL A O 1
ATOM 2971 N N . THR A 1 383 ? 20.795 -0.161 -2.033 1.00 93.31 383 THR A N 1
ATOM 2972 C CA . THR A 1 383 ? 21.133 -1.562 -1.745 1.00 93.31 383 THR A CA 1
ATOM 2973 C C . THR A 1 383 ? 20.308 -2.055 -0.564 1.00 93.31 383 THR A C 1
ATOM 2975 O O . THR A 1 383 ? 20.414 -1.552 0.556 1.00 93.31 383 THR A O 1
ATOM 2978 N N . THR A 1 384 ? 19.481 -3.072 -0.784 1.00 92.12 384 THR A N 1
ATOM 2979 C CA . THR A 1 384 ? 18.645 -3.643 0.270 1.00 92.12 384 THR A CA 1
ATOM 2980 C C . THR A 1 384 ? 18.424 -5.136 0.056 1.00 92.12 384 THR A C 1
ATOM 2982 O O . THR A 1 384 ? 18.588 -5.658 -1.043 1.00 92.12 384 THR A O 1
ATOM 2985 N N . ARG A 1 385 ? 18.036 -5.855 1.118 1.00 92.81 385 ARG A N 1
ATOM 2986 C CA . ARG A 1 385 ? 17.636 -7.268 1.008 1.00 92.81 385 ARG A CA 1
ATOM 2987 C C . ARG A 1 385 ? 16.574 -7.401 -0.082 1.00 92.81 385 ARG A C 1
ATOM 2989 O O . ARG A 1 385 ? 15.682 -6.571 -0.128 1.00 92.81 385 ARG A O 1
ATOM 2996 N N . VAL A 1 386 ? 16.592 -8.443 -0.903 1.00 93.62 386 VAL A N 1
ATOM 2997 C CA . VAL A 1 386 ? 15.507 -8.658 -1.872 1.00 93.62 386 VAL A CA 1
ATOM 2998 C C . VAL A 1 386 ? 14.201 -8.978 -1.133 1.00 93.62 386 VAL A C 1
ATOM 3000 O O . VAL A 1 386 ? 14.158 -9.896 -0.310 1.00 93.62 386 VAL A O 1
ATOM 3003 N N . MET A 1 387 ? 13.161 -8.179 -1.377 1.00 92.56 387 MET A N 1
ATOM 3004 C CA . MET A 1 387 ? 11.788 -8.386 -0.892 1.00 92.56 387 MET A CA 1
ATOM 3005 C C . MET A 1 387 ? 10.801 -7.962 -1.981 1.00 92.56 387 MET A C 1
ATOM 3007 O O . MET A 1 387 ? 11.161 -7.166 -2.840 1.00 92.56 387 MET A O 1
ATOM 3011 N N . GLY A 1 388 ? 9.573 -8.461 -1.905 1.00 92.62 388 GLY A N 1
ATOM 3012 C CA . GLY A 1 388 ? 8.519 -8.244 -2.891 1.00 92.62 388 GLY A CA 1
ATOM 3013 C C . GLY A 1 388 ? 7.857 -9.570 -3.250 1.00 92.62 388 GLY A C 1
ATOM 3014 O O . GLY A 1 388 ? 8.286 -10.637 -2.796 1.00 92.62 388 GLY A O 1
ATOM 3015 N N . THR A 1 389 ? 6.806 -9.502 -4.053 1.00 94.44 389 THR A N 1
ATOM 3016 C CA . THR A 1 389 ? 6.019 -10.681 -4.420 1.00 94.44 389 THR A CA 1
ATOM 3017 C C . THR A 1 389 ? 6.628 -11.417 -5.613 1.00 94.44 389 THR A C 1
ATOM 3019 O O . THR A 1 389 ? 6.924 -10.825 -6.652 1.00 94.44 389 THR A O 1
ATOM 3022 N N . PHE A 1 390 ? 6.827 -12.730 -5.470 1.00 93.38 390 PHE A N 1
ATOM 3023 C CA . PHE A 1 390 ? 7.328 -13.578 -6.554 1.00 93.38 390 PHE A CA 1
ATOM 3024 C C . PHE A 1 390 ? 6.438 -13.448 -7.804 1.00 93.38 390 PHE A C 1
ATOM 3026 O O . PHE A 1 390 ? 5.221 -13.364 -7.686 1.00 93.38 390 PHE A O 1
ATOM 3033 N N . GLY A 1 391 ? 7.050 -13.378 -8.989 1.00 95.50 391 GLY A N 1
ATOM 3034 C CA . GLY A 1 391 ? 6.366 -13.054 -10.249 1.00 95.50 391 GLY A CA 1
ATOM 3035 C C . GLY A 1 391 ? 6.372 -11.560 -10.600 1.00 95.50 391 GLY A C 1
ATOM 3036 O O . GLY A 1 391 ? 6.469 -11.225 -11.775 1.00 95.50 391 GLY A O 1
ATOM 3037 N N . TYR A 1 392 ? 6.378 -10.666 -9.604 1.00 97.88 392 TYR A N 1
ATOM 3038 C CA . TYR A 1 392 ? 6.418 -9.208 -9.811 1.00 97.88 392 TYR A CA 1
ATOM 3039 C C . TYR A 1 392 ? 7.819 -8.609 -9.660 1.00 97.88 392 TYR A C 1
ATOM 3041 O O . TYR A 1 392 ? 8.107 -7.560 -10.223 1.00 97.88 392 TYR A O 1
ATOM 3049 N N . VAL A 1 393 ? 8.708 -9.264 -8.908 1.00 97.88 393 VAL A N 1
ATOM 3050 C CA . VAL A 1 393 ? 10.058 -8.751 -8.626 1.00 97.88 393 VAL A CA 1
ATOM 3051 C C . VAL A 1 393 ? 10.903 -8.653 -9.902 1.00 97.88 393 VAL A C 1
ATOM 3053 O O . VAL A 1 393 ? 11.085 -9.640 -10.616 1.00 97.88 393 VAL A O 1
ATOM 3056 N N . ALA A 1 394 ? 11.488 -7.474 -10.130 1.00 97.88 394 ALA A N 1
ATOM 3057 C CA . ALA A 1 394 ? 12.392 -7.217 -11.248 1.00 97.88 394 ALA A CA 1
ATOM 3058 C C . ALA A 1 394 ? 13.656 -8.103 -11.193 1.00 97.88 394 ALA A C 1
ATOM 3060 O O . ALA A 1 394 ? 14.263 -8.241 -10.122 1.00 97.88 394 ALA A O 1
ATOM 3061 N N . PRO A 1 395 ? 14.096 -8.691 -12.318 1.00 96.94 395 PRO A N 1
ATOM 3062 C CA . PRO A 1 395 ? 15.200 -9.653 -12.338 1.00 96.94 395 PRO A CA 1
ATOM 3063 C C . PRO A 1 395 ? 16.550 -9.038 -11.936 1.00 96.94 395 PRO A C 1
ATOM 3065 O O . PRO A 1 395 ? 17.347 -9.666 -11.231 1.00 96.94 395 PRO A O 1
ATOM 3068 N N . GLU A 1 396 ? 16.816 -7.796 -12.332 1.00 96.06 396 GLU A N 1
ATOM 3069 C CA . GLU A 1 396 ? 18.010 -7.054 -11.933 1.00 96.06 396 GLU A CA 1
ATOM 3070 C C . GLU A 1 396 ? 18.027 -6.790 -10.425 1.00 96.06 396 GLU A C 1
ATOM 3072 O O . GLU A 1 396 ? 19.063 -6.946 -9.780 1.00 96.06 396 GLU A O 1
ATOM 3077 N N . TYR A 1 397 ? 16.871 -6.495 -9.827 1.00 97.38 397 TYR A N 1
ATOM 3078 C CA . TYR A 1 397 ? 16.763 -6.321 -8.383 1.00 97.38 397 TYR A CA 1
ATOM 3079 C C . TYR A 1 397 ? 16.927 -7.659 -7.650 1.00 97.38 397 TYR A C 1
ATOM 3081 O O . TYR A 1 397 ? 17.667 -7.735 -6.669 1.00 97.38 397 TYR A O 1
ATOM 3089 N N . ALA A 1 398 ? 16.316 -8.735 -8.154 1.00 96.62 398 ALA A N 1
ATOM 3090 C CA . ALA A 1 398 ? 16.441 -10.073 -7.577 1.00 96.62 398 ALA A CA 1
ATOM 3091 C C . ALA A 1 398 ? 17.890 -10.585 -7.554 1.00 96.62 398 ALA A C 1
ATOM 3093 O O . ALA A 1 398 ? 18.283 -11.284 -6.620 1.00 96.62 398 ALA A O 1
ATOM 3094 N N . SER A 1 399 ? 18.678 -10.242 -8.574 1.00 96.06 399 SER A N 1
ATOM 3095 C CA . SER A 1 399 ? 20.066 -10.695 -8.715 1.00 96.06 399 SER A CA 1
ATOM 3096 C C . SER A 1 399 ? 21.076 -9.824 -7.967 1.00 96.06 399 SER A C 1
ATOM 3098 O O . SER A 1 399 ? 22.060 -10.351 -7.449 1.00 96.06 399 SER A O 1
ATOM 3100 N N . THR A 1 400 ? 20.847 -8.511 -7.888 1.00 95.88 400 THR A N 1
ATOM 3101 C CA . THR A 1 400 ? 21.835 -7.558 -7.345 1.00 95.88 400 THR A CA 1
ATOM 3102 C C . THR A 1 400 ? 21.490 -7.021 -5.957 1.00 95.88 400 THR A C 1
ATOM 3104 O O . THR A 1 400 ? 22.378 -6.573 -5.235 1.00 95.88 400 THR A O 1
ATOM 3107 N N . GLY A 1 401 ? 20.210 -7.028 -5.569 1.00 95.75 401 GLY A N 1
ATOM 3108 C CA . GLY A 1 401 ? 19.721 -6.317 -4.385 1.00 95.75 401 GLY A CA 1
ATOM 3109 C C . GLY A 1 401 ? 19.692 -4.789 -4.532 1.00 95.75 401 GLY A C 1
ATOM 3110 O O . GLY A 1 401 ? 19.401 -4.096 -3.555 1.00 95.75 401 GLY A O 1
ATOM 3111 N N . MET A 1 402 ? 19.975 -4.253 -5.724 1.00 95.81 402 MET A N 1
ATOM 3112 C CA . MET A 1 402 ? 19.906 -2.821 -6.020 1.00 95.81 402 MET A CA 1
ATOM 3113 C C . MET A 1 402 ? 18.469 -2.446 -6.391 1.00 95.81 402 MET A C 1
ATOM 3115 O O . MET A 1 402 ? 17.972 -2.826 -7.449 1.00 95.81 402 MET A O 1
ATOM 3119 N N . LEU A 1 403 ? 17.788 -1.733 -5.496 1.00 96.44 403 LEU A N 1
ATOM 3120 C CA . LEU A 1 403 ? 16.413 -1.284 -5.688 1.00 96.44 403 LEU A CA 1
ATOM 3121 C C . LEU A 1 403 ? 16.392 0.107 -6.328 1.00 96.44 403 LEU A C 1
ATOM 3123 O O . LEU A 1 403 ? 17.075 1.010 -5.848 1.00 96.44 403 LEU A O 1
ATOM 3127 N N . THR A 1 404 ? 15.579 0.284 -7.369 1.00 95.81 404 THR A N 1
ATOM 3128 C CA . THR A 1 404 ? 15.379 1.566 -8.070 1.00 95.81 404 THR A CA 1
ATOM 3129 C C . THR A 1 404 ? 13.896 1.786 -8.354 1.00 95.81 404 THR A C 1
ATOM 3131 O O . THR A 1 404 ? 13.101 0.851 -8.249 1.00 95.81 404 THR A O 1
ATOM 3134 N N . GLU A 1 405 ? 13.511 2.982 -8.795 1.00 96.12 405 GLU A N 1
ATOM 3135 C CA . GLU A 1 405 ? 12.161 3.245 -9.305 1.00 96.12 405 GLU A CA 1
ATOM 3136 C C . GLU A 1 405 ? 11.798 2.337 -10.494 1.00 96.12 405 GLU A C 1
ATOM 3138 O O . GLU A 1 405 ? 10.643 1.952 -10.666 1.00 96.12 405 GLU A O 1
ATOM 3143 N N . ARG A 1 406 ? 12.794 1.890 -11.276 1.00 97.12 406 ARG A N 1
ATOM 3144 C CA . ARG A 1 406 ? 12.576 0.963 -12.399 1.00 97.12 406 ARG A CA 1
ATOM 3145 C C . ARG A 1 406 ? 12.111 -0.418 -11.947 1.00 97.12 406 ARG A C 1
ATOM 3147 O O . ARG A 1 406 ? 11.429 -1.103 -12.705 1.00 97.12 406 ARG A O 1
ATOM 3154 N N . SER A 1 407 ? 12.410 -0.805 -10.707 1.00 98.06 407 SER A N 1
ATOM 3155 C CA . SER A 1 407 ? 11.894 -2.045 -10.125 1.00 98.06 407 SER A CA 1
ATOM 3156 C C . SER A 1 407 ? 10.366 -2.000 -9.956 1.00 98.06 407 SER A C 1
ATOM 3158 O O . SER A 1 407 ? 9.691 -2.999 -10.217 1.00 98.06 407 SER A O 1
ATOM 3160 N N . ASP A 1 408 ? 9.803 -0.838 -9.604 1.00 98.38 408 ASP A N 1
ATOM 3161 C CA . ASP A 1 408 ? 8.348 -0.628 -9.588 1.00 98.38 408 ASP A CA 1
ATOM 3162 C C . ASP A 1 408 ? 7.774 -0.595 -11.008 1.00 98.38 408 ASP A C 1
ATOM 3164 O O . ASP A 1 408 ? 6.698 -1.140 -11.237 1.00 98.38 408 ASP A O 1
ATOM 3168 N N . VAL A 1 409 ? 8.490 -0.004 -11.974 1.00 98.56 409 VAL A N 1
ATOM 3169 C CA . VAL A 1 409 ? 8.067 0.022 -13.388 1.00 98.56 409 VAL A CA 1
ATOM 3170 C C . VAL A 1 409 ? 7.953 -1.394 -13.958 1.00 98.56 409 VAL A C 1
ATOM 3172 O O . VAL A 1 409 ? 6.971 -1.705 -14.630 1.00 98.56 409 VAL A O 1
ATOM 3175 N N . TYR A 1 410 ? 8.911 -2.275 -13.657 1.00 98.69 410 TYR A N 1
ATOM 3176 C CA . TYR A 1 410 ? 8.826 -3.688 -14.030 1.00 98.69 410 TYR A CA 1
ATOM 3177 C C . TYR A 1 410 ? 7.600 -4.362 -13.396 1.00 98.69 410 TYR A C 1
ATOM 3179 O O . TYR A 1 410 ? 6.803 -4.986 -14.097 1.00 98.69 410 TYR A O 1
ATOM 3187 N N . SER A 1 411 ? 7.414 -4.182 -12.084 1.00 98.69 411 SER A N 1
ATOM 3188 C CA . SER A 1 411 ? 6.282 -4.752 -11.339 1.00 98.69 411 SER A CA 1
ATOM 3189 C C . SER A 1 411 ? 4.935 -4.260 -11.893 1.00 98.69 411 SER A C 1
ATOM 3191 O O . SER A 1 411 ? 3.995 -5.036 -12.054 1.00 98.69 411 SER A O 1
ATOM 3193 N N . PHE A 1 412 ? 4.855 -2.980 -12.271 1.00 98.81 412 PHE A N 1
ATOM 3194 C CA . PHE A 1 412 ? 3.705 -2.391 -12.953 1.00 98.81 412 PHE A CA 1
ATOM 3195 C C . PHE A 1 412 ? 3.474 -2.993 -14.345 1.00 98.81 412 PHE A C 1
ATOM 3197 O O . PHE A 1 412 ? 2.329 -3.212 -14.727 1.00 98.81 412 PHE A O 1
ATOM 3204 N N . GLY A 1 413 ? 4.534 -3.308 -15.094 1.00 98.69 413 GLY A N 1
ATOM 3205 C CA . GLY A 1 413 ? 4.432 -4.022 -16.369 1.00 98.69 413 GLY A CA 1
ATOM 3206 C C . GLY A 1 413 ? 3.821 -5.418 -16.216 1.00 98.69 413 GLY A C 1
ATOM 3207 O O . GLY A 1 413 ? 2.960 -5.801 -17.005 1.00 98.69 413 GLY A O 1
ATOM 3208 N N . VAL A 1 414 ? 4.202 -6.155 -15.168 1.00 98.62 414 VAL A N 1
ATOM 3209 C CA . VAL A 1 414 ? 3.590 -7.454 -14.836 1.00 98.62 414 VAL A CA 1
ATOM 3210 C C . VAL A 1 414 ? 2.112 -7.286 -14.477 1.00 98.62 414 VAL A C 1
ATOM 3212 O O . VAL A 1 414 ? 1.266 -7.980 -15.038 1.00 98.62 414 VAL A O 1
ATOM 3215 N N . LEU A 1 415 ? 1.788 -6.319 -13.615 1.00 98.62 415 LEU A N 1
ATOM 3216 C CA . LEU A 1 415 ? 0.409 -5.982 -13.251 1.00 98.62 415 LEU A CA 1
ATOM 3217 C C . LEU A 1 415 ? -0.436 -5.591 -14.476 1.00 98.62 415 LEU A C 1
ATOM 3219 O O . LEU A 1 415 ? -1.589 -5.993 -14.598 1.00 98.62 415 LEU A O 1
ATOM 3223 N N . LEU A 1 416 ? 0.127 -4.835 -15.419 1.00 98.38 416 LEU A N 1
ATOM 3224 C CA . LEU A 1 416 ? -0.548 -4.483 -16.666 1.00 98.38 416 LEU A CA 1
ATOM 3225 C C . LEU A 1 416 ? -0.914 -5.737 -17.475 1.00 98.38 416 LEU A C 1
ATOM 3227 O O . LEU A 1 416 ? -2.040 -5.850 -17.961 1.00 98.38 416 LEU A O 1
ATOM 3231 N N . MET A 1 417 ? 0.011 -6.692 -17.592 1.00 98.25 417 MET A N 1
ATOM 3232 C CA . MET A 1 417 ? -0.240 -7.961 -18.281 1.00 98.25 417 MET A CA 1
ATOM 3233 C C . MET A 1 417 ? -1.300 -8.801 -17.566 1.00 98.25 417 MET A C 1
ATOM 3235 O O . MET A 1 417 ? -2.169 -9.374 -18.223 1.00 98.25 417 MET A O 1
ATOM 3239 N N . GLU A 1 418 ? -1.271 -8.843 -16.238 1.00 97.75 418 GLU A N 1
ATOM 3240 C CA . GLU A 1 418 ? -2.290 -9.505 -15.421 1.00 97.75 418 GLU A CA 1
ATOM 3241 C C . GLU A 1 418 ? -3.680 -8.896 -15.667 1.00 97.75 418 GLU A C 1
ATOM 3243 O O . GLU A 1 418 ? -4.636 -9.620 -15.943 1.00 97.75 418 GLU A O 1
ATOM 3248 N N . ILE A 1 419 ? -3.788 -7.562 -15.682 1.00 97.31 419 ILE A N 1
ATOM 3249 C CA . ILE A 1 419 ? -5.047 -6.849 -15.947 1.00 97.31 419 ILE A CA 1
ATOM 3250 C C . ILE A 1 419 ? -5.568 -7.128 -17.360 1.00 97.31 419 ILE A C 1
ATOM 3252 O O . ILE A 1 419 ? -6.774 -7.285 -17.545 1.00 97.31 419 ILE A O 1
ATOM 3256 N N . ILE A 1 420 ? -4.694 -7.180 -18.366 1.00 96.00 420 ILE A N 1
ATOM 3257 C CA . ILE A 1 420 ? -5.098 -7.422 -19.760 1.00 96.00 420 ILE A CA 1
ATOM 3258 C C . ILE A 1 420 ? -5.531 -8.876 -19.962 1.00 96.00 420 ILE A C 1
ATOM 3260 O O . ILE A 1 420 ? -6.522 -9.142 -20.637 1.00 96.00 420 ILE A O 1
ATOM 3264 N N . THR A 1 421 ? -4.778 -9.822 -19.402 1.00 94.62 421 THR A N 1
ATOM 3265 C CA . THR A 1 421 ? -4.974 -11.254 -19.669 1.00 94.62 421 THR A CA 1
ATOM 3266 C C . THR A 1 421 ? -5.955 -11.924 -18.716 1.00 94.62 421 THR A C 1
ATOM 3268 O O . THR A 1 421 ? -6.472 -12.989 -19.048 1.00 94.62 421 THR A O 1
ATOM 3271 N N . GLY A 1 422 ? -6.187 -11.338 -17.538 1.00 92.31 422 GLY A N 1
ATOM 3272 C CA . GLY A 1 422 ? -6.928 -11.975 -16.451 1.00 92.31 422 GLY A CA 1
ATOM 3273 C C . GLY A 1 422 ? -6.238 -13.230 -15.907 1.00 92.31 422 GLY A C 1
ATOM 3274 O O . GLY A 1 422 ? -6.910 -14.095 -15.362 1.00 92.31 422 GLY A O 1
ATOM 3275 N N . ARG A 1 423 ? -4.922 -13.384 -16.107 1.00 92.75 423 ARG A N 1
ATOM 3276 C CA . ARG A 1 423 ? -4.154 -14.551 -15.647 1.00 92.75 423 ARG A CA 1
ATOM 3277 C C . ARG A 1 423 ? -3.177 -14.152 -14.560 1.00 92.75 423 ARG A C 1
ATOM 3279 O O . ARG A 1 423 ? -2.508 -13.131 -14.691 1.00 92.75 423 ARG A O 1
ATOM 3286 N N . SER A 1 424 ? -3.057 -14.993 -13.537 1.00 92.25 424 SER A N 1
ATOM 3287 C CA . SER A 1 424 ? -2.059 -14.824 -12.484 1.00 92.25 424 SER A CA 1
ATOM 3288 C C . SER A 1 424 ? -0.638 -14.826 -13.078 1.00 92.25 424 SER A C 1
ATOM 3290 O O . SER A 1 424 ? -0.361 -15.622 -13.982 1.00 92.25 424 SER A O 1
ATOM 3292 N N . PRO A 1 425 ? 0.276 -13.958 -12.603 1.00 87.81 425 PRO A N 1
ATOM 3293 C CA . PRO A 1 425 ? 1.641 -13.884 -13.134 1.00 87.81 425 PRO A CA 1
ATOM 3294 C C . PRO A 1 425 ? 2.500 -15.135 -12.910 1.00 87.81 425 PRO A C 1
ATOM 3296 O O . PRO A 1 425 ? 3.516 -15.295 -13.589 1.00 87.81 425 PRO A O 1
ATOM 3299 N N . VAL A 1 426 ? 2.121 -15.984 -11.949 1.00 84.50 426 VAL A N 1
ATOM 3300 C CA . VAL A 1 426 ? 2.813 -17.219 -11.545 1.00 84.50 426 VAL A CA 1
ATOM 3301 C C . VAL A 1 426 ? 1.833 -18.318 -11.184 1.00 84.50 426 VAL A C 1
ATOM 3303 O O . VAL A 1 426 ? 0.748 -17.982 -10.655 1.00 84.50 426 VAL A O 1
#

pLDDT: mean 71.45, std 26.11, range [27.11, 98.81]

Foldseek 3Di:
DVVVVVVVVVVVVVVVVVVVVVPPPPDDCPPPVNVVVQQQDQDPPPRDGNVVVVVVVVVVVVVVVVVVVVVVVVVVVVVVVVVVVDDDDDDDDDDDDDDDDDDDDDDDDDDDDDDVPPPPPDDDDDDDDDDDDDDDDDDDDDDDDDDDDDDDDDDDDDDDDDDDDDDDDDDDDDDDDDDDDDDDDDDDDDDDDDDPPPPPPPLVPLPFADADEPVQVCQFQVNVDPVQFQDQDPQATWGWGAGPVRQIKIKGKRPDDLVLNVLLLCQCCVQQRPPDDPQAWHFRHWYDDDSTTITITHDAPQAWQLCQLPNPCDPDRPCDPVLLVQALVSNVVQLCCQAPVDAQHKAQLADARNQWGQHPVSHTHGHRSSPMDGDHPVDQWDQDDRDYDPLQADPCCVVGSTHHSVRVVSSSVSRNVCSVVSDDSD

Secondary structure (DSSP, 8-state):
-HHHHHHHHHHHSHHHHHHHHSSS-PPPTT-HHHHHHHHTPBPTTT--BHHHHHHHHHHHHHHHHHHHHHHHHHHHHHHHHHHTTS--PPP------------------------SSSSSS--PPPPPPPPP---------PPP----------------PPPPP------------------------------------GGGG---SEE--HHHHHHHTTTT-GGGEEEEETTEEEEEEE-TT--EEEEEE--S-HHHHHHHHHHHHHHHTT---TTBPPEEEEEEETTEEEEEEE--TT-BHHHHHHS---SS-S--HHHHHHHHHHHHHHHHHHHHSSSSEEE----SGGGEEE-TTS-EEE---TT-EEE-TT-S-EE----S-TTTS-HHHHHH-EE-HHHHHHHHHHHHHHHHH-----

Radius of gyration: 40.3 Å; chains: 1; bounding box: 139×114×105 Å

InterPro domains:
  IPR000719 Protein kinase domain [PS50011] (224-426)
  IPR000719 Protein kinase domain [SM00220] (224-426)
  IPR001245 Serine-threonine/tyrosine-protein kinase, catalytic domain [PF07714] (227-425)
  IPR008271 Serine/threonine-protein kinase, active site [PS00108] (346-358)
  IPR011009 Protein kinase-like domain superfamily [SSF56112] (204-425)
  IPR017441 Protein kinase, ATP binding site [PS00107] (230-252)
  IPR052232 Receptor-like Ser/Thr Protein Kinase [PTHR47984] (33-426)